Protein AF-0000000072526368 (afdb_homodimer)

Nearest PDB structures (foldseek):
  1yk0-assembly1_A  TM=8.365E-01  e=3.391E-13  Homo sapiens
  1jdn-assembly1_A-2  TM=7.461E-01  e=5.195E-13  Homo sapiens
  8wch-assembly2_B  TM=6.679E-01  e=8.596E-07  Candidatus Pelagibacter ubique HTCC1062
  4gnr-assembly1_A  TM=6.684E-01  e=6.041E-06  Streptococcus pneumoniae str. Canada MDR_19A
  8tg1-assembly1_A  TM=6.389E-01  e=7.002E-04  Caldicellulosiruptor saccharolyticus

Structure (mmCIF, N/CA/C/O backbone):
data_AF-0000000072526368-model_v1
#
loop_
_entity.id
_entity.type
_entity.pdbx_description
1 polymer 'Receptor ligand binding region domain-containing protein'
#
loop_
_atom_site.group_PDB
_atom_site.id
_atom_site.type_symbol
_atom_site.label_atom_id
_atom_site.label_alt_id
_atom_site.label_comp_id
_atom_site.label_asym_id
_atom_site.label_entity_id
_atom_site.label_seq_id
_atom_site.pdbx_PDB_ins_code
_atom_site.Cartn_x
_atom_site.Cartn_y
_atom_site.Cartn_z
_atom_site.occupancy
_atom_site.B_iso_or_equiv
_atom_site.auth_seq_id
_atom_site.auth_comp_id
_atom_site.auth_asym_id
_atom_site.auth_atom_id
_atom_site.pdbx_PDB_model_num
ATOM 1 N N . MET A 1 1 ? 18.953 -12.891 24.969 1 31.7 1 MET A N 1
ATOM 2 C CA . MET A 1 1 ? 19.719 -11.891 24.234 1 31.7 1 MET A CA 1
ATOM 3 C C . MET A 1 1 ? 18.781 -10.875 23.578 1 31.7 1 MET A C 1
ATOM 5 O O . MET A 1 1 ? 19.141 -9.703 23.422 1 31.7 1 MET A O 1
ATOM 9 N N . GLU A 1 2 ? 17.625 -11.398 23.266 1 35.5 2 GLU A N 1
ATOM 10 C CA . GLU A 1 2 ? 16.703 -10.609 22.469 1 35.5 2 GLU A CA 1
ATOM 11 C C . GLU A 1 2 ? 15.969 -9.578 23.312 1 35.5 2 GLU A C 1
ATOM 13 O O . GLU A 1 2 ? 15.609 -8.5 22.828 1 35.5 2 GLU A O 1
ATOM 18 N N . PHE A 1 3 ? 15.773 -9.828 24.578 1 44.22 3 PHE A N 1
ATOM 19 C CA . PHE A 1 3 ? 15.109 -8.891 25.469 1 44.22 3 PHE A CA 1
ATOM 20 C C . PHE A 1 3 ? 15.992 -7.668 25.734 1 44.22 3 PHE A C 1
ATOM 22 O O . PHE A 1 3 ? 15.484 -6.559 25.906 1 44.22 3 PHE A O 1
ATOM 29 N N . HIS A 1 4 ? 17.312 -7.832 25.656 1 46.12 4 HIS A N 1
ATOM 30 C CA . HIS A 1 4 ? 18.234 -6.758 26 1 46.12 4 HIS A CA 1
ATOM 31 C C . HIS A 1 4 ? 18.328 -5.73 24.875 1 46.12 4 HIS A C 1
ATOM 33 O O . HIS A 1 4 ? 18.609 -4.555 25.125 1 46.12 4 HIS A O 1
ATOM 39 N N . ILE A 1 5 ? 18.078 -6.203 23.688 1 41.41 5 ILE A N 1
ATOM 40 C CA . ILE A 1 5 ? 18.234 -5.27 22.578 1 41.41 5 ILE A CA 1
ATOM 41 C C . ILE A 1 5 ? 17.062 -4.305 22.547 1 41.41 5 ILE A C 1
ATOM 43 O O . ILE A 1 5 ? 17.234 -3.113 22.266 1 41.41 5 ILE A O 1
ATOM 47 N N . SER A 1 6 ? 15.945 -4.746 23 1 44.38 6 SER A N 1
ATOM 48 C CA . SER A 1 6 ? 14.766 -3.877 23.016 1 44.38 6 SER A CA 1
ATOM 49 C C . SER A 1 6 ? 14.945 -2.729 24.016 1 44.38 6 SER A C 1
ATOM 51 O O . SER A 1 6 ? 14.562 -1.593 23.719 1 44.38 6 SER A O 1
ATOM 53 N N . LEU A 1 7 ? 15.633 -3.059 25.078 1 46.44 7 LEU A N 1
ATOM 54 C CA . LEU A 1 7 ? 15.898 -2.049 26.094 1 46.44 7 LEU A CA 1
ATOM 55 C C . LEU A 1 7 ? 16.922 -1.028 25.594 1 46.44 7 LEU A C 1
ATOM 57 O O . LEU A 1 7 ? 16.828 0.156 25.938 1 46.44 7 LEU A O 1
ATOM 61 N N . PHE A 1 8 ? 17.828 -1.507 24.734 1 45.34 8 PHE A N 1
ATOM 62 C CA . PHE A 1 8 ? 18.891 -0.621 24.297 1 45.34 8 PHE A CA 1
ATOM 63 C C . PHE A 1 8 ? 18.375 0.398 23.281 1 45.34 8 PHE A C 1
ATOM 65 O O . PHE A 1 8 ? 18.766 1.564 23.312 1 45.34 8 PHE A O 1
ATOM 72 N N . MET A 1 9 ? 17.547 0.008 22.422 1 44.75 9 MET A N 1
ATOM 73 C CA . MET A 1 9 ? 17.062 0.986 21.453 1 44.75 9 MET A CA 1
ATOM 74 C C . MET A 1 9 ? 16.188 2.033 22.141 1 44.75 9 MET A C 1
ATOM 76 O O . MET A 1 9 ? 16.172 3.195 21.734 1 44.75 9 MET A O 1
ATOM 80 N N . PHE A 1 10 ? 15.453 1.583 23.125 1 45.69 10 PHE A N 1
ATOM 81 C CA . PHE A 1 10 ? 14.711 2.551 23.938 1 45.69 10 PHE A CA 1
ATOM 82 C C . PHE A 1 10 ? 15.672 3.494 24.656 1 45.69 10 PHE A C 1
ATOM 84 O O . PHE A 1 10 ? 15.375 4.68 24.812 1 45.69 10 PHE A O 1
ATOM 91 N N . ASN A 1 11 ? 16.812 2.955 24.953 1 48.5 11 ASN A N 1
ATOM 92 C CA . ASN A 1 11 ? 17.797 3.803 25.625 1 48.5 11 ASN A CA 1
ATOM 93 C C . ASN A 1 11 ? 18.328 4.883 24.688 1 48.5 11 ASN A C 1
ATOM 95 O O . ASN A 1 11 ? 18.625 5.996 25.125 1 48.5 11 ASN A O 1
ATOM 99 N N . PHE A 1 12 ? 18.5 4.562 23.453 1 47.25 12 PHE A N 1
ATOM 100 C CA . PHE A 1 12 ? 19.031 5.586 22.547 1 47.25 12 PHE A CA 1
ATOM 101 C C . PHE A 1 12 ? 18.016 6.719 22.375 1 47.25 12 PHE A C 1
ATOM 103 O O . PHE A 1 12 ? 18.406 7.891 22.312 1 47.25 12 PHE A O 1
ATOM 110 N N . LEU A 1 13 ? 16.766 6.414 22.281 1 47.47 13 LEU A N 1
ATOM 111 C CA . LEU A 1 13 ? 15.789 7.504 22.281 1 47.47 13 LEU A CA 1
ATOM 112 C C . LEU A 1 13 ? 15.914 8.344 23.547 1 47.47 13 LEU A C 1
ATOM 114 O O . LEU A 1 13 ? 15.742 9.57 23.5 1 47.47 13 LEU A O 1
ATOM 118 N N . LEU A 1 14 ? 16.406 7.609 24.578 1 46.06 14 LEU A N 1
ATOM 119 C CA . LEU A 1 14 ? 16.484 8.281 25.859 1 46.06 14 LEU A CA 1
ATOM 120 C C . LEU A 1 14 ? 17.734 9.156 25.938 1 46.06 14 LEU A C 1
ATOM 122 O O . LEU A 1 14 ? 17.719 10.211 26.594 1 46.06 14 LEU A O 1
ATOM 126 N N . GLN A 1 15 ? 18.797 8.672 25.391 1 46.69 15 GLN A N 1
ATOM 127 C CA . GLN A 1 15 ? 20.031 9.43 25.609 1 46.69 15 GLN A CA 1
ATOM 128 C C . GLN A 1 15 ? 20 10.75 24.844 1 46.69 15 GLN A C 1
ATOM 130 O O . GLN A 1 15 ? 20.578 11.742 25.297 1 46.69 15 GLN A O 1
ATOM 135 N N . TYR A 1 16 ? 19.469 10.727 23.703 1 45 16 TYR A N 1
ATOM 136 C CA . TYR A 1 16 ? 19.469 12.016 23.016 1 45 16 TYR A CA 1
ATOM 137 C C . TYR A 1 16 ? 18.75 13.07 23.828 1 45 16 TYR A C 1
ATOM 139 O O . TYR A 1 16 ? 18.859 14.266 23.547 1 45 16 TYR A O 1
ATOM 147 N N . CYS A 1 17 ? 18.062 12.578 24.859 1 43.81 17 CYS A N 1
ATOM 148 C CA . CYS A 1 17 ? 17.328 13.562 25.656 1 43.81 17 CYS A CA 1
ATOM 149 C C . CYS A 1 17 ? 18.156 14.008 26.859 1 43.81 17 CYS A C 1
ATOM 151 O O . CYS A 1 17 ? 17.609 14.461 27.859 1 43.81 17 CYS A O 1
ATOM 153 N N . ALA A 1 18 ? 19.328 13.758 27.094 1 41 18 ALA A N 1
ATOM 154 C CA . ALA A 1 18 ? 20.031 14.148 28.312 1 41 18 ALA A CA 1
ATOM 155 C C . ALA A 1 18 ? 19.984 15.664 28.516 1 41 18 ALA A C 1
ATOM 157 O O . ALA A 1 18 ? 20.484 16.172 29.516 1 41 18 ALA A O 1
ATOM 158 N N . GLY A 1 19 ? 19.953 16.516 27.562 1 43.34 19 GLY A N 1
ATOM 159 C CA . GLY A 1 19 ? 19.969 17.859 28.094 1 43.34 19 GLY A CA 1
ATOM 160 C C . GLY A 1 19 ? 18.734 18.203 28.906 1 43.34 19 GLY A C 1
ATOM 161 O O . GLY A 1 19 ? 17.688 17.578 28.734 1 43.34 19 GLY A O 1
ATOM 162 N N . GLY A 1 20 ? 18.781 18.797 30.156 1 45 20 GLY A N 1
ATOM 163 C CA . GLY A 1 20 ? 17.906 19.156 31.266 1 45 20 GLY A CA 1
ATOM 164 C C . GLY A 1 20 ? 16.516 19.562 30.812 1 45 20 GLY A C 1
ATOM 165 O O . GLY A 1 20 ? 15.734 20.094 31.594 1 45 20 GLY A O 1
ATOM 166 N N . VAL A 1 21 ? 16.25 20 29.578 1 49.97 21 VAL A N 1
ATOM 167 C CA . VAL A 1 21 ? 14.953 20.625 29.328 1 49.97 21 VAL A CA 1
ATOM 168 C C . VAL A 1 21 ? 13.859 19.547 29.297 1 49.97 21 VAL A C 1
ATOM 170 O O . VAL A 1 21 ? 14.078 18.438 28.812 1 49.97 21 VAL A O 1
ATOM 173 N N . ASN A 1 22 ? 12.859 19.641 30.203 1 57.81 22 ASN A N 1
ATOM 174 C CA . ASN A 1 22 ? 11.594 18.938 30.281 1 57.81 22 ASN A CA 1
ATOM 175 C C . ASN A 1 22 ? 11.031 18.625 28.891 1 57.81 22 ASN A C 1
ATOM 177 O O . ASN A 1 22 ? 10.664 19.531 28.156 1 57.81 22 ASN A O 1
ATOM 181 N N . LYS A 1 23 ? 11.391 17.484 28.312 1 71.69 23 LYS A N 1
ATOM 182 C CA . LYS A 1 23 ? 10.969 17.172 26.953 1 71.69 23 LYS A CA 1
ATOM 183 C C . LYS A 1 23 ? 9.664 16.391 26.953 1 71.69 23 LYS A C 1
ATOM 185 O O . LYS A 1 23 ? 9.484 15.469 27.75 1 71.69 23 LYS A O 1
ATOM 190 N N . SER A 1 24 ? 8.57 16.953 26.438 1 84.69 24 SER A N 1
ATOM 191 C CA . SER A 1 24 ? 7.293 16.266 26.203 1 84.69 24 SER A CA 1
ATOM 192 C C . SER A 1 24 ? 7.367 15.352 25 1 84.69 24 SER A C 1
ATOM 194 O O . SER A 1 24 ? 7.961 15.703 23.969 1 84.69 24 SER A O 1
ATOM 196 N N . ILE A 1 25 ? 6.992 14.047 25.25 1 90.5 25 ILE A N 1
ATOM 197 C CA . ILE A 1 25 ? 6.977 13.07 24.172 1 90.5 25 ILE A CA 1
ATOM 198 C C . ILE A 1 25 ? 5.539 12.664 23.859 1 90.5 25 ILE A C 1
ATOM 200 O O . ILE A 1 25 ? 4.777 12.32 24.766 1 90.5 25 ILE A O 1
ATOM 204 N N . ASN A 1 26 ? 5.145 12.75 22.578 1 95 26 ASN A N 1
ATOM 205 C CA . ASN A 1 26 ? 3.822 12.328 22.125 1 95 26 ASN A CA 1
ATOM 206 C C . ASN A 1 26 ? 3.875 10.984 21.422 1 95 26 ASN A C 1
ATOM 208 O O . ASN A 1 26 ? 4.547 10.844 20.391 1 95 26 ASN A O 1
ATOM 212 N N . VAL A 1 27 ? 3.137 10.07 21.984 1 95.56 27 VAL A N 1
ATOM 213 C CA . VAL A 1 27 ? 3.102 8.734 21.391 1 95.56 27 VAL A CA 1
ATOM 214 C C . VAL A 1 27 ? 1.735 8.492 20.75 1 95.56 27 VAL A C 1
ATOM 216 O O . VAL A 1 27 ? 0.702 8.641 21.406 1 95.56 27 VAL A O 1
ATOM 219 N N . ALA A 1 28 ? 1.738 8.219 19.484 1 98.19 28 ALA A N 1
ATOM 220 C CA . ALA A 1 28 ? 0.513 7.824 18.797 1 98.19 28 ALA A CA 1
ATOM 221 C C . ALA A 1 28 ? 0.414 6.309 18.672 1 98.19 28 ALA A C 1
ATOM 223 O O . ALA A 1 28 ? 1.306 5.664 18.125 1 98.19 28 ALA A O 1
ATOM 224 N N . VAL A 1 29 ? -0.637 5.805 19.219 1 98.12 29 VAL A N 1
ATOM 225 C CA . VAL A 1 29 ? -0.845 4.359 19.203 1 98.12 29 VAL A CA 1
ATOM 226 C C . VAL A 1 29 ? -1.87 3.996 18.141 1 98.12 29 VAL A C 1
ATOM 228 O O . VAL A 1 29 ? -3.037 4.387 18.234 1 98.12 29 VAL A O 1
ATOM 231 N N . LEU A 1 30 ? -1.436 3.252 17.141 1 98.25 30 LEU A N 1
ATOM 232 C CA . LEU A 1 30 ? -2.279 2.832 16.016 1 98.25 30 LEU A CA 1
ATOM 233 C C . LEU A 1 30 ? -2.613 1.348 16.125 1 98.25 30 LEU A C 1
ATOM 235 O O . LEU A 1 30 ? -1.879 0.504 15.609 1 98.25 30 LEU A O 1
ATOM 239 N N . LEU A 1 31 ? -3.709 1.085 16.75 1 97.12 31 LEU A N 1
ATOM 240 C CA . LEU A 1 31 ? -4.16 -0.283 16.969 1 97.12 31 LEU A CA 1
ATOM 241 C C . LEU A 1 31 ? -5.652 -0.419 16.703 1 97.12 31 LEU A C 1
ATOM 243 O O . LEU A 1 31 ? -6.391 0.567 16.75 1 97.12 31 LEU A O 1
ATOM 247 N N . PRO A 1 32 ? -6.086 -1.677 16.344 1 95.56 32 PRO A N 1
ATOM 248 C CA . PRO A 1 32 ? -7.527 -1.831 16.141 1 95.56 32 PRO A CA 1
ATOM 249 C C . PRO A 1 32 ? -8.32 -1.705 17.438 1 95.56 32 PRO A C 1
ATOM 251 O O . PRO A 1 32 ? -7.867 -2.152 18.5 1 95.56 32 PRO A O 1
ATOM 254 N N . PHE A 1 33 ? -9.516 -1.05 17.312 1 96.5 33 PHE A N 1
ATOM 255 C CA . PHE A 1 33 ? -10.398 -0.919 18.469 1 96.5 33 PHE A CA 1
ATOM 256 C C . PHE A 1 33 ? -11.273 -2.154 18.609 1 96.5 33 PHE A C 1
ATOM 258 O O . PHE A 1 33 ? -11.852 -2.385 19.688 1 96.5 33 PHE A O 1
ATOM 265 N N . ASP A 1 34 ? -11.375 -2.879 17.531 1 93 34 ASP A N 1
ATOM 266 C CA . ASP A 1 34 ? -12.141 -4.117 17.562 1 93 34 ASP A CA 1
ATOM 267 C C . ASP A 1 34 ? -11.562 -5.094 18.594 1 93 34 ASP A C 1
ATOM 269 O O . ASP A 1 34 ? -10.5 -5.672 18.375 1 93 34 ASP A O 1
ATOM 273 N N . GLU A 1 35 ? -12.273 -5.469 19.547 1 91.62 35 GLU A N 1
ATOM 274 C CA . GLU A 1 35 ? -11.805 -6.223 20.703 1 91.62 35 GLU A CA 1
ATOM 275 C C . GLU A 1 35 ? -11.617 -7.699 20.359 1 91.62 35 GLU A C 1
ATOM 277 O O . GLU A 1 35 ? -10.977 -8.438 21.125 1 91.62 35 GLU A O 1
ATOM 282 N N . SER A 1 36 ? -12.156 -8.078 19.297 1 86.81 36 SER A N 1
ATOM 283 C CA . SER A 1 36 ? -12.016 -9.477 18.906 1 86.81 36 SER A CA 1
ATOM 284 C C . SER A 1 36 ? -10.609 -9.773 18.406 1 86.81 36 SER A C 1
ATOM 286 O O . SER A 1 36 ? -10.203 -10.93 18.312 1 86.81 36 SER A O 1
ATOM 288 N N . ARG A 1 37 ? -9.914 -8.734 18.203 1 85.75 37 ARG A N 1
ATOM 289 C CA . ARG A 1 37 ? -8.555 -8.906 17.703 1 85.75 37 ARG A CA 1
ATOM 290 C C . ARG A 1 37 ? -7.566 -9.047 18.844 1 85.75 37 ARG A C 1
ATOM 292 O O . ARG A 1 37 ? -7.695 -8.375 19.875 1 85.75 37 ARG A O 1
ATOM 299 N N . LEU A 1 38 ? -6.586 -9.836 18.641 1 81.56 38 LEU A N 1
ATOM 300 C CA . LEU A 1 38 ? -5.605 -10.164 19.672 1 81.56 38 LEU A CA 1
ATOM 301 C C . LEU A 1 38 ? -4.824 -8.922 20.094 1 81.56 38 LEU A C 1
ATOM 303 O O . LEU A 1 38 ? -4.469 -8.766 21.266 1 81.56 38 LEU A O 1
ATOM 307 N N . PHE A 1 39 ? -4.555 -8.047 19.219 1 87.06 39 PHE A N 1
ATOM 308 C CA . PHE A 1 39 ? -3.73 -6.879 19.5 1 87.06 39 PHE A CA 1
ATOM 309 C C . PHE A 1 39 ? -4.566 -5.605 19.469 1 87.06 39 PHE A C 1
ATOM 311 O O . PHE A 1 39 ? -4.113 -4.574 18.984 1 87.06 39 PHE A O 1
ATOM 318 N N . SER A 1 40 ? -5.715 -5.719 19.984 1 92.5 40 SER A N 1
ATOM 319 C CA . SER A 1 40 ? -6.59 -4.555 20.078 1 92.5 40 SER A CA 1
ATOM 320 C C . SER A 1 40 ? -6.164 -3.621 21.203 1 92.5 40 SER A C 1
ATOM 322 O O . SER A 1 40 ? -5.383 -4.008 22.078 1 92.5 40 SER A O 1
ATOM 324 N N . VAL A 1 41 ? -6.641 -2.43 21.156 1 95.56 41 VAL A N 1
ATOM 325 C CA . VAL A 1 41 ? -6.324 -1.42 22.156 1 95.56 41 VAL A CA 1
ATOM 326 C C . VAL A 1 41 ? -6.711 -1.931 23.547 1 95.56 41 VAL A C 1
ATOM 328 O O . VAL A 1 41 ? -5.98 -1.724 24.516 1 95.56 41 VAL A O 1
ATOM 331 N N . LYS A 1 42 ? -7.809 -2.566 23.609 1 94.75 42 LYS A N 1
ATOM 332 C CA . LYS A 1 42 ? -8.281 -3.074 24.891 1 94.75 42 LYS A CA 1
ATOM 333 C C . LYS A 1 42 ? -7.234 -3.975 25.547 1 94.75 42 LYS A C 1
ATOM 335 O O . LYS A 1 42 ? -7.035 -3.924 26.766 1 94.75 42 LYS A O 1
ATOM 340 N N . HIS A 1 43 ? -6.543 -4.695 24.797 1 92.75 43 HIS A N 1
ATOM 341 C CA . HIS A 1 43 ? -5.59 -5.672 25.312 1 92.75 43 HIS A CA 1
ATOM 342 C C . HIS A 1 43 ? -4.223 -5.039 25.547 1 92.75 43 HIS A C 1
ATOM 344 O O . HIS A 1 43 ? -3.484 -5.461 26.438 1 92.75 43 HIS A O 1
ATOM 350 N N . ILE A 1 44 ? -3.918 -3.99 24.828 1 92.62 44 ILE A N 1
ATOM 351 C CA . ILE A 1 44 ? -2.549 -3.488 24.828 1 92.62 44 ILE A CA 1
ATOM 352 C C . ILE A 1 44 ? -2.455 -2.225 25.672 1 92.62 44 ILE A C 1
ATOM 354 O O . ILE A 1 44 ? -1.402 -1.933 26.25 1 92.62 44 ILE A O 1
ATOM 358 N N . ALA A 1 45 ? -3.469 -1.47 25.797 1 94.56 45 ALA A N 1
ATOM 359 C CA . ALA A 1 45 ? -3.463 -0.162 26.438 1 94.56 45 ALA A CA 1
ATOM 360 C C . ALA A 1 45 ? -2.967 -0.266 27.875 1 94.56 45 ALA A C 1
ATOM 362 O O . ALA A 1 45 ? -2.188 0.574 28.344 1 94.56 45 ALA A O 1
ATOM 363 N N . PRO A 1 46 ? -3.385 -1.274 28.641 1 94.12 46 PRO A N 1
ATOM 364 C CA . PRO A 1 46 ? -2.885 -1.375 30.016 1 94.12 46 PRO A CA 1
ATOM 365 C C . PRO A 1 46 ? -1.365 -1.507 30.094 1 94.12 46 PRO A C 1
ATOM 367 O O . PRO A 1 46 ? -0.729 -0.924 30.969 1 94.12 46 PRO A O 1
ATOM 370 N N . ALA A 1 47 ? -0.833 -2.266 29.203 1 92 47 ALA A N 1
ATOM 371 C CA . ALA A 1 47 ? 0.618 -2.422 29.156 1 92 47 ALA A CA 1
ATOM 372 C C . ALA A 1 47 ? 1.303 -1.093 28.844 1 92 47 ALA A C 1
ATOM 374 O O . ALA A 1 47 ? 2.346 -0.775 29.422 1 92 47 ALA A O 1
ATOM 375 N N . ILE A 1 48 ? 0.75 -0.326 27.938 1 91.69 48 ILE A N 1
ATOM 376 C CA . ILE A 1 48 ? 1.299 0.977 27.578 1 91.69 48 ILE A CA 1
ATOM 377 C C . ILE A 1 48 ? 1.225 1.919 28.781 1 91.69 48 ILE A C 1
ATOM 379 O O . ILE A 1 48 ? 2.193 2.617 29.094 1 91.69 48 ILE A O 1
ATOM 383 N N . SER A 1 49 ? 0.136 1.879 29.469 1 91.38 49 SER A N 1
ATOM 384 C CA . SER A 1 49 ? -0.048 2.725 30.641 1 91.38 49 SER A CA 1
ATOM 385 C C . SER A 1 49 ? 0.969 2.391 31.734 1 91.38 49 SER A C 1
ATOM 387 O O . SER A 1 49 ? 1.541 3.289 32.344 1 91.38 49 SER A O 1
ATOM 389 N N . LEU A 1 50 ? 1.142 1.123 31.875 1 91.69 50 LEU A N 1
ATOM 390 C CA . LEU A 1 50 ? 2.105 0.681 32.875 1 91.69 50 LEU A CA 1
ATOM 391 C C . LEU A 1 50 ? 3.516 1.127 32.5 1 91.69 50 LEU A C 1
ATOM 393 O O . LEU A 1 50 ? 4.289 1.536 33.375 1 91.69 50 LEU A O 1
ATOM 397 N N . ALA A 1 51 ? 3.848 1.011 31.281 1 87.5 51 ALA A N 1
ATOM 398 C CA . ALA A 1 51 ? 5.168 1.416 30.797 1 87.5 51 ALA A CA 1
ATOM 399 C C . ALA A 1 51 ? 5.391 2.912 31.016 1 87.5 51 ALA A C 1
ATOM 401 O O . ALA A 1 51 ? 6.477 3.332 31.422 1 87.5 51 ALA A O 1
ATOM 402 N N . ILE A 1 52 ? 4.41 3.684 30.734 1 85.69 52 ILE A N 1
ATOM 403 C CA . ILE A 1 52 ? 4.496 5.129 30.906 1 85.69 52 ILE A CA 1
ATOM 404 C C . ILE A 1 52 ? 4.73 5.469 32.375 1 85.69 52 ILE A C 1
ATOM 406 O O . ILE A 1 52 ? 5.57 6.309 32.688 1 85.69 52 ILE A O 1
ATOM 410 N N . GLU A 1 53 ? 3.957 4.781 33.219 1 86.88 53 GLU A N 1
ATOM 411 C CA . GLU A 1 53 ? 4.109 5 34.625 1 86.88 53 GLU A CA 1
ATOM 412 C C . GLU A 1 53 ? 5.535 4.699 35.094 1 86.88 53 GLU A C 1
ATOM 414 O O . GLU A 1 53 ? 6.121 5.465 35.875 1 86.88 53 GLU A O 1
ATOM 419 N N . LYS A 1 54 ? 6.035 3.656 34.594 1 87.5 54 LYS A N 1
ATOM 420 C CA . LYS A 1 54 ? 7.379 3.238 34.969 1 87.5 54 LYS A CA 1
ATOM 421 C C . LYS A 1 54 ? 8.43 4.223 34.469 1 87.5 54 LYS A C 1
ATOM 423 O O . LYS A 1 54 ? 9.422 4.488 35.156 1 87.5 54 LYS A O 1
ATOM 428 N N . ILE A 1 55 ? 8.219 4.738 33.312 1 84.5 55 ILE A N 1
ATOM 429 C CA . ILE A 1 55 ? 9.156 5.672 32.719 1 84.5 55 ILE A CA 1
ATOM 430 C C . ILE A 1 55 ? 9.133 7 33.469 1 84.5 55 ILE A C 1
ATOM 432 O O . ILE A 1 55 ? 10.188 7.566 33.781 1 84.5 55 ILE A O 1
ATOM 436 N N . VAL A 1 56 ? 7.98 7.445 33.812 1 80.94 56 VAL A N 1
ATOM 437 C CA . VAL A 1 56 ? 7.82 8.734 34.469 1 80.94 56 VAL A CA 1
ATOM 438 C C . VAL A 1 56 ? 8.352 8.656 35.906 1 80.94 56 VAL A C 1
ATOM 440 O O . VAL A 1 56 ? 8.906 9.633 36.438 1 80.94 56 VAL A O 1
ATOM 443 N N . GLU A 1 57 ? 8.289 7.48 36.438 1 83.12 57 GLU A N 1
ATOM 444 C CA . GLU A 1 57 ? 8.711 7.289 37.844 1 83.12 57 GLU A CA 1
ATOM 445 C C . GLU A 1 57 ? 10.219 7.074 37.938 1 83.12 57 GLU A C 1
ATOM 447 O O . GLU A 1 57 ? 10.805 7.211 39 1 83.12 57 GLU A O 1
ATOM 452 N N . ASN A 1 58 ? 10.75 6.699 36.875 1 81.31 58 ASN A N 1
ATOM 453 C CA . ASN A 1 58 ? 12.18 6.422 36.875 1 81.31 58 ASN A CA 1
ATOM 454 C C . ASN A 1 58 ? 12.992 7.691 36.656 1 81.31 58 ASN A C 1
ATOM 456 O O . ASN A 1 58 ? 12.984 8.25 35.562 1 81.31 58 ASN A O 1
ATOM 460 N N . PRO A 1 59 ? 13.766 8.156 37.594 1 76.75 59 PRO A N 1
ATOM 461 C CA . PRO A 1 59 ? 14.523 9.406 37.5 1 76.75 59 PRO A CA 1
ATOM 462 C C . PRO A 1 59 ? 15.617 9.359 36.438 1 76.75 59 PRO A C 1
ATOM 464 O O . PRO A 1 59 ? 16.125 10.398 36.031 1 76.75 59 PRO A O 1
ATOM 467 N N . MET A 1 60 ? 15.844 8.133 36.094 1 75.19 60 MET A N 1
ATOM 468 C CA . MET A 1 60 ? 16.875 7.996 35.062 1 75.19 60 MET A CA 1
ATOM 469 C C . MET A 1 60 ? 16.406 8.594 33.75 1 75.19 60 MET A C 1
ATOM 471 O O . MET A 1 60 ? 17.219 8.984 32.906 1 75.19 60 MET A O 1
ATOM 475 N N . TYR A 1 61 ? 15.086 8.609 33.688 1 75.12 61 TYR A N 1
ATOM 476 C CA . TYR A 1 61 ? 14.531 9.148 32.438 1 75.12 61 TYR A CA 1
ATOM 477 C C . TYR A 1 61 ? 14.117 10.609 32.625 1 75.12 61 TYR A C 1
ATOM 479 O O . TYR A 1 61 ? 13.578 10.984 33.656 1 75.12 61 TYR A O 1
ATOM 487 N N . THR A 1 62 ? 14.688 11.531 31.797 1 74.12 62 THR A N 1
ATOM 488 C CA . THR A 1 62 ? 14.391 12.961 31.859 1 74.12 62 THR A CA 1
ATOM 489 C C . THR A 1 62 ? 13.078 13.273 31.141 1 74.12 62 THR A C 1
ATOM 491 O O . THR A 1 62 ? 12.914 14.367 30.594 1 74.12 62 THR A O 1
ATOM 494 N N . VAL A 1 63 ? 12.203 12.367 31.016 1 73.38 63 VAL A N 1
ATOM 495 C CA . VAL A 1 63 ? 10.906 12.578 30.375 1 73.38 63 VAL A CA 1
ATOM 496 C C . VAL A 1 63 ? 9.852 12.891 31.438 1 73.38 63 VAL A C 1
ATOM 498 O O . VAL A 1 63 ? 9.641 12.102 32.344 1 73.38 63 VAL A O 1
ATOM 501 N N . ASN A 1 64 ? 9.391 14.156 31.328 1 72.44 64 ASN A N 1
ATOM 502 C CA . ASN A 1 64 ? 8.438 14.547 32.375 1 72.44 64 ASN A CA 1
ATOM 503 C C . ASN A 1 64 ? 7 14.438 31.875 1 72.44 64 ASN A C 1
ATOM 505 O O . ASN A 1 64 ? 6.07 14.359 32.688 1 72.44 64 ASN A O 1
ATOM 509 N N . ASN A 1 65 ? 6.844 14.461 30.594 1 81.88 65 ASN A N 1
ATOM 510 C CA . ASN A 1 65 ? 5.477 14.391 30.078 1 81.88 65 ASN A CA 1
ATOM 511 C C . ASN A 1 65 ? 5.379 13.484 28.859 1 81.88 65 ASN A C 1
ATOM 513 O O . ASN A 1 65 ? 6.031 13.727 27.844 1 81.88 65 ASN A O 1
ATOM 517 N N . LEU A 1 66 ? 4.719 12.422 29.094 1 88 66 LEU A N 1
ATOM 518 C CA . LEU A 1 66 ? 4.445 11.484 28.016 1 88 66 LEU A CA 1
ATOM 519 C C . LEU A 1 66 ? 2.951 11.406 27.719 1 88 66 LEU A C 1
ATOM 521 O O . LEU A 1 66 ? 2.16 11.055 28.609 1 88 66 LEU A O 1
ATOM 525 N N . SER A 1 67 ? 2.609 11.844 26.531 1 91.44 67 SER A N 1
ATOM 526 C CA . SER A 1 67 ? 1.212 11.781 26.125 1 91.44 67 SER A CA 1
ATOM 527 C C . SER A 1 67 ? 0.978 10.648 25.125 1 91.44 67 SER A C 1
ATOM 529 O O . SER A 1 67 ? 1.814 10.398 24.25 1 91.44 67 SER A O 1
ATOM 531 N N . VAL A 1 68 ? -0.148 10 25.359 1 95.25 68 VAL A N 1
ATOM 532 C CA . VAL A 1 68 ? -0.498 8.883 24.484 1 95.25 68 VAL A CA 1
ATOM 533 C C . VAL A 1 68 ? -1.872 9.125 23.859 1 95.25 68 VAL A C 1
ATOM 535 O O . VAL A 1 68 ? -2.828 9.461 24.562 1 95.25 68 VAL A O 1
ATOM 538 N N . ARG A 1 69 ? -1.917 9.016 22.578 1 97.12 69 ARG A N 1
ATOM 539 C CA . ARG A 1 69 ? -3.184 9.086 21.844 1 97.12 69 ARG A CA 1
ATOM 540 C C . ARG A 1 69 ? -3.402 7.828 21.016 1 97.12 69 ARG A C 1
ATOM 542 O O . ARG A 1 69 ? -2.453 7.273 20.453 1 97.12 69 ARG A O 1
ATOM 549 N N . TYR A 1 70 ? -4.715 7.453 20.953 1 97.94 70 TYR A N 1
ATOM 550 C CA . TYR A 1 70 ? -5.062 6.215 20.266 1 97.94 70 TYR A CA 1
ATOM 551 C C . TYR A 1 70 ? -5.887 6.496 19.016 1 97.94 70 TYR A C 1
ATOM 553 O O . TYR A 1 70 ? -6.676 7.445 18.984 1 97.94 70 TYR A O 1
ATOM 561 N N . ALA A 1 71 ? -5.648 5.734 18 1 98.44 71 ALA A N 1
ATOM 562 C CA . ALA A 1 71 ? -6.477 5.793 16.797 1 98.44 71 ALA A CA 1
ATOM 563 C C . ALA A 1 71 ? -6.742 4.395 16.25 1 98.44 71 ALA A C 1
ATOM 565 O O . ALA A 1 71 ? -5.863 3.533 16.281 1 98.44 71 ALA A O 1
ATOM 566 N N . ASP A 1 72 ? -7.887 4.238 15.727 1 98.19 72 ASP A N 1
ATOM 567 C CA . ASP A 1 72 ? -8.359 2.941 15.242 1 98.19 72 ASP A CA 1
ATOM 568 C C . ASP A 1 72 ? -7.93 2.695 13.805 1 98.19 72 ASP A C 1
ATOM 570 O O . ASP A 1 72 ? -8.5 3.268 12.875 1 98.19 72 ASP A O 1
ATOM 574 N N . THR A 1 73 ? -7.094 1.746 13.641 1 96.31 73 THR A N 1
ATOM 575 C CA . THR A 1 73 ? -6.613 1.445 12.297 1 96.31 73 THR A CA 1
ATOM 576 C C . THR A 1 73 ? -7.629 0.598 11.539 1 96.31 73 THR A C 1
ATOM 578 O O . THR A 1 73 ? -7.566 0.497 10.305 1 96.31 73 THR A O 1
ATOM 581 N N . LYS A 1 74 ? -8.484 -0.096 12.336 1 94.31 74 LYS A N 1
ATOM 582 C CA . LYS A 1 74 ? -9.438 -1.036 11.758 1 94.31 74 LYS A CA 1
ATOM 583 C C . LYS A 1 74 ? -8.727 -2.117 10.953 1 94.31 74 LYS A C 1
ATOM 585 O O . LYS A 1 74 ? -9.312 -2.73 10.062 1 94.31 74 LYS A O 1
ATOM 590 N N . CYS A 1 75 ? -7.367 -2.143 11.219 1 92.25 75 CYS A N 1
ATOM 591 C CA . CYS A 1 75 ? -6.527 -3.064 10.469 1 92.25 75 CYS A CA 1
ATOM 592 C C . CYS A 1 75 ? -6.691 -2.854 8.969 1 92.25 75 CYS A C 1
ATOM 594 O O . CYS A 1 75 ? -6.73 -3.818 8.203 1 92.25 75 CYS A O 1
ATOM 596 N N . ASP A 1 76 ? -6.891 -1.642 8.641 1 93.75 76 ASP A N 1
ATOM 597 C CA . ASP A 1 76 ? -7.137 -1.233 7.266 1 93.75 76 ASP A CA 1
ATOM 598 C C . ASP A 1 76 ? -5.992 -0.375 6.73 1 93.75 76 ASP A C 1
ATOM 600 O O . ASP A 1 76 ? -5.465 0.479 7.449 1 93.75 76 ASP A O 1
ATOM 604 N N . ILE A 1 77 ? -5.719 -0.617 5.5 1 94.5 77 ILE A N 1
ATOM 605 C CA . ILE A 1 77 ? -4.602 0.063 4.852 1 94.5 77 ILE A CA 1
ATOM 606 C C . ILE A 1 77 ? -4.844 1.57 4.852 1 94.5 77 ILE A C 1
ATOM 608 O O . ILE A 1 77 ? -3.936 2.352 5.148 1 94.5 77 ILE A O 1
ATOM 612 N N . ALA A 1 78 ? -6.086 2.014 4.602 1 96.19 78 ALA A N 1
ATOM 613 C CA . ALA A 1 78 ? -6.406 3.428 4.414 1 96.19 78 ALA A CA 1
ATOM 614 C C . ALA A 1 78 ? -6.523 4.145 5.754 1 96.19 78 ALA A C 1
ATOM 616 O O . ALA A 1 78 ? -5.977 5.238 5.93 1 96.19 78 ALA A O 1
ATOM 617 N N . PHE A 1 79 ? -7.145 3.529 6.684 1 97.31 79 PHE A N 1
ATOM 618 C CA . PHE A 1 79 ? -7.383 4.172 7.973 1 97.31 79 PHE A CA 1
ATOM 619 C C . PHE A 1 79 ? -6.082 4.316 8.75 1 97.31 79 PHE A C 1
ATOM 621 O O . PHE A 1 79 ? -5.852 5.34 9.406 1 97.31 79 PHE A O 1
ATOM 628 N N . GLY A 1 80 ? -5.254 3.334 8.68 1 97.75 80 GLY A N 1
ATOM 629 C CA . GLY A 1 80 ? -3.98 3.393 9.383 1 97.75 80 GLY A CA 1
ATOM 630 C C . GLY A 1 80 ? -3.139 4.594 8.992 1 97.75 80 GLY A C 1
ATOM 631 O O . GLY A 1 80 ? -2.801 5.426 9.836 1 97.75 80 GLY A O 1
ATOM 632 N N . ILE A 1 81 ? -2.893 4.691 7.727 1 98.38 81 ILE A N 1
ATOM 633 C CA . ILE A 1 81 ? -2.025 5.762 7.25 1 98.38 81 ILE A CA 1
ATOM 634 C C . ILE A 1 81 ? -2.729 7.109 7.422 1 98.38 81 ILE A C 1
ATOM 636 O O . ILE A 1 81 ? -2.084 8.117 7.707 1 98.38 81 ILE A O 1
ATOM 640 N N . ASN A 1 82 ? -4.031 7.152 7.297 1 98.5 82 ASN A N 1
ATOM 641 C CA . ASN A 1 82 ? -4.754 8.406 7.496 1 98.5 82 ASN A CA 1
ATOM 642 C C . ASN A 1 82 ? -4.562 8.945 8.914 1 98.5 82 ASN A C 1
ATOM 644 O O . ASN A 1 82 ? -4.309 10.133 9.102 1 98.5 82 ASN A O 1
ATOM 648 N N . HIS A 1 83 ? -4.664 8.062 9.836 1 98.69 83 HIS A N 1
ATOM 649 C CA . HIS A 1 83 ? -4.48 8.484 11.219 1 98.69 83 HIS A CA 1
ATOM 650 C C . HIS A 1 83 ? -3.045 8.93 11.469 1 98.69 83 HIS A C 1
ATOM 652 O O . HIS A 1 83 ? -2.811 9.891 12.211 1 98.69 83 HIS A O 1
ATOM 658 N N . ALA A 1 84 ? -2.131 8.219 10.914 1 98.75 84 ALA A N 1
ATOM 659 C CA . ALA A 1 84 ? -0.735 8.625 11.047 1 98.75 84 ALA A CA 1
ATOM 660 C C . ALA A 1 84 ? -0.513 10.023 10.484 1 98.75 84 ALA A C 1
ATOM 662 O O . ALA A 1 84 ? 0.157 10.852 11.109 1 98.75 84 ALA A O 1
ATOM 663 N N . ILE A 1 85 ? -1.08 10.297 9.344 1 98.5 85 ILE A N 1
ATOM 664 C CA . ILE A 1 85 ? -0.959 11.602 8.695 1 98.5 85 ILE A CA 1
ATOM 665 C C . ILE A 1 85 ? -1.587 12.672 9.578 1 98.5 85 ILE A C 1
ATOM 667 O O . ILE A 1 85 ? -0.999 13.742 9.781 1 98.5 85 ILE A O 1
ATOM 671 N N . GLU A 1 86 ? -2.703 12.375 10.141 1 98.06 86 GLU A N 1
ATOM 672 C CA . GLU A 1 86 ? -3.389 13.336 11 1 98.06 86 GLU A CA 1
ATOM 673 C C . GLU A 1 86 ? -2.547 13.672 12.227 1 98.06 86 GLU A C 1
ATOM 675 O O . GLU A 1 86 ? -2.363 14.844 12.555 1 98.06 86 GLU A O 1
ATOM 680 N N . PHE A 1 87 ? -2.016 12.648 12.844 1 98.31 87 PHE A N 1
ATOM 681 C CA . PHE A 1 87 ? -1.186 12.875 14.016 1 98.31 87 PHE A CA 1
ATOM 682 C C . PHE A 1 87 ? 0.038 13.719 13.664 1 98.31 87 PHE A C 1
ATOM 684 O O . PHE A 1 87 ? 0.427 14.609 14.422 1 98.31 87 PHE A O 1
ATOM 691 N N . TYR A 1 88 ? 0.62 13.453 12.578 1 98.19 88 TYR A N 1
ATOM 692 C CA . TYR A 1 88 ? 1.812 14.172 12.141 1 98.19 88 TYR A CA 1
ATOM 693 C C . TYR A 1 88 ? 1.479 15.625 11.812 1 98.19 88 TYR A C 1
ATOM 695 O O . TYR A 1 88 ? 2.178 16.547 12.242 1 98.19 88 TYR A O 1
ATOM 703 N N . MET A 1 89 ? 0.406 15.828 11.07 1 96.44 89 MET A N 1
ATOM 704 C CA . MET A 1 89 ? -0.012 17.156 10.625 1 96.44 89 MET A CA 1
ATOM 705 C C . MET A 1 89 ? -0.327 18.047 11.812 1 96.44 89 MET A C 1
ATOM 707 O O . MET A 1 89 ? -0.051 19.25 11.773 1 96.44 89 MET A O 1
ATOM 711 N N . TYR A 1 90 ? -0.85 17.453 12.82 1 95.75 90 TYR A N 1
ATOM 712 C CA . TYR A 1 90 ? -1.264 18.25 13.977 1 95.75 90 TYR A CA 1
ATOM 713 C C . TYR A 1 90 ? -0.156 18.297 15.023 1 95.75 90 TYR A C 1
ATOM 715 O O . TYR A 1 90 ? -0.381 18.734 16.156 1 95.75 90 TYR A O 1
ATOM 723 N N . ASN A 1 91 ? 1.08 17.797 14.664 1 94.5 91 ASN A N 1
ATOM 724 C CA . ASN A 1 91 ? 2.242 17.812 15.547 1 94.5 91 ASN A CA 1
ATOM 725 C C . ASN A 1 91 ? 1.955 17.094 16.859 1 94.5 91 ASN A C 1
ATOM 727 O O . ASN A 1 91 ? 2.256 17.609 17.938 1 94.5 91 ASN A O 1
ATOM 731 N N . GLN A 1 92 ? 1.379 15.906 16.688 1 95.38 92 GLN A N 1
ATOM 732 C CA . GLN A 1 92 ? 0.941 15.18 17.875 1 95.38 92 GLN A CA 1
ATOM 733 C C . GLN A 1 92 ? 1.661 13.836 18 1 95.38 92 GLN A C 1
ATOM 735 O O . GLN A 1 92 ? 1.18 12.922 18.672 1 95.38 92 GLN A O 1
ATOM 740 N N . VAL A 1 93 ? 2.809 13.828 17.344 1 97.12 93 VAL A N 1
ATOM 741 C CA . VAL A 1 93 ? 3.447 12.516 17.406 1 97.12 93 VAL A CA 1
ATOM 742 C C . VAL A 1 93 ? 4.965 12.68 17.312 1 97.12 93 VAL A C 1
ATOM 744 O O . VAL A 1 93 ? 5.465 13.469 16.516 1 97.12 93 VAL A O 1
ATOM 747 N N . ASP A 1 94 ? 5.57 11.891 18.219 1 96.06 94 ASP A N 1
ATOM 748 C CA . ASP A 1 94 ? 7.023 11.766 18.203 1 96.06 94 ASP A CA 1
ATOM 749 C C . ASP A 1 94 ? 7.441 10.32 17.922 1 96.06 94 ASP A C 1
ATOM 751 O O . ASP A 1 94 ? 8.586 10.062 17.531 1 96.06 94 ASP A O 1
ATOM 755 N N . ALA A 1 95 ? 6.5 9.43 18.188 1 95.94 95 ALA A N 1
ATOM 756 C CA . ALA A 1 95 ? 6.727 8.008 17.922 1 95.94 95 ALA A CA 1
ATOM 757 C C . ALA A 1 95 ? 5.406 7.273 17.734 1 95.94 95 ALA A C 1
ATOM 759 O O . ALA A 1 95 ? 4.395 7.613 18.344 1 95.94 95 ALA A O 1
ATOM 760 N N . PHE A 1 96 ? 5.473 6.32 16.859 1 98 96 PHE A N 1
ATOM 761 C CA . PHE A 1 96 ? 4.285 5.504 16.625 1 98 96 PHE A CA 1
ATOM 762 C C . PHE A 1 96 ? 4.434 4.137 17.281 1 98 96 PHE A C 1
ATOM 764 O O . PHE A 1 96 ? 5.477 3.494 17.172 1 98 96 PHE A O 1
ATOM 771 N N . PHE A 1 97 ? 3.426 3.764 18 1 96.38 97 PHE A N 1
ATOM 772 C CA . PHE A 1 97 ? 3.252 2.387 18.453 1 96.38 97 PHE A CA 1
ATOM 773 C C . PHE A 1 97 ? 2.182 1.681 17.625 1 96.38 97 PHE A C 1
ATOM 775 O O . PHE A 1 97 ? 1.025 2.111 17.609 1 96.38 97 PHE A O 1
ATOM 782 N N . GLY A 1 98 ? 2.547 0.694 17.047 1 94.06 98 GLY A N 1
ATOM 783 C CA . GLY A 1 98 ? 1.725 0.153 15.984 1 94.06 98 GLY A CA 1
ATOM 784 C C . GLY A 1 98 ? 1.998 0.797 14.641 1 94.06 98 GLY A C 1
ATOM 785 O O . GLY A 1 98 ? 2.924 1.602 14.508 1 94.06 98 GLY A O 1
ATOM 786 N N . PRO A 1 99 ? 1.211 0.397 13.625 1 96.12 99 PRO A N 1
ATOM 787 C CA . PRO A 1 99 ? 0.128 -0.59 13.625 1 96.12 99 PRO A CA 1
ATOM 788 C C . PRO A 1 99 ? 0.635 -2.021 13.781 1 96.12 99 PRO A C 1
ATOM 790 O O . PRO A 1 99 ? 1.84 -2.242 13.922 1 96.12 99 PRO A O 1
ATOM 793 N N . VAL A 1 100 ? -0.329 -2.959 13.844 1 92.44 100 VAL A N 1
ATOM 794 C CA . VAL A 1 100 ? 0.106 -4.34 14.039 1 92.44 100 VAL A CA 1
ATOM 795 C C . VAL A 1 100 ? -0.278 -5.18 12.82 1 92.44 100 VAL A C 1
ATOM 797 O O . VAL A 1 100 ? 0.355 -6.199 12.539 1 92.44 100 VAL A O 1
ATOM 800 N N . CYS A 1 101 ? -1.29 -4.797 12.188 1 91.81 101 CYS A N 1
ATOM 801 C CA . CYS A 1 101 ? -1.695 -5.504 10.977 1 91.81 101 CYS A CA 1
ATOM 802 C C . CYS A 1 101 ? -0.818 -5.109 9.797 1 91.81 101 CYS A C 1
ATOM 804 O O . CYS A 1 101 ? -0.629 -3.922 9.523 1 91.81 101 CYS A O 1
ATOM 806 N N . ASP A 1 102 ? -0.345 -6.047 9.047 1 92.62 102 ASP A N 1
ATOM 807 C CA . ASP A 1 102 ? 0.679 -5.832 8.023 1 92.62 102 ASP A CA 1
ATOM 808 C C . ASP A 1 102 ? 0.22 -4.805 6.996 1 92.62 102 ASP A C 1
ATOM 810 O O . ASP A 1 102 ? 0.988 -3.924 6.602 1 92.62 102 ASP A O 1
ATOM 814 N N . PHE A 1 103 ? -1.009 -4.879 6.598 1 91.56 103 PHE A N 1
ATOM 815 C CA . PHE A 1 103 ? -1.51 -3.967 5.578 1 91.56 103 PHE A CA 1
ATOM 816 C C . PHE A 1 103 ? -1.562 -2.539 6.105 1 91.56 103 PHE A C 1
ATOM 818 O O . PHE A 1 103 ? -1.417 -1.583 5.34 1 91.56 103 PHE A O 1
ATOM 825 N N . ALA A 1 104 ? -1.732 -2.43 7.391 1 95.62 104 ALA A N 1
ATOM 826 C CA . ALA A 1 104 ? -1.739 -1.101 8 1 95.62 104 ALA A CA 1
ATOM 827 C C . ALA A 1 104 ? -0.32 -0.623 8.289 1 95.62 104 ALA A C 1
ATOM 829 O O . ALA A 1 104 ? -0.04 0.578 8.242 1 95.62 104 ALA A O 1
ATOM 830 N N . VAL A 1 105 ? 0.581 -1.509 8.508 1 97.12 105 VAL A N 1
ATOM 831 C CA . VAL A 1 105 ? 1.954 -1.175 8.867 1 97.12 105 VAL A CA 1
ATOM 832 C C . VAL A 1 105 ? 2.689 -0.619 7.652 1 97.12 105 VAL A C 1
ATOM 834 O O . VAL A 1 105 ? 3.426 0.365 7.758 1 97.12 105 VAL A O 1
ATOM 837 N N . ALA A 1 106 ? 2.461 -1.197 6.52 1 97.06 106 ALA A N 1
ATOM 838 C CA . ALA A 1 106 ? 3.293 -0.959 5.344 1 97.06 106 ALA A CA 1
ATOM 839 C C . ALA A 1 106 ? 3.283 0.516 4.953 1 97.06 106 ALA A C 1
ATOM 841 O O . ALA A 1 106 ? 4.336 1.153 4.883 1 97.06 106 ALA A O 1
ATOM 842 N N . PRO A 1 107 ? 2.119 1.121 4.785 1 97.69 107 PRO A N 1
ATOM 843 C CA . PRO A 1 107 ? 2.139 2.529 4.387 1 97.69 107 PRO A CA 1
ATOM 844 C C . PRO A 1 107 ? 2.676 3.447 5.48 1 97.69 107 PRO A C 1
ATOM 846 O O . PRO A 1 107 ? 3.373 4.422 5.188 1 97.69 107 PRO A O 1
ATOM 849 N N . VAL A 1 108 ? 2.398 3.141 6.707 1 98.56 108 VAL A N 1
ATOM 850 C CA . VAL A 1 108 ? 2.883 3.957 7.816 1 98.56 108 VAL A CA 1
ATOM 851 C C . VAL A 1 108 ? 4.406 3.865 7.898 1 98.56 108 VAL A C 1
ATOM 853 O O . VAL A 1 108 ? 5.09 4.887 7.977 1 98.56 108 VAL A O 1
ATOM 856 N N . ALA A 1 109 ? 4.902 2.67 7.789 1 98.38 109 ALA A N 1
ATOM 857 C CA . ALA A 1 109 ? 6.336 2.422 7.93 1 98.38 109 ALA A CA 1
ATOM 858 C C . ALA A 1 109 ? 7.117 3.031 6.77 1 98.38 109 ALA A C 1
ATOM 860 O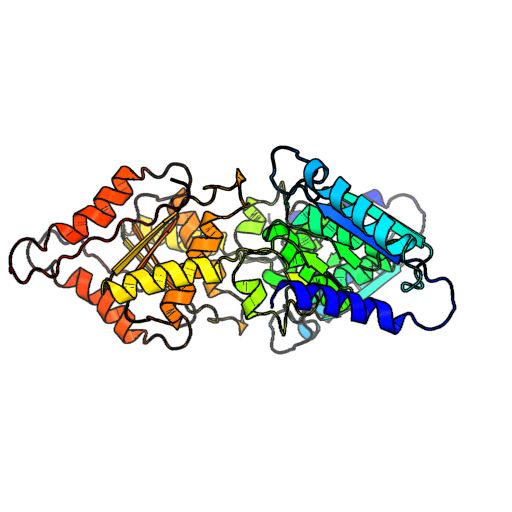 O . ALA A 1 109 ? 8.266 3.451 6.938 1 98.38 109 ALA A O 1
ATOM 861 N N . ARG A 1 110 ? 6.516 3.07 5.656 1 97.81 110 ARG A N 1
ATOM 862 C CA . ARG A 1 110 ? 7.148 3.73 4.52 1 97.81 110 ARG A CA 1
ATOM 863 C C . ARG A 1 110 ? 7.172 5.246 4.707 1 97.81 110 ARG A C 1
ATOM 865 O O . ARG A 1 110 ? 8.188 5.891 4.457 1 97.81 110 ARG A O 1
ATOM 872 N N . GLN A 1 111 ? 6.109 5.766 5.152 1 98.44 111 GLN A N 1
ATOM 873 C CA . GLN A 1 111 ? 5.93 7.211 5.215 1 98.44 111 GLN A CA 1
ATOM 874 C C . GLN A 1 111 ? 6.812 7.828 6.297 1 98.44 111 GLN A C 1
ATOM 876 O O . GLN A 1 111 ? 7.328 8.93 6.129 1 98.44 111 GLN A O 1
ATOM 881 N N . VAL A 1 112 ? 7.02 7.117 7.379 1 98.31 112 VAL A N 1
ATOM 882 C CA . VAL A 1 112 ? 7.734 7.68 8.516 1 98.31 112 VAL A CA 1
ATOM 883 C C . VAL A 1 112 ? 9.203 7.879 8.164 1 98.31 112 VAL A C 1
ATOM 885 O O . VAL A 1 112 ? 9.922 8.625 8.836 1 98.31 112 VAL A O 1
ATOM 888 N N . MET A 1 113 ? 9.633 7.195 7.105 1 97.69 113 MET A N 1
ATOM 889 C CA . MET A 1 113 ? 10.984 7.438 6.617 1 97.69 113 MET A CA 1
ATOM 890 C C . MET A 1 113 ? 11.172 8.898 6.223 1 97.69 113 MET A C 1
ATOM 892 O O . MET A 1 113 ? 12.242 9.469 6.438 1 97.69 113 MET A O 1
ATOM 896 N N . PHE A 1 114 ? 10.148 9.508 5.738 1 97.5 114 PHE A N 1
ATOM 897 C CA . PHE A 1 114 ? 10.195 10.898 5.312 1 97.5 114 PHE A CA 1
ATOM 898 C C . PHE A 1 114 ? 10.055 11.836 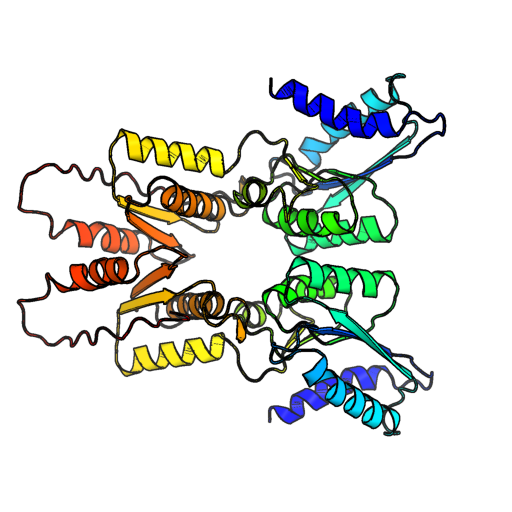6.508 1 97.5 114 PHE A C 1
ATOM 900 O O . PHE A 1 114 ? 10.547 12.969 6.477 1 97.5 114 PHE A O 1
ATOM 907 N N . TRP A 1 115 ? 9.43 11.352 7.543 1 97.88 115 TRP A N 1
ATOM 908 C CA . TRP A 1 115 ? 9.156 12.172 8.719 1 97.88 115 TRP A CA 1
ATOM 909 C C . TRP A 1 115 ? 10.25 11.992 9.773 1 97.88 115 TRP A C 1
ATOM 911 O O . TRP A 1 115 ? 10.32 12.758 10.734 1 97.88 115 TRP A O 1
ATOM 921 N N . ASN A 1 116 ? 11.086 10.969 9.586 1 97.25 116 ASN A N 1
ATOM 922 C CA . ASN A 1 116 ? 12.133 10.633 10.555 1 97.25 116 ASN A CA 1
ATOM 923 C C . ASN A 1 116 ? 11.547 10.344 11.93 1 97.25 116 ASN A C 1
ATOM 925 O O . ASN A 1 116 ? 11.992 10.906 12.93 1 97.25 116 ASN A O 1
ATOM 929 N N . LEU A 1 117 ? 10.516 9.531 11.938 1 97.94 117 LEU A N 1
ATOM 930 C CA . LEU A 1 117 ? 9.859 9.117 13.172 1 97.94 117 LEU A CA 1
ATOM 931 C C . LEU A 1 117 ? 9.953 7.602 13.352 1 97.94 117 LEU A C 1
ATOM 933 O O . LEU A 1 117 ? 9.82 6.848 12.383 1 97.94 117 LEU A O 1
ATOM 937 N N . PRO A 1 118 ? 10.156 7.156 14.539 1 97.38 118 PRO A N 1
ATOM 938 C CA . PRO A 1 118 ? 10.203 5.711 14.773 1 97.38 118 PRO A CA 1
ATOM 939 C C . PRO A 1 118 ? 8.812 5.074 14.844 1 97.38 118 PRO A C 1
ATOM 941 O O . PRO A 1 118 ? 7.863 5.715 15.297 1 97.38 118 PRO A O 1
ATOM 944 N N . VAL A 1 119 ? 8.742 3.9 14.383 1 97.81 119 VAL A N 1
ATOM 945 C CA . VAL A 1 119 ? 7.539 3.076 14.477 1 97.81 119 VAL A CA 1
ATOM 946 C C . VAL A 1 119 ? 7.887 1.726 15.094 1 97.81 119 VAL A C 1
ATOM 948 O O . VAL A 1 119 ? 8.805 1.04 14.633 1 97.81 119 VAL A O 1
ATOM 951 N N . ILE A 1 120 ? 7.223 1.416 16.141 1 95.5 120 ILE A N 1
ATOM 952 C CA . ILE A 1 120 ? 7.418 0.143 16.828 1 95.5 120 ILE A CA 1
ATOM 953 C C . ILE A 1 120 ? 6.172 -0.722 16.688 1 95.5 120 ILE A C 1
ATOM 955 O O . ILE A 1 120 ? 5.062 -0.281 16.984 1 95.5 120 ILE A O 1
ATOM 959 N N . SER A 1 121 ? 6.359 -1.884 16.203 1 95.19 121 SER A N 1
ATOM 960 C CA . SER A 1 121 ? 5.203 -2.746 15.969 1 95.19 121 SER A CA 1
ATOM 961 C C . SER A 1 121 ? 5.426 -4.137 16.562 1 95.19 121 SER A C 1
ATOM 963 O O . SER A 1 121 ? 6.5 -4.719 16.406 1 95.19 121 SER A O 1
ATOM 965 N N . GLY A 1 122 ? 4.406 -4.602 17.281 1 90.69 122 GLY A N 1
ATOM 966 C CA . GLY A 1 122 ? 4.41 -5.98 17.734 1 90.69 122 GLY A CA 1
ATOM 967 C C . GLY A 1 122 ? 3.971 -6.961 16.656 1 90.69 122 GLY A C 1
ATOM 968 O O . GLY A 1 122 ? 4.012 -8.18 16.875 1 90.69 122 GLY A O 1
ATOM 969 N N . GLY A 1 123 ? 3.582 -6.465 15.594 1 90.81 123 GLY A N 1
ATOM 970 C CA . GLY A 1 123 ? 3.186 -7.254 14.438 1 90.81 123 GLY A CA 1
ATOM 971 C C . GLY A 1 123 ? 4.148 -7.137 13.273 1 90.81 123 GLY A C 1
ATOM 972 O O . GLY A 1 123 ? 5.355 -7.324 13.438 1 90.81 123 GLY A O 1
ATOM 973 N N . ALA A 1 124 ? 3.588 -6.703 12.078 1 92.94 124 ALA A N 1
ATOM 974 C CA . ALA A 1 124 ? 4.426 -6.574 10.891 1 92.94 124 ALA A CA 1
ATOM 975 C C . ALA A 1 124 ? 5.188 -7.871 10.609 1 92.94 124 ALA A C 1
ATOM 977 O O . ALA A 1 124 ? 6.418 -7.879 10.57 1 92.94 124 ALA A O 1
ATOM 978 N N . MET A 1 125 ? 4.449 -8.812 10.266 1 90.25 125 MET A N 1
ATOM 979 C CA . MET A 1 125 ? 5.008 -10.164 10.18 1 90.25 125 MET A CA 1
ATOM 980 C C . MET A 1 125 ? 5.445 -10.477 8.75 1 90.25 125 MET A C 1
ATOM 982 O O . MET A 1 125 ? 6.18 -11.438 8.523 1 90.25 125 MET A O 1
ATOM 986 N N . ALA A 1 126 ? 5.066 -9.734 7.875 1 89.81 126 ALA A N 1
ATOM 987 C CA . ALA A 1 126 ? 5.344 -10.008 6.465 1 89.81 126 ALA A CA 1
ATOM 988 C C . ALA A 1 126 ? 6.844 -10.016 6.191 1 89.81 126 ALA A C 1
ATOM 990 O O . ALA A 1 126 ? 7.598 -9.266 6.816 1 89.81 126 ALA A O 1
ATOM 991 N N . ARG A 1 127 ? 7.25 -10.766 5.266 1 86.56 127 ARG A N 1
ATOM 992 C CA . ARG A 1 127 ? 8.641 -10.953 4.871 1 86.56 127 ARG A CA 1
ATOM 993 C C . ARG A 1 127 ? 9.25 -9.648 4.375 1 86.56 127 ARG A C 1
ATOM 995 O O . ARG A 1 127 ? 10.43 -9.375 4.609 1 86.56 127 ARG A O 1
ATOM 1002 N N . ASP A 1 128 ? 8.508 -8.82 3.795 1 88.25 128 ASP A N 1
ATOM 1003 C CA . ASP A 1 128 ? 8.984 -7.594 3.168 1 88.25 128 ASP A CA 1
ATOM 1004 C C . ASP A 1 128 ? 9.586 -6.645 4.203 1 88.25 128 ASP A C 1
ATOM 1006 O O . ASP A 1 128 ? 10.523 -5.898 3.9 1 88.25 128 ASP A O 1
ATOM 1010 N N . PHE A 1 129 ? 9.133 -6.707 5.402 1 93.19 129 PHE A N 1
ATOM 1011 C CA . PHE A 1 129 ? 9.578 -5.77 6.422 1 93.19 129 PHE A CA 1
ATOM 1012 C C . PHE A 1 129 ? 11.023 -6.062 6.828 1 93.19 129 PHE A C 1
ATOM 1014 O O . PHE A 1 129 ? 11.742 -5.168 7.273 1 93.19 129 PHE A O 1
ATOM 1021 N N . ILE A 1 130 ? 11.359 -7.277 6.656 1 87.94 130 ILE A N 1
ATOM 1022 C CA . ILE A 1 130 ? 12.742 -7.637 6.949 1 87.94 130 ILE A CA 1
ATOM 1023 C C . ILE A 1 130 ? 13.602 -7.441 5.703 1 87.94 130 ILE A C 1
ATOM 1025 O O . ILE A 1 130 ? 14.719 -6.926 5.785 1 87.94 130 ILE A O 1
ATOM 1029 N N . MET A 1 131 ? 13.133 -7.793 4.637 1 85.69 131 MET A N 1
ATOM 1030 C CA . MET A 1 131 ? 13.891 -7.758 3.389 1 85.69 131 MET A CA 1
ATOM 1031 C C . MET A 1 131 ? 14.234 -6.32 3.006 1 85.69 131 MET A C 1
ATOM 1033 O O . MET A 1 131 ? 15.32 -6.062 2.471 1 85.69 131 MET A O 1
ATOM 1037 N N . TYR A 1 132 ? 13.344 -5.449 3.309 1 92.19 132 TYR A N 1
ATOM 1038 C CA . TYR A 1 132 ? 13.547 -4.062 2.91 1 92.19 132 TYR A CA 1
ATOM 1039 C C . TYR A 1 132 ? 13.742 -3.166 4.129 1 92.19 132 TYR A C 1
ATOM 1041 O O . TYR A 1 132 ? 13.383 -1.989 4.105 1 92.19 132 TYR A O 1
ATOM 1049 N N . LYS A 1 133 ? 14.266 -3.709 5.172 1 92.44 133 LYS A N 1
ATOM 1050 C CA . LYS A 1 133 ? 14.492 -2.992 6.422 1 92.44 133 LYS A CA 1
ATOM 1051 C C . LYS A 1 133 ? 15.461 -1.83 6.219 1 92.44 133 LYS A C 1
ATOM 1053 O O . LYS A 1 133 ? 15.242 -0.733 6.734 1 92.44 133 LYS A O 1
ATOM 1058 N N . ASN A 1 134 ? 16.391 -1.949 5.363 1 93.12 134 ASN A N 1
ATOM 1059 C CA . ASN A 1 134 ? 17.453 -0.957 5.242 1 93.12 134 ASN A CA 1
ATOM 1060 C C . ASN A 1 134 ? 17.125 0.081 4.172 1 93.12 134 ASN A C 1
ATOM 1062 O O . ASN A 1 134 ? 17.828 1.088 4.047 1 93.12 134 ASN A O 1
ATOM 1066 N N . THR A 1 135 ? 16.062 -0.119 3.451 1 92.5 135 THR A N 1
ATOM 1067 C CA . THR A 1 135 ? 15.742 0.801 2.365 1 92.5 135 THR A CA 1
ATOM 1068 C C . THR A 1 135 ? 14.391 1.46 2.596 1 92.5 135 THR A C 1
ATOM 1070 O O . THR A 1 135 ? 14.32 2.646 2.926 1 92.5 135 THR A O 1
ATOM 1073 N N . THR A 1 136 ? 13.406 0.63 2.752 1 94.25 136 THR A N 1
ATOM 1074 C CA . THR A 1 136 ? 12.031 1.132 2.734 1 94.25 136 THR A CA 1
ATOM 1075 C C . THR A 1 136 ? 11.492 1.263 4.156 1 94.25 136 THR A C 1
ATOM 1077 O O . THR A 1 136 ? 10.703 2.17 4.445 1 94.25 136 THR A O 1
ATOM 1080 N N . TYR A 1 137 ? 11.945 0.368 5.039 1 97.12 137 TYR A N 1
ATOM 1081 C CA . TYR A 1 137 ? 11.336 0.295 6.363 1 97.12 137 TYR A CA 1
ATOM 1082 C C . TYR A 1 137 ? 12.375 0.525 7.457 1 97.12 137 TYR A C 1
ATOM 1084 O O . TYR A 1 137 ? 12.367 -0.163 8.477 1 97.12 137 TYR A O 1
ATOM 1092 N N . GLY A 1 138 ? 13.18 1.521 7.277 1 96.31 138 GLY A N 1
ATOM 1093 C CA . GLY A 1 138 ? 14.32 1.778 8.141 1 96.31 138 GLY A CA 1
ATOM 1094 C C . GLY A 1 138 ? 13.922 2.234 9.531 1 96.31 138 GLY A C 1
ATOM 1095 O O . GLY A 1 138 ? 14.672 2.027 10.492 1 96.31 138 GLY A O 1
ATOM 1096 N N . MET A 1 139 ? 12.789 2.834 9.656 1 97.44 139 MET A N 1
ATOM 1097 C CA . MET A 1 139 ? 12.383 3.395 10.945 1 97.44 139 MET A CA 1
ATOM 1098 C C . MET A 1 139 ? 11.422 2.459 11.664 1 97.44 139 MET A C 1
ATOM 1100 O O . MET A 1 139 ? 10.906 2.797 12.734 1 97.44 139 MET A O 1
ATOM 1104 N N . LEU A 1 140 ? 11.18 1.26 11.117 1 97.69 140 LEU A N 1
ATOM 1105 C CA . LEU A 1 140 ? 10.297 0.259 11.703 1 97.69 140 LEU A CA 1
ATOM 1106 C C . LEU A 1 140 ? 11.078 -0.701 12.594 1 97.69 140 LEU A C 1
ATOM 1108 O O . LEU A 1 140 ? 12.07 -1.288 12.156 1 97.69 140 LEU A O 1
ATOM 1112 N N . THR A 1 141 ? 10.695 -0.789 13.773 1 95.44 141 THR A N 1
ATOM 1113 C CA . THR A 1 141 ? 11.211 -1.795 14.695 1 95.44 141 THR A CA 1
ATOM 1114 C C . THR A 1 141 ? 10.141 -2.826 15.031 1 95.44 141 THR A C 1
ATOM 1116 O O . THR A 1 141 ? 9.094 -2.482 15.586 1 95.44 141 THR A O 1
ATOM 1119 N N . ARG A 1 142 ? 10.375 -3.971 14.703 1 92.88 142 ARG A N 1
ATOM 1120 C CA . ARG A 1 142 ? 9.453 -5.066 14.977 1 92.88 142 ARG A CA 1
ATOM 1121 C C . ARG A 1 142 ? 9.812 -5.777 16.266 1 92.88 142 ARG A C 1
ATOM 1123 O O . ARG A 1 142 ? 10.938 -6.25 16.438 1 92.88 142 ARG A O 1
ATOM 1130 N N . VAL A 1 143 ? 8.859 -5.891 17.109 1 87.31 143 VAL A N 1
ATOM 1131 C CA . VAL A 1 143 ? 9.156 -6.477 18.422 1 87.31 143 VAL A CA 1
ATOM 1132 C C . VAL A 1 143 ? 8.336 -7.742 18.625 1 87.31 143 VAL A C 1
ATOM 1134 O O . VAL A 1 143 ? 8.367 -8.352 19.688 1 87.31 143 VAL A O 1
ATOM 1137 N N . GLY A 1 144 ? 7.664 -8.125 17.609 1 81.62 144 GLY A N 1
ATOM 1138 C CA . GLY A 1 144 ? 6.844 -9.32 17.734 1 81.62 144 GLY A CA 1
ATOM 1139 C C . GLY A 1 144 ? 7.648 -10.602 17.641 1 81.62 144 GLY A C 1
ATOM 1140 O O . GLY A 1 144 ? 8.727 -10.633 17.047 1 81.62 144 GLY A O 1
ATOM 1141 N N . PRO A 1 145 ? 7.113 -11.609 18.188 1 72.94 145 PRO A N 1
ATOM 1142 C CA . PRO A 1 145 ? 7.852 -12.867 18.312 1 72.94 145 PRO A CA 1
ATOM 1143 C C . PRO A 1 145 ? 7.875 -13.656 17 1 72.94 145 PRO A C 1
ATOM 1145 O O . PRO A 1 145 ? 8.797 -14.445 16.766 1 72.94 145 PRO A O 1
ATOM 1148 N N . ILE A 1 146 ? 6.902 -13.477 16.234 1 77 146 ILE A N 1
ATOM 1149 C CA . ILE A 1 146 ? 6.758 -14.352 15.078 1 77 146 ILE A CA 1
ATOM 1150 C C . ILE A 1 146 ? 6.73 -13.508 13.805 1 77 146 ILE A C 1
ATOM 1152 O O . ILE A 1 146 ? 6.172 -12.406 13.789 1 77 146 ILE A O 1
ATOM 1156 N N . ASN A 1 147 ? 7.457 -14.055 12.727 1 84.81 147 ASN A N 1
ATOM 1157 C CA . ASN A 1 147 ? 7.34 -13.469 11.398 1 84.81 147 ASN A CA 1
ATOM 1158 C C . ASN A 1 147 ? 7.215 -14.539 10.32 1 84.81 147 ASN A C 1
ATOM 1160 O O . ASN A 1 147 ? 7.496 -15.711 10.57 1 84.81 147 ASN A O 1
ATOM 1164 N N . PHE A 1 148 ? 6.758 -14.156 9.289 1 85.69 148 PHE A N 1
ATOM 1165 C CA . PHE A 1 148 ? 6.422 -15.133 8.25 1 85.69 148 PHE A CA 1
ATOM 1166 C C . PHE A 1 148 ? 7.68 -15.688 7.605 1 85.69 148 PHE A C 1
ATOM 1168 O O . PHE A 1 148 ? 7.664 -16.781 7.043 1 85.69 148 PHE A O 1
ATOM 1175 N N . GLN A 1 149 ? 8.727 -14.953 7.75 1 83.56 149 GLN A N 1
ATOM 1176 C CA . GLN A 1 149 ? 9.984 -15.484 7.23 1 83.56 149 GLN A CA 1
ATOM 1177 C C . GLN A 1 149 ? 10.445 -16.688 8.039 1 83.56 149 GLN A C 1
ATOM 1179 O O . GLN A 1 149 ? 10.867 -17.703 7.469 1 83.56 149 GLN A O 1
ATOM 1184 N N . THR A 1 150 ? 10.32 -16.547 9.352 1 81.69 150 THR A N 1
ATOM 1185 C CA . THR A 1 150 ? 10.727 -17.641 10.227 1 81.69 150 THR A CA 1
ATOM 1186 C C . THR A 1 150 ? 9.828 -18.859 10.023 1 81.69 150 THR A C 1
ATOM 1188 O O . THR A 1 150 ? 10.305 -19.984 9.961 1 81.69 150 THR A O 1
ATOM 1191 N N . LEU A 1 151 ? 8.609 -18.609 9.883 1 82.12 151 LEU A N 1
ATOM 1192 C CA . LEU A 1 151 ? 7.656 -19.703 9.68 1 82.12 151 LEU A CA 1
ATOM 1193 C C . LEU A 1 151 ? 7.895 -20.375 8.336 1 82.12 151 LEU A C 1
ATOM 1195 O O . LEU A 1 151 ? 7.844 -21.609 8.242 1 82.12 151 LEU A O 1
ATOM 1199 N N . SER A 1 152 ? 8.125 -19.547 7.383 1 84.56 152 SER A N 1
ATOM 1200 C CA . SER A 1 152 ? 8.383 -20.094 6.055 1 84.56 152 SER A CA 1
ATOM 1201 C C . SER A 1 152 ? 9.656 -20.938 6.039 1 84.56 152 SER A C 1
ATOM 1203 O O . SER A 1 152 ? 9.695 -22 5.398 1 84.56 152 SER A O 1
ATOM 1205 N N . MET A 1 153 ? 10.664 -20.562 6.789 1 84.12 153 MET A N 1
ATOM 1206 C CA . MET A 1 153 ? 11.938 -21.281 6.812 1 84.12 153 MET A CA 1
ATOM 1207 C C . MET A 1 153 ? 11.781 -22.625 7.516 1 84.12 153 MET A C 1
ATOM 1209 O O . MET A 1 153 ? 12.453 -23.594 7.152 1 84.12 153 MET A O 1
ATOM 1213 N N . LEU A 1 154 ? 10.93 -22.547 8.453 1 82.38 154 LEU A N 1
ATOM 1214 C CA . LEU A 1 154 ? 10.625 -23.812 9.102 1 82.38 154 LEU A CA 1
ATOM 1215 C C . LEU A 1 154 ? 10.062 -24.812 8.094 1 82.38 154 LEU A C 1
ATOM 1217 O O . LEU A 1 154 ? 10.484 -25.969 8.055 1 82.38 154 LEU A O 1
ATOM 1221 N N . VAL A 1 155 ? 9.18 -24.359 7.312 1 80.81 155 VAL A N 1
ATOM 1222 C CA . VAL A 1 155 ? 8.562 -25.219 6.309 1 80.81 155 VAL A CA 1
ATOM 1223 C C . VAL A 1 155 ? 9.602 -25.641 5.277 1 80.81 155 VAL A C 1
ATOM 1225 O O . VAL A 1 155 ? 9.672 -26.812 4.902 1 80.81 155 VAL A O 1
ATOM 1228 N N . VAL A 1 156 ? 10.422 -24.75 4.883 1 81.62 156 VAL A N 1
ATOM 1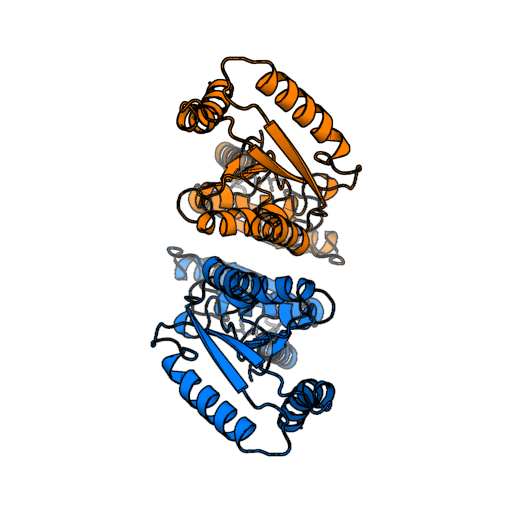229 C CA . VAL A 1 156 ? 11.469 -25.031 3.904 1 81.62 156 VAL A CA 1
ATOM 1230 C C . VAL A 1 156 ? 12.422 -26.078 4.457 1 81.62 156 VAL A C 1
ATOM 1232 O O . VAL A 1 156 ? 12.82 -27 3.742 1 81.62 156 VAL A O 1
ATOM 1235 N N . ASN A 1 157 ? 12.734 -25.953 5.703 1 80.88 157 ASN A N 1
ATOM 1236 C CA . ASN A 1 157 ? 13.633 -26.906 6.344 1 80.88 157 ASN A CA 1
ATOM 1237 C C . ASN A 1 157 ? 13.023 -28.312 6.402 1 80.88 157 ASN A C 1
ATOM 1239 O O . ASN A 1 157 ? 13.711 -29.297 6.168 1 80.88 157 ASN A O 1
ATOM 1243 N N . VAL A 1 158 ? 11.82 -28.297 6.668 1 79.56 158 VAL A N 1
ATOM 1244 C CA . VAL A 1 158 ? 11.117 -29.578 6.715 1 79.56 158 VAL A CA 1
ATOM 1245 C C . VAL A 1 158 ? 11.148 -30.234 5.336 1 79.56 158 VAL A C 1
ATOM 1247 O O . VAL A 1 158 ? 11.438 -31.422 5.215 1 79.56 158 VAL A O 1
ATOM 1250 N N . LEU A 1 159 ? 10.859 -29.453 4.324 1 78.81 159 LEU A N 1
ATOM 1251 C CA . LEU A 1 159 ? 10.867 -29.969 2.957 1 78.81 159 LEU A CA 1
ATOM 1252 C C . LEU A 1 159 ? 12.25 -30.469 2.568 1 78.81 159 LEU A C 1
ATOM 1254 O O . LEU A 1 159 ? 12.375 -31.484 1.89 1 78.81 159 LEU A O 1
ATOM 1258 N N . THR A 1 160 ? 13.25 -29.797 3.066 1 80.88 160 THR A N 1
ATOM 1259 C CA . THR A 1 160 ? 14.625 -30.141 2.742 1 80.88 160 THR A CA 1
ATOM 1260 C C . THR A 1 160 ? 15.055 -31.422 3.455 1 80.88 160 THR A C 1
ATOM 1262 O O . THR A 1 160 ? 15.68 -32.312 2.852 1 80.88 160 THR A O 1
ATOM 1265 N N . ILE A 1 161 ? 14.711 -31.5 4.652 1 81.94 161 ILE A N 1
ATOM 1266 C CA . ILE A 1 161 ? 15.102 -32.656 5.465 1 81.94 161 ILE A CA 1
ATOM 1267 C C . ILE A 1 161 ? 14.461 -33.906 4.91 1 81.94 161 ILE A C 1
ATOM 1269 O O . ILE A 1 161 ? 15.109 -34.969 4.809 1 81.94 161 ILE A O 1
ATOM 1273 N N . PHE A 1 162 ? 13.242 -33.781 4.484 1 79.31 162 PHE A N 1
ATOM 1274 C CA . PHE A 1 162 ? 12.5 -34.969 4.016 1 79.31 162 PHE A CA 1
ATOM 1275 C C . PHE A 1 162 ? 12.648 -35.125 2.508 1 79.31 162 PHE A C 1
ATOM 1277 O O . PHE A 1 162 ? 12.102 -36.062 1.923 1 79.31 162 PHE A O 1
ATOM 1284 N N . LYS A 1 163 ? 13.32 -34.156 1.853 1 78.94 163 LYS A N 1
ATOM 1285 C CA . LYS A 1 163 ? 13.672 -34.219 0.436 1 78.94 163 LYS A CA 1
ATOM 1286 C C . LYS A 1 163 ? 12.422 -34.188 -0.441 1 78.94 163 LYS A C 1
ATOM 1288 O O . LYS A 1 163 ? 12.305 -35 -1.38 1 78.94 163 LYS A O 1
ATOM 1293 N N . TRP A 1 164 ? 11.5 -33.5 0.039 1 74.62 164 TRP A N 1
ATOM 1294 C CA . TRP A 1 164 ? 10.336 -33.25 -0.804 1 74.62 164 TRP A CA 1
ATOM 1295 C C . TRP A 1 164 ? 10.656 -32.219 -1.895 1 74.62 164 TRP A C 1
ATOM 1297 O O . TRP A 1 164 ? 11.141 -31.141 -1.606 1 74.62 164 TRP A O 1
ATOM 1307 N N . ASN A 1 165 ? 10.383 -32.5 -3.131 1 71.06 165 ASN A N 1
ATOM 1308 C CA . ASN A 1 165 ? 10.844 -31.625 -4.215 1 71.06 165 ASN A CA 1
ATOM 1309 C C . ASN A 1 165 ? 9.68 -30.922 -4.914 1 71.06 165 ASN A C 1
ATOM 1311 O O . ASN A 1 165 ? 9.891 -30.156 -5.852 1 71.06 165 ASN A O 1
ATOM 1315 N N . ARG A 1 166 ? 8.539 -31.234 -4.5 1 69.62 166 ARG A N 1
ATOM 1316 C CA . ARG A 1 166 ? 7.371 -30.578 -5.074 1 69.62 166 ARG A CA 1
ATOM 1317 C C . ARG A 1 166 ? 6.449 -30.047 -3.984 1 69.62 166 ARG A C 1
ATOM 1319 O O . ARG A 1 166 ? 6.227 -30.703 -2.973 1 69.62 166 ARG A O 1
ATOM 1326 N N . LEU A 1 167 ? 6.031 -28.75 -4.102 1 72.88 167 LEU A N 1
ATOM 1327 C CA . LEU A 1 167 ? 5.145 -28.125 -3.131 1 72.88 167 LEU A CA 1
ATOM 1328 C C . LEU A 1 167 ? 3.988 -27.406 -3.828 1 72.88 167 LEU A C 1
ATOM 1330 O O . LEU A 1 167 ? 4.199 -26.672 -4.793 1 72.88 167 LEU A O 1
ATOM 1334 N N . LYS A 1 168 ? 2.781 -27.797 -3.486 1 69.81 168 LYS A N 1
ATOM 1335 C CA . LYS A 1 168 ? 1.591 -27.078 -3.92 1 69.81 168 LYS A CA 1
ATOM 1336 C C . LYS A 1 168 ? 1.016 -26.234 -2.783 1 69.81 168 LYS A C 1
ATOM 1338 O O . LYS A 1 168 ? 0.761 -26.75 -1.691 1 69.81 168 LYS A O 1
ATOM 1343 N N . LEU A 1 169 ? 0.88 -25.016 -3.057 1 72.44 169 LEU A N 1
ATOM 1344 C CA . LEU A 1 169 ? 0.374 -24.078 -2.053 1 72.44 169 LEU A CA 1
ATOM 1345 C C . LEU A 1 169 ? -1.062 -23.672 -2.365 1 72.44 169 LEU A C 1
ATOM 1347 O O . LEU A 1 169 ? -1.335 -23.109 -3.428 1 72.44 169 LEU A O 1
ATOM 1351 N N . LEU A 1 170 ? -1.934 -24.109 -1.459 1 69.12 170 LEU A N 1
ATOM 1352 C CA . LEU A 1 170 ? -3.332 -23.703 -1.54 1 69.12 170 LEU A CA 1
ATOM 1353 C C . LEU A 1 170 ? -3.717 -22.844 -0.339 1 69.12 170 LEU A C 1
ATOM 1355 O O . LEU A 1 170 ? -3.412 -23.203 0.803 1 69.12 170 LEU A O 1
ATOM 1359 N N . TYR A 1 171 ? -4.203 -21.641 -0.75 1 70.19 171 TYR A N 1
ATOM 1360 C CA . TYR A 1 171 ? -4.57 -20.844 0.41 1 70.19 171 TYR A CA 1
ATOM 1361 C C . TYR A 1 171 ? -5.836 -20.031 0.14 1 70.19 171 TYR A C 1
ATOM 1363 O O . TYR A 1 171 ? -6.156 -19.75 -1.015 1 70.19 171 TYR A O 1
ATOM 1371 N N . ASP A 1 172 ? -6.484 -19.859 1.232 1 65 172 ASP A N 1
ATOM 1372 C CA . ASP A 1 172 ? -7.605 -18.922 1.271 1 65 172 ASP A CA 1
ATOM 1373 C C . ASP A 1 172 ? -7.141 -17.531 1.672 1 65 172 ASP A C 1
ATOM 1375 O O . ASP A 1 172 ? -6.547 -17.344 2.736 1 65 172 ASP A O 1
ATOM 1379 N N . SER A 1 173 ? -7.465 -16.625 0.747 1 67.44 173 SER A N 1
ATOM 1380 C CA . SER A 1 173 ? -6.973 -15.273 0.989 1 67.44 173 SER A CA 1
ATOM 1381 C C . SER A 1 173 ? -7.496 -14.727 2.311 1 67.44 173 SER A C 1
ATOM 1383 O O . SER A 1 173 ? -6.848 -13.891 2.943 1 67.44 173 SER A O 1
ATOM 1385 N N . SER A 1 174 ? -8.594 -15.25 2.744 1 68.31 174 SER A N 1
ATOM 1386 C CA . SER A 1 174 ? -9.172 -14.758 3.99 1 68.31 174 SER A CA 1
ATOM 1387 C C . SER A 1 174 ? -8.938 -15.742 5.133 1 68.31 174 SER A C 1
ATOM 1389 O O . SER A 1 174 ? -9.453 -15.555 6.234 1 68.31 174 SER A O 1
ATOM 1391 N N . GLY A 1 175 ? -8.156 -16.703 4.852 1 66.94 175 GLY A N 1
ATOM 1392 C CA . GLY A 1 175 ? -7.883 -17.688 5.887 1 66.94 175 GLY A CA 1
ATOM 1393 C C . GLY A 1 175 ? -7.109 -17.125 7.062 1 66.94 175 GLY A C 1
ATOM 1394 O O . GLY A 1 175 ? -6.148 -16.375 6.871 1 66.94 175 GLY A O 1
ATOM 1395 N N . GLN A 1 176 ? -7.566 -17.391 8.305 1 68.44 176 GLN A N 1
ATOM 1396 C CA . GLN A 1 176 ? -6.902 -17.031 9.555 1 68.44 176 GLN A CA 1
ATOM 1397 C C . GLN A 1 176 ? -6.785 -15.516 9.695 1 68.44 176 GLN A C 1
ATOM 1399 O O . GLN A 1 176 ? -5.863 -15.016 10.352 1 68.44 176 GLN A O 1
ATOM 1404 N N . ASP A 1 177 ? -7.664 -14.805 9.016 1 72.44 177 ASP A N 1
ATOM 1405 C CA . ASP A 1 177 ? -7.664 -13.344 9.109 1 72.44 177 ASP A CA 1
ATOM 1406 C C . ASP A 1 177 ? -7.898 -12.883 10.539 1 72.44 177 ASP A C 1
ATOM 1408 O O . ASP A 1 177 ? -7.527 -11.766 10.906 1 72.44 177 ASP A O 1
ATOM 1412 N N . TYR A 1 178 ? -8.508 -13.734 11.305 1 66.44 178 TYR A N 1
ATOM 1413 C CA . TYR A 1 178 ? -8.805 -13.367 12.688 1 66.44 178 TYR A CA 1
ATOM 1414 C C . TYR A 1 178 ? -7.527 -13.297 13.516 1 66.44 178 TYR A C 1
ATOM 1416 O O . TYR A 1 178 ? -7.488 -12.633 14.555 1 66.44 178 TYR A O 1
ATOM 1424 N N . ILE A 1 179 ? -6.52 -14 13.086 1 67.62 179 ILE A N 1
ATOM 1425 C CA . ILE A 1 179 ? -5.219 -13.906 13.742 1 67.62 179 ILE A CA 1
ATOM 1426 C C . ILE A 1 179 ? -4.449 -12.703 13.195 1 67.62 179 ILE A C 1
ATOM 1428 O O . ILE A 1 179 ? -4.074 -11.805 13.945 1 67.62 179 ILE A O 1
ATOM 1432 N N . VAL A 1 180 ? -4.223 -12.797 11.906 1 73.88 180 VAL A N 1
ATOM 1433 C CA . VAL A 1 180 ? -3.561 -11.727 11.172 1 73.88 180 VAL A CA 1
ATOM 1434 C C . VAL A 1 180 ? -4.246 -11.523 9.828 1 73.88 180 VAL A C 1
ATOM 1436 O O . VAL A 1 180 ? -4.473 -12.477 9.086 1 73.88 180 VAL A O 1
ATOM 1439 N N . THR A 1 181 ? -4.633 -10.32 9.695 1 75.88 181 THR A N 1
ATOM 1440 C CA . THR A 1 181 ? -5.242 -10.023 8.406 1 75.88 181 THR A CA 1
ATOM 1441 C C . THR A 1 181 ? -4.293 -10.383 7.266 1 75.88 181 THR A C 1
ATOM 1443 O O . THR A 1 181 ? -3.143 -9.938 7.242 1 75.88 181 THR A O 1
ATOM 1446 N N . GLY A 1 182 ? -4.777 -11.273 6.422 1 76.56 182 GLY A N 1
ATOM 1447 C CA . GLY A 1 182 ? -3.969 -11.688 5.285 1 76.56 182 GLY A CA 1
ATOM 1448 C C . GLY A 1 182 ? -2.953 -12.758 5.637 1 76.56 182 GLY A C 1
ATOM 1449 O O . GLY A 1 182 ? -1.969 -12.945 4.918 1 76.56 182 GLY A O 1
ATOM 1450 N N . PHE A 1 183 ? -3.197 -13.445 6.664 1 78.88 183 PHE A N 1
ATOM 1451 C CA . PHE A 1 183 ? -2.238 -14.398 7.199 1 78.88 183 PHE A CA 1
ATOM 1452 C C . PHE A 1 183 ? -1.802 -15.391 6.121 1 78.88 183 PHE A C 1
ATOM 1454 O O . PHE A 1 183 ? -0.613 -15.492 5.816 1 78.88 183 PHE A O 1
ATOM 1461 N N . CYS A 1 184 ? -2.785 -15.961 5.523 1 76.75 184 CYS A N 1
ATOM 1462 C CA . CYS A 1 184 ? -2.465 -17.031 4.59 1 76.75 184 CYS A CA 1
ATOM 1463 C C . CYS A 1 184 ? -1.797 -16.484 3.336 1 76.75 184 CYS A C 1
ATOM 1465 O O . CYS A 1 184 ? -0.865 -17.094 2.807 1 76.75 184 CYS A O 1
ATOM 1467 N N . HIS A 1 185 ? -2.297 -15.43 2.932 1 78.62 185 HIS A N 1
ATOM 1468 C CA . HIS A 1 185 ? -1.705 -14.797 1.759 1 78.62 185 HIS A CA 1
ATOM 1469 C C . HIS A 1 185 ? -0.248 -14.422 2.01 1 78.62 185 HIS A C 1
ATOM 1471 O O . HIS A 1 185 ? 0.63 -14.758 1.212 1 78.62 185 HIS A O 1
ATOM 1477 N N . LEU A 1 186 ? -0.011 -13.828 3.115 1 83.81 186 LEU A N 1
ATOM 1478 C CA . LEU A 1 186 ? 1.329 -13.344 3.426 1 83.81 186 LEU A CA 1
ATOM 1479 C C . LEU A 1 186 ? 2.275 -14.5 3.715 1 83.81 186 LEU A C 1
ATOM 1481 O O . LEU A 1 186 ? 3.445 -14.469 3.33 1 83.81 186 LEU A O 1
ATOM 1485 N N . LEU A 1 187 ? 1.774 -15.477 4.34 1 82.75 187 LEU A N 1
ATOM 1486 C CA . LEU A 1 187 ? 2.592 -16.656 4.605 1 82.75 187 LEU A CA 1
ATOM 1487 C C . LEU A 1 187 ? 2.951 -17.375 3.309 1 82.75 187 LEU A C 1
ATOM 1489 O O . LEU A 1 187 ? 4.094 -17.797 3.125 1 82.75 187 LEU A O 1
ATOM 1493 N N . THR A 1 188 ? 1.935 -17.5 2.502 1 80.19 188 THR A N 1
ATOM 1494 C CA . THR A 1 188 ? 2.162 -18.172 1.228 1 80.19 188 THR A CA 1
ATOM 1495 C C . THR A 1 188 ? 3.201 -17.422 0.399 1 80.19 188 THR A C 1
ATOM 1497 O O . THR A 1 188 ? 4.055 -18.031 -0.242 1 80.19 188 THR A O 1
ATOM 1500 N N . GLU A 1 189 ? 3.111 -16.156 0.442 1 80.06 189 GLU A N 1
ATOM 1501 C CA . GLU A 1 189 ? 4.098 -15.344 -0.263 1 80.06 189 GLU A CA 1
ATOM 1502 C C . GLU A 1 189 ? 5.496 -15.562 0.3 1 80.06 189 GLU A C 1
ATOM 1504 O O . GLU A 1 189 ? 6.461 -15.695 -0.456 1 80.06 189 GLU A O 1
ATOM 1509 N N . ALA A 1 190 ? 5.59 -15.562 1.57 1 83.69 190 ALA A N 1
ATOM 1510 C CA . ALA A 1 190 ? 6.887 -15.789 2.207 1 83.69 190 ALA A CA 1
ATOM 1511 C C . ALA A 1 190 ? 7.457 -17.141 1.817 1 83.69 190 ALA A C 1
ATOM 1513 O O . ALA A 1 190 ? 8.641 -17.266 1.49 1 83.69 190 ALA A O 1
ATOM 1514 N N . LEU A 1 191 ? 6.594 -18.094 1.817 1 82.81 191 LEU A N 1
ATOM 1515 C CA . LEU A 1 191 ? 7.004 -19.453 1.478 1 82.81 191 LEU A CA 1
ATOM 1516 C C . LEU A 1 191 ? 7.484 -19.531 0.033 1 82.81 191 LEU A C 1
ATOM 1518 O O . LEU A 1 191 ? 8.531 -20.125 -0.248 1 82.81 191 LEU A O 1
ATOM 1522 N N . HIS A 1 192 ? 6.719 -18.938 -0.759 1 78.12 192 HIS A N 1
ATOM 1523 C CA . HIS A 1 192 ? 7.039 -18.938 -2.182 1 78.12 192 HIS A CA 1
ATOM 1524 C C . HIS A 1 192 ? 8.414 -18.328 -2.441 1 78.12 192 HIS A C 1
ATOM 1526 O O . HIS A 1 192 ? 9.258 -18.953 -3.09 1 78.12 192 HIS A O 1
ATOM 1532 N N . TYR A 1 193 ? 8.672 -17.219 -1.891 1 79.12 193 TYR A N 1
ATOM 1533 C CA . TYR A 1 193 ? 9.906 -16.516 -2.178 1 79.12 193 TYR A CA 1
ATOM 1534 C C . TYR A 1 193 ? 11.086 -17.141 -1.449 1 79.12 193 TYR A C 1
ATOM 1536 O O . TYR A 1 193 ? 12.203 -17.188 -1.976 1 79.12 193 TYR A O 1
ATOM 1544 N N . ASP A 1 194 ? 10.844 -17.625 -0.293 1 81.25 194 ASP A N 1
ATOM 1545 C CA . ASP A 1 194 ? 11.938 -18.266 0.438 1 81.25 194 ASP A CA 1
ATOM 1546 C C . ASP A 1 194 ? 12.359 -19.578 -0.235 1 81.25 194 ASP A C 1
ATOM 1548 O O . ASP A 1 194 ? 13.547 -19.891 -0.298 1 81.25 194 ASP A O 1
ATOM 1552 N N . LEU A 1 195 ? 11.422 -20.25 -0.715 1 80.38 195 LEU A N 1
ATOM 1553 C CA . LEU A 1 195 ? 11.734 -21.5 -1.421 1 80.38 195 LEU A CA 1
ATOM 1554 C C . LEU A 1 195 ? 12.523 -21.203 -2.691 1 80.38 195 LEU A C 1
ATOM 1556 O O . LEU A 1 195 ? 13.484 -21.922 -3.004 1 80.38 195 LEU A O 1
ATOM 1560 N N . LEU A 1 196 ? 12.117 -20.188 -3.342 1 75.75 196 LEU A N 1
ATOM 1561 C CA . LEU A 1 196 ? 12.82 -19.797 -4.559 1 75.75 196 LEU A CA 1
ATOM 1562 C C . LEU A 1 196 ? 14.266 -19.406 -4.258 1 75.75 196 LEU A C 1
ATOM 1564 O O . LEU A 1 196 ? 15.164 -19.672 -5.059 1 75.75 196 LEU A O 1
ATOM 1568 N N . SER A 1 197 ? 14.461 -18.828 -3.127 1 78.25 197 SER A N 1
ATOM 1569 C CA . SER A 1 197 ? 15.773 -18.312 -2.766 1 78.25 197 SER A CA 1
ATOM 1570 C C . SER A 1 197 ? 16.672 -19.422 -2.221 1 78.25 197 SER A C 1
ATOM 1572 O O . SER A 1 197 ? 17.844 -19.516 -2.582 1 78.25 197 SER A O 1
ATOM 1574 N N . VAL A 1 198 ? 16.141 -20.266 -1.406 1 78.44 198 VAL A N 1
ATOM 1575 C CA . VAL A 1 198 ? 16.953 -21.219 -0.656 1 78.44 198 VAL A CA 1
ATOM 1576 C C . VAL A 1 198 ? 16.984 -22.562 -1.371 1 78.44 198 VAL A C 1
ATOM 1578 O O . VAL A 1 198 ? 18 -23.25 -1.381 1 78.44 198 VAL A O 1
ATOM 1581 N N . GLN A 1 199 ? 15.828 -22.922 -1.915 1 75.5 199 GLN A N 1
ATOM 1582 C CA . GLN A 1 199 ? 15.711 -24.219 -2.572 1 75.5 199 GLN A CA 1
ATOM 1583 C C . GLN A 1 199 ? 14.992 -24.094 -3.916 1 75.5 199 GLN A C 1
ATOM 1585 O O . GLN A 1 199 ? 13.883 -24.594 -4.082 1 75.5 199 GLN A O 1
ATOM 1590 N N . PRO A 1 200 ? 15.719 -23.547 -4.844 1 72 200 PRO A N 1
ATOM 1591 C CA . PRO A 1 200 ? 15.086 -23.297 -6.141 1 72 200 PRO A CA 1
ATOM 1592 C C . PRO A 1 200 ? 14.719 -24.578 -6.875 1 72 200 PRO A C 1
ATOM 1594 O O . PRO A 1 200 ? 13.898 -24.562 -7.797 1 72 200 PRO A O 1
ATOM 1597 N N . VAL A 1 201 ? 15.195 -25.594 -6.371 1 67.62 201 VAL A N 1
ATOM 1598 C CA . VAL A 1 201 ? 14.984 -26.859 -7.051 1 67.62 201 VAL A CA 1
ATOM 1599 C C . VAL A 1 201 ? 13.578 -27.391 -6.746 1 67.62 201 VAL A C 1
ATOM 1601 O O . VAL A 1 201 ? 13.008 -28.141 -7.531 1 67.62 201 VAL A O 1
ATOM 1604 N N . ILE A 1 202 ? 13.109 -26.953 -5.605 1 66.81 202 ILE A N 1
ATOM 1605 C CA . ILE A 1 202 ? 11.773 -27.406 -5.215 1 66.81 202 ILE A CA 1
ATOM 1606 C C . ILE A 1 202 ? 10.719 -26.734 -6.094 1 66.81 202 ILE A C 1
ATOM 1608 O O . ILE A 1 202 ? 10.648 -25.516 -6.156 1 66.81 202 ILE A O 1
ATOM 1612 N N . GLU A 1 203 ? 9.977 -27.562 -6.805 1 64.69 203 GLU A N 1
ATOM 1613 C CA . GLU A 1 203 ? 8.898 -27.062 -7.652 1 64.69 203 GLU A CA 1
ATOM 1614 C C . GLU A 1 203 ? 7.711 -26.594 -6.812 1 64.69 203 GLU A C 1
ATOM 1616 O O . GLU A 1 203 ? 7.316 -27.266 -5.859 1 64.69 203 GLU A O 1
ATOM 1621 N N . GLN A 1 204 ? 7.332 -25.359 -7.188 1 66.12 204 GLN A N 1
ATOM 1622 C CA . GLN A 1 204 ? 6.211 -24.812 -6.434 1 66.12 204 GLN A CA 1
ATOM 1623 C C . GLN A 1 204 ? 5.004 -24.578 -7.34 1 66.12 204 GLN A C 1
ATOM 1625 O O . GLN A 1 204 ? 5.152 -24.172 -8.492 1 66.12 204 GLN A O 1
ATOM 1630 N N . ASP A 1 205 ? 3.836 -25.109 -6.926 1 60.34 205 ASP A N 1
ATOM 1631 C CA . ASP A 1 205 ? 2.564 -24.703 -7.516 1 60.34 205 ASP A CA 1
ATOM 1632 C C . ASP A 1 205 ? 1.766 -23.828 -6.551 1 60.34 205 ASP A C 1
ATOM 1634 O O . ASP A 1 205 ? 1.713 -24.109 -5.352 1 60.34 205 ASP A O 1
ATOM 1638 N N . TYR A 1 206 ? 1.427 -22.656 -7.055 1 62.59 206 TYR A N 1
ATOM 1639 C CA . TYR A 1 206 ? 0.771 -21.641 -6.25 1 62.59 206 TYR A CA 1
ATOM 1640 C C . TYR A 1 206 ? -0.676 -21.438 -6.688 1 62.59 206 TYR A C 1
ATOM 1642 O O . TYR A 1 206 ? -0.948 -21.203 -7.867 1 62.59 206 TYR A O 1
ATOM 1650 N N . PHE A 1 207 ? -1.692 -21.844 -5.688 1 54.94 207 PHE A N 1
ATOM 1651 C CA . PHE A 1 207 ? -3.102 -21.688 -6.031 1 54.94 207 PHE A CA 1
ATOM 1652 C C . PHE A 1 207 ? -3.83 -20.859 -4.984 1 54.94 207 PHE A C 1
ATOM 1654 O O . PHE A 1 207 ? -3.773 -21.156 -3.793 1 54.94 207 PHE A O 1
ATOM 1661 N N . ARG A 1 208 ? -4.301 -19.719 -5.445 1 57.72 208 ARG A N 1
ATOM 1662 C CA . ARG A 1 208 ? -5.203 -18.969 -4.582 1 57.72 208 ARG A CA 1
ATOM 1663 C C . ARG A 1 208 ? -6.633 -19.484 -4.699 1 57.72 208 ARG A C 1
ATOM 1665 O O . ARG A 1 208 ? -7.137 -19.688 -5.805 1 57.72 208 ARG A O 1
ATOM 1672 N N . VAL A 1 209 ? -7.121 -19.938 -3.594 1 52.94 209 VAL A N 1
ATOM 1673 C CA . VAL A 1 209 ? -8.5 -20.422 -3.584 1 52.94 209 VAL A CA 1
ATOM 1674 C C . VAL A 1 209 ? -9.445 -19.297 -3.17 1 52.94 209 VAL A C 1
ATOM 1676 O O . VAL A 1 209 ? -9.367 -18.797 -2.043 1 52.94 209 VAL A O 1
ATOM 1679 N N . ASP A 1 210 ? -9.812 -18.547 -4.211 1 54.16 210 ASP A N 1
ATOM 1680 C CA . ASP A 1 210 ? -10.781 -17.484 -3.922 1 54.16 210 ASP A CA 1
ATOM 1681 C C . ASP A 1 210 ? -12.141 -18.078 -3.564 1 54.16 210 ASP A C 1
ATOM 1683 O O . ASP A 1 210 ? -12.383 -19.266 -3.768 1 54.16 210 ASP A O 1
ATOM 1687 N N . GLU A 1 211 ? -12.945 -17.281 -2.971 1 51.22 211 GLU A N 1
ATOM 1688 C CA . GLU A 1 211 ? -14.289 -17.703 -2.572 1 51.22 211 GLU A CA 1
ATOM 1689 C C . GLU A 1 211 ? -15.055 -18.312 -3.75 1 51.22 211 GLU A C 1
ATOM 1691 O O . GLU A 1 211 ? -15.031 -17.766 -4.852 1 51.22 211 GLU A O 1
ATOM 1696 N N . GLY A 1 212 ? -15.562 -19.562 -3.623 1 51.69 212 GLY A N 1
ATOM 1697 C CA . GLY A 1 212 ? -16.422 -20.219 -4.598 1 51.69 212 GLY A CA 1
ATOM 1698 C C . GLY A 1 212 ? -15.727 -21.328 -5.359 1 51.69 212 GLY A C 1
ATOM 1699 O O . GLY A 1 212 ? -16.359 -22.047 -6.137 1 51.69 212 GLY A O 1
ATOM 1700 N N . VAL A 1 213 ? -14.5 -21.219 -5.254 1 51.91 213 VAL A N 1
ATOM 1701 C CA . VAL A 1 213 ? -13.805 -22.281 -5.977 1 51.91 213 VAL A CA 1
ATOM 1702 C C . VAL A 1 213 ? -13.953 -23.609 -5.23 1 51.91 213 VAL A C 1
ATOM 1704 O O . VAL A 1 213 ? -13.797 -23.656 -4.008 1 51.91 213 VAL A O 1
ATOM 1707 N N . ASP A 1 214 ? -14.555 -24.516 -5.84 1 49.88 214 ASP A N 1
ATOM 1708 C CA . ASP A 1 214 ? -14.656 -25.875 -5.309 1 49.88 214 ASP A CA 1
ATOM 1709 C C . ASP A 1 214 ? -13.273 -26.484 -5.09 1 49.88 214 ASP A C 1
ATOM 1711 O O . ASP A 1 214 ? -12.625 -26.938 -6.043 1 49.88 214 ASP A O 1
ATOM 1715 N N . ILE A 1 215 ? -12.867 -26.391 -3.865 1 53.53 215 ILE A N 1
ATOM 1716 C CA . ILE A 1 215 ? -11.547 -26.844 -3.449 1 53.53 215 ILE A CA 1
ATOM 1717 C C . ILE A 1 215 ? -11.367 -28.312 -3.822 1 53.53 215 ILE A C 1
ATOM 1719 O O . ILE A 1 215 ? -10.281 -28.734 -4.23 1 53.53 215 ILE A O 1
ATOM 1723 N N . GLU A 1 216 ? -12.43 -28.953 -3.621 1 49.31 216 GLU A N 1
ATOM 1724 C CA . GLU A 1 216 ? -12.352 -30.375 -3.918 1 49.31 216 GLU A CA 1
ATOM 1725 C C . GLU A 1 216 ? -12.016 -30.625 -5.387 1 49.31 216 GLU A C 1
ATOM 1727 O O . GLU A 1 216 ? -11.195 -31.484 -5.707 1 49.31 216 GLU A O 1
ATOM 1732 N N . GLN A 1 217 ? -12.664 -29.906 -6.117 1 51.22 217 GLN A N 1
ATOM 1733 C CA . GLN A 1 217 ? -12.422 -30.062 -7.547 1 51.22 217 GLN A CA 1
ATOM 1734 C C . GLN A 1 217 ? -11.016 -29.609 -7.926 1 51.22 217 GLN A C 1
ATOM 1736 O O . GLN A 1 217 ? -10.352 -30.234 -8.75 1 51.22 217 GLN A O 1
ATOM 1741 N N . LEU A 1 218 ? -10.734 -28.625 -7.227 1 53.62 218 LEU A N 1
ATOM 1742 C CA . LEU A 1 218 ? -9.406 -28.094 -7.488 1 53.62 218 LEU A CA 1
ATOM 1743 C C . LEU A 1 218 ? -8.328 -29.094 -7.074 1 53.62 218 LEU A C 1
ATOM 1745 O O . LEU A 1 218 ? -7.363 -29.312 -7.809 1 53.62 218 LEU A O 1
ATOM 1749 N N . LEU A 1 219 ? -8.617 -29.609 -5.938 1 51.69 219 LEU A N 1
ATOM 1750 C CA . LEU A 1 219 ? -7.664 -30.578 -5.402 1 51.69 219 LEU A CA 1
ATOM 1751 C C . LEU A 1 219 ? -7.633 -31.844 -6.258 1 51.69 219 LEU A C 1
ATOM 1753 O O . LEU A 1 219 ? -6.559 -32.375 -6.523 1 51.69 219 LEU A O 1
ATOM 1757 N N . SER A 1 220 ? -8.781 -32.281 -6.535 1 48.03 220 SER A N 1
ATOM 1758 C CA . SER A 1 220 ? -8.844 -33.5 -7.34 1 48.03 220 SER A CA 1
ATOM 1759 C C . SER A 1 220 ? -8.148 -33.312 -8.688 1 48.03 220 SER A C 1
ATOM 1761 O O . SER A 1 220 ? -7.477 -34.219 -9.172 1 48.03 220 SER A O 1
ATOM 1763 N N . ARG A 1 221 ? -8.367 -32.219 -9.164 1 46.09 221 ARG A N 1
ATOM 1764 C CA . ARG A 1 221 ? -7.797 -31.938 -10.477 1 46.09 221 ARG A CA 1
ATOM 1765 C C . ARG A 1 221 ? -6.289 -31.734 -10.383 1 46.09 221 ARG A C 1
ATOM 1767 O O . ARG A 1 221 ? -5.535 -32.281 -11.195 1 46.09 221 ARG A O 1
ATOM 1774 N N . GLU A 1 222 ? -6.016 -30.922 -9.477 1 49.81 222 GLU A N 1
ATOM 1775 C CA . GLU A 1 222 ? -4.613 -30.531 -9.406 1 49.81 222 GLU A CA 1
ATOM 1776 C C . GLU A 1 222 ? -3.77 -31.609 -8.727 1 49.81 222 GLU A C 1
ATOM 1778 O O . GLU A 1 222 ? -2.607 -31.812 -9.086 1 49.81 222 GLU A O 1
ATOM 1783 N N . VAL A 1 223 ? -4.355 -32.188 -7.789 1 46.41 223 VAL A N 1
ATOM 1784 C CA . VAL A 1 223 ? -3.652 -33.219 -7.066 1 46.41 223 VAL A CA 1
ATOM 1785 C C . VAL A 1 223 ? -3.852 -34.562 -7.781 1 46.41 223 VAL A C 1
ATOM 1787 O O . VAL A 1 223 ? -2.924 -35.375 -7.871 1 46.41 223 VAL A O 1
ATOM 1790 N N . GLY A 1 224 ? -5.074 -34.75 -8.219 1 40.28 224 GLY A N 1
ATOM 1791 C CA . GLY A 1 224 ? -5.395 -36.031 -8.82 1 40.28 224 GLY A CA 1
ATOM 1792 C C . GLY A 1 224 ? -4.652 -36.281 -10.125 1 40.28 224 GLY A C 1
ATOM 1793 O O . GLY A 1 224 ? -4.18 -37.406 -10.367 1 40.28 224 GLY A O 1
ATOM 1794 N N . LEU A 1 225 ? -4.809 -35.375 -11.031 1 38.84 225 LEU A N 1
ATOM 1795 C CA . LEU A 1 225 ? -4.316 -35.656 -12.367 1 38.84 225 LEU A CA 1
ATOM 1796 C C . LEU A 1 225 ? -2.805 -35.875 -12.359 1 38.84 225 LEU A C 1
ATOM 1798 O O . LEU A 1 225 ? -2.279 -36.656 -13.133 1 38.84 225 LEU A O 1
ATOM 1802 N N . GLN A 1 226 ? -2.201 -35.062 -11.734 1 38.25 226 GLN A N 1
ATOM 1803 C CA . GLN A 1 226 ? -0.766 -35.312 -11.844 1 38.25 226 GLN A CA 1
ATOM 1804 C C . GLN A 1 226 ? -0.394 -36.688 -11.305 1 38.25 226 GLN A C 1
ATOM 1806 O O . GLN A 1 226 ? 0.496 -37.344 -11.844 1 38.25 226 GLN A O 1
ATOM 1811 N N . TYR A 1 227 ? -1.109 -37.188 -10.352 1 35.38 227 TYR A N 1
ATOM 1812 C CA . TYR A 1 227 ? -0.725 -38.469 -9.812 1 35.38 227 TYR A CA 1
ATOM 1813 C C . TYR A 1 227 ? -1.391 -39.625 -10.594 1 35.38 227 TYR A C 1
ATOM 1815 O O . TYR A 1 227 ? -1.13 -40.781 -10.336 1 35.38 227 TYR A O 1
ATOM 1823 N N . SER A 1 228 ? -2.291 -39.469 -11.516 1 32.5 228 SER A N 1
ATOM 1824 C CA . SER A 1 228 ? -2.77 -40.688 -12.18 1 32.5 228 SER A CA 1
ATOM 1825 C C . SER A 1 228 ? -1.693 -41.281 -13.078 1 32.5 228 SER A C 1
ATOM 1827 O O . SER A 1 228 ? -1.682 -42.5 -13.32 1 32.5 228 SER A O 1
ATOM 1829 N N . ALA A 1 229 ? -0.89 -40.625 -13.766 1 30.14 229 ALA A N 1
ATOM 1830 C CA . ALA A 1 229 ? 0.068 -41.312 -14.609 1 30.14 229 ALA A CA 1
ATOM 1831 C C . ALA A 1 229 ? 1.089 -42.094 -13.758 1 30.14 229 ALA A C 1
ATOM 1833 O O . ALA A 1 229 ? 1.809 -42.938 -14.266 1 30.14 229 ALA A O 1
ATOM 1834 N N . TRP A 1 230 ? 1.483 -41.625 -12.648 1 31.12 230 TRP A N 1
ATOM 1835 C CA . TRP A 1 230 ? 2.604 -42.312 -12.031 1 31.12 230 TRP A CA 1
ATOM 1836 C C . TRP A 1 230 ? 2.174 -43.688 -11.531 1 31.12 230 TRP A C 1
ATOM 1838 O O . TRP A 1 230 ? 2.898 -44.344 -10.773 1 31.12 230 TRP A O 1
ATOM 1848 N N . ARG A 1 231 ? 1.253 -44.438 -11.969 1 30.28 231 ARG A N 1
ATOM 1849 C CA . ARG A 1 231 ? 1.175 -45.844 -11.516 1 30.28 231 ARG A CA 1
ATOM 1850 C C . ARG A 1 231 ? 2.477 -46.562 -11.797 1 30.28 231 ARG A C 1
ATOM 1852 O O . ARG A 1 231 ? 2.865 -47.469 -11.039 1 30.28 231 ARG A O 1
ATOM 1859 N N . HIS A 1 232 ? 3.074 -46.812 -12.961 1 28.23 232 HIS A N 1
ATOM 1860 C CA . HIS A 1 232 ? 3.834 -48.031 -13.188 1 28.23 232 HIS A CA 1
ATOM 1861 C C . HIS A 1 232 ? 5.199 -47.969 -12.508 1 28.23 232 HIS A C 1
ATOM 1863 O O . HIS A 1 232 ? 5.723 -49 -12.055 1 28.23 232 HIS A O 1
ATOM 1869 N N . THR A 1 233 ? 6.293 -47.438 -13.078 1 29.27 233 THR A N 1
ATOM 1870 C CA . THR A 1 233 ? 7.609 -47.844 -12.609 1 29.27 233 THR A CA 1
ATOM 1871 C C . THR A 1 233 ? 7.781 -47.562 -11.125 1 29.27 233 THR A C 1
ATOM 1873 O O . THR A 1 233 ? 7.191 -46.594 -10.609 1 29.27 233 THR A O 1
ATOM 1876 N N . GLU A 1 234 ? 8.234 -48.562 -10.086 1 27.89 234 GLU A N 1
ATOM 1877 C CA . GLU A 1 234 ? 8.438 -48.906 -8.688 1 27.89 234 GLU A CA 1
ATOM 1878 C C . GLU A 1 234 ? 9.18 -47.812 -7.938 1 27.89 234 GLU A C 1
ATOM 1880 O O . GLU A 1 234 ? 9.195 -47.781 -6.703 1 27.89 234 GLU A O 1
ATOM 1885 N N . SER A 1 235 ? 10.414 -47.438 -8.43 1 30.03 235 SER A N 1
ATOM 1886 C CA . SER A 1 235 ? 11.234 -46.781 -7.434 1 30.03 235 SER A CA 1
ATOM 1887 C C . SER A 1 235 ? 10.453 -45.656 -6.727 1 30.03 235 SER A C 1
ATOM 1889 O O . SER A 1 235 ? 9.734 -44.906 -7.367 1 30.03 235 SER A O 1
ATOM 1891 N N . ARG A 1 236 ? 10.07 -45.969 -5.508 1 30.95 236 ARG A N 1
ATOM 1892 C CA . ARG A 1 236 ? 9.273 -45.406 -4.422 1 30.95 236 ARG A CA 1
ATOM 1893 C C . ARG A 1 236 ? 9.531 -43.906 -4.277 1 30.95 236 ARG A C 1
ATOM 1895 O O . ARG A 1 236 ? 10.406 -43.5 -3.508 1 30.95 236 ARG A O 1
ATOM 1902 N N . MET A 1 237 ? 10.133 -43.375 -5.215 1 29.06 237 MET A N 1
ATOM 1903 C CA . MET A 1 237 ? 10.117 -41.969 -4.785 1 29.06 237 MET A CA 1
ATOM 1904 C C . MET A 1 237 ? 8.773 -41.594 -4.156 1 29.06 237 MET A C 1
ATOM 1906 O O . MET A 1 237 ? 7.746 -41.625 -4.832 1 29.06 237 MET A O 1
ATOM 1910 N N . ARG A 1 238 ? 8.555 -42.219 -2.965 1 29.86 238 ARG A N 1
ATOM 1911 C CA . ARG A 1 238 ? 7.5 -41.844 -2.021 1 29.86 238 ARG A CA 1
ATOM 1912 C C . ARG A 1 238 ? 7.113 -40.375 -2.166 1 29.86 238 ARG A C 1
ATOM 1914 O O . ARG A 1 238 ? 7.941 -39.5 -1.964 1 29.86 238 ARG A O 1
ATOM 1921 N N . TYR A 1 239 ? 6.805 -40.094 -3.264 1 29.95 239 TYR A N 1
ATOM 1922 C CA . TYR A 1 239 ? 6.133 -38.812 -3.322 1 29.95 239 TYR A CA 1
ATOM 1923 C C . TYR A 1 239 ? 5.207 -38.625 -2.127 1 29.95 239 TYR A C 1
ATOM 1925 O O . TYR A 1 239 ? 4.301 -39.438 -1.904 1 29.95 239 TYR A O 1
ATOM 1933 N N . TYR A 1 240 ? 5.754 -38.781 -0.945 1 30.3 240 TYR A N 1
ATOM 1934 C CA . TYR A 1 240 ? 4.91 -38.188 0.091 1 30.3 240 TYR A CA 1
ATOM 1935 C C . TYR A 1 240 ? 4.309 -36.875 -0.378 1 30.3 240 TYR A C 1
ATOM 1937 O O . TYR A 1 240 ? 5.023 -36 -0.883 1 30.3 240 TYR A O 1
ATOM 1945 N N . LEU A 1 241 ? 3.416 -37.031 -1.347 1 34.03 241 LEU A N 1
ATOM 1946 C CA . LEU A 1 241 ? 2.615 -35.812 -1.545 1 34.03 241 LEU A CA 1
ATOM 1947 C C . LEU A 1 241 ? 2.68 -34.906 -0.319 1 34.03 241 LEU A C 1
ATOM 1949 O O . LEU A 1 241 ? 2.102 -35.25 0.723 1 34.03 241 LEU A O 1
ATOM 1953 N N . PRO A 1 242 ? 3.729 -34.562 0.064 1 36.62 242 PRO A N 1
ATOM 1954 C CA . PRO A 1 242 ? 3.549 -33.625 1.163 1 36.62 242 PRO A CA 1
ATOM 1955 C C . PRO A 1 242 ? 2.293 -32.75 1.003 1 36.62 242 PRO A C 1
ATOM 1957 O O . PRO A 1 242 ? 1.889 -32.438 -0.122 1 36.62 242 PRO A O 1
ATOM 1960 N N . LYS A 1 243 ? 1.306 -32.75 1.883 1 39.16 243 LYS A N 1
ATOM 1961 C CA . LYS A 1 243 ? 0.092 -32.062 2.316 1 39.16 243 LYS A CA 1
ATOM 1962 C C . LYS A 1 243 ? 0.154 -30.562 1.988 1 39.16 243 LYS A C 1
ATOM 1964 O O . LYS A 1 243 ? 1.176 -29.922 2.219 1 39.16 243 LYS A O 1
ATOM 1969 N N . TRP A 1 244 ? -0.669 -30.25 0.943 1 45.09 244 TRP A N 1
ATOM 1970 C CA . TRP A 1 244 ? -1.097 -28.859 0.728 1 45.09 244 TRP A CA 1
ATOM 1971 C C . TRP A 1 244 ? -1.107 -28.094 2.039 1 45.09 244 TRP A C 1
ATOM 1973 O O . TRP A 1 244 ? -1.344 -28.656 3.105 1 45.09 244 TRP A O 1
ATOM 1983 N N . TRP A 1 245 ? -0.115 -27.438 2.059 1 45.91 245 TRP A N 1
ATOM 1984 C CA . TRP A 1 245 ? -0.27 -26.516 3.174 1 45.91 245 TRP A CA 1
ATOM 1985 C C . TRP A 1 245 ? -1.458 -25.578 2.949 1 45.91 245 TRP A C 1
ATOM 1987 O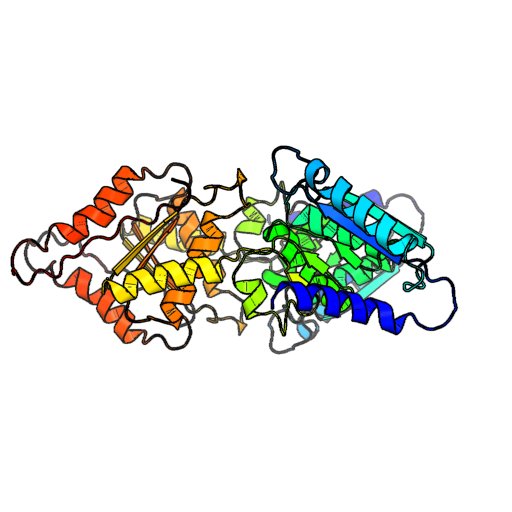 O . TRP A 1 245 ? -1.615 -25.016 1.865 1 45.91 245 TRP A O 1
ATOM 1997 N N . PHE A 1 246 ? -2.482 -26.016 3.584 1 47.22 246 PHE A N 1
ATOM 1998 C CA . PHE A 1 246 ? -3.701 -25.219 3.58 1 47.22 246 PHE A CA 1
ATOM 1999 C C . PHE A 1 246 ? -3.629 -24.125 4.633 1 47.22 246 PHE A C 1
ATOM 2001 O O . PHE A 1 246 ? -3.354 -24.391 5.805 1 47.22 246 PHE A O 1
ATOM 2008 N N . CYS A 1 247 ? -3.387 -23.062 3.979 1 50.22 247 CYS A N 1
ATOM 2009 C CA . CYS A 1 247 ? -3.604 -21.984 4.926 1 50.22 247 CYS A CA 1
ATOM 2010 C C . CYS A 1 247 ? -5.039 -21.469 4.848 1 50.22 247 CYS A C 1
ATOM 2012 O O . CYS A 1 247 ? -5.488 -21.016 3.795 1 50.22 247 CYS A O 1
ATOM 2014 N N . GLY A 1 248 ? -5.738 -21.562 5.938 1 39.66 248 GLY A N 1
ATOM 2015 C CA . GLY A 1 248 ? -7.039 -20.922 6.086 1 39.66 248 GLY A CA 1
ATOM 2016 C C . GLY A 1 248 ? -8.18 -21.766 5.535 1 39.66 248 GLY A C 1
ATOM 2017 O O . GLY A 1 248 ? -9.281 -21.266 5.324 1 39.66 248 GLY A O 1
ATOM 2018 N N . ILE A 1 249 ? -7.918 -22.953 4.961 1 38.97 249 ILE A N 1
ATOM 2019 C CA . ILE A 1 249 ? -9.039 -23.75 4.469 1 38.97 249 ILE A CA 1
ATOM 2020 C C . ILE A 1 249 ? -9.539 -24.672 5.578 1 38.97 249 ILE A C 1
ATOM 2022 O O . ILE A 1 249 ? -8.75 -25.188 6.371 1 38.97 249 ILE A O 1
ATOM 2026 N N . MET B 1 1 ? -18.656 10.016 -27.734 1 31.34 1 MET B N 1
ATOM 2027 C CA . MET B 1 1 ? -19.453 10.141 -26.516 1 31.34 1 MET B CA 1
ATOM 2028 C C . MET B 1 1 ? -18.562 10.352 -25.297 1 31.34 1 MET B C 1
ATOM 2030 O O . MET B 1 1 ? -18.984 10.953 -24.312 1 31.34 1 MET B O 1
ATOM 2034 N N . GLU B 1 2 ? -17.391 9.812 -25.469 1 35.03 2 GLU B N 1
ATOM 2035 C CA . GLU B 1 2 ? -16.484 9.734 -24.328 1 35.03 2 GLU B CA 1
ATOM 2036 C C . GLU B 1 2 ? -15.789 11.07 -24.078 1 35.03 2 GLU B C 1
ATOM 2038 O O . GLU B 1 2 ? -15.445 11.406 -22.938 1 35.03 2 GLU B O 1
ATOM 2043 N N . PHE B 1 3 ? -15.617 11.875 -25.109 1 44.34 3 PHE B N 1
ATOM 2044 C CA . PHE B 1 3 ? -14.977 13.18 -24.969 1 44.34 3 PHE B CA 1
ATOM 2045 C C . PHE B 1 3 ? -15.883 14.156 -24.219 1 44.34 3 PHE B C 1
ATOM 2047 O O . PHE B 1 3 ? -15.391 15.031 -23.516 1 44.34 3 PHE B O 1
ATOM 2054 N N . HIS B 1 4 ? -17.188 13.953 -24.297 1 45.34 4 HIS B N 1
ATOM 2055 C CA . HIS B 1 4 ? -18.141 14.906 -23.734 1 45.34 4 HIS B CA 1
ATOM 2056 C C . HIS B 1 4 ? -18.234 14.742 -22.219 1 45.34 4 HIS B C 1
ATOM 2058 O O . HIS B 1 4 ? -18.562 15.695 -21.5 1 45.34 4 HIS B O 1
ATOM 2064 N N . ILE B 1 5 ? -17.953 13.539 -21.797 1 40.59 5 ILE B N 1
ATOM 2065 C CA . ILE B 1 5 ? -18.125 13.328 -20.359 1 40.59 5 ILE B CA 1
ATOM 2066 C C . ILE B 1 5 ? -16.969 13.969 -19.594 1 40.59 5 ILE B C 1
ATOM 2068 O O . ILE B 1 5 ? -17.172 14.531 -18.516 1 40.59 5 ILE B O 1
ATOM 2072 N N . SER B 1 6 ? -15.867 14.062 -20.234 1 43.75 6 SER B N 1
ATOM 2073 C CA . SER B 1 6 ? -14.711 14.672 -19.578 1 43.75 6 SER B CA 1
ATOM 2074 C C . SER B 1 6 ? -14.93 16.156 -19.344 1 43.75 6 SER B C 1
ATOM 2076 O O . SER B 1 6 ? -14.555 16.688 -18.297 1 43.75 6 SER B O 1
ATOM 2078 N N . LEU B 1 7 ? -15.648 16.75 -20.266 1 46.09 7 LEU B N 1
ATOM 2079 C CA . LEU B 1 7 ? -15.945 18.172 -20.172 1 46.09 7 LEU B CA 1
ATOM 2080 C C . LEU B 1 7 ? -16.969 18.438 -19.078 1 46.09 7 LEU B C 1
ATOM 2082 O O . LEU B 1 7 ? -16.922 19.469 -18.406 1 46.09 7 LEU B O 1
ATOM 2086 N N . PHE B 1 8 ? -17.828 17.438 -18.875 1 44.97 8 PHE B N 1
ATOM 2087 C CA . PHE B 1 8 ? -18.922 17.656 -17.938 1 44.97 8 PHE B CA 1
ATOM 2088 C C . PHE B 1 8 ? -18.406 17.594 -16.5 1 44.97 8 PHE B C 1
ATOM 2090 O O . PHE B 1 8 ? -18.844 18.359 -15.641 1 44.97 8 PHE B O 1
ATOM 2097 N N . MET B 1 9 ? -17.562 16.719 -16.219 1 44.28 9 MET B N 1
ATOM 2098 C CA . MET B 1 9 ? -17.078 16.641 -14.844 1 44.28 9 MET B CA 1
ATOM 2099 C C . MET B 1 9 ? -16.234 17.875 -14.492 1 44.28 9 MET B C 1
ATOM 2101 O O . MET B 1 9 ? -16.25 18.344 -13.352 1 44.28 9 MET B O 1
ATOM 2105 N N . PHE B 1 10 ? -15.523 18.344 -15.445 1 46.53 10 PHE B N 1
ATOM 2106 C CA . PHE B 1 10 ? -14.828 19.609 -15.219 1 46.53 10 PHE B CA 1
ATOM 2107 C C . PHE B 1 10 ? -15.82 20.75 -14.984 1 46.53 10 PHE B C 1
ATOM 2109 O O . PHE B 1 10 ? -15.555 21.641 -14.188 1 46.53 10 PHE B O 1
ATOM 2116 N N . ASN B 1 11 ? -16.969 20.578 -15.617 1 48.38 11 ASN B N 1
ATOM 2117 C CA . ASN B 1 11 ? -17.969 21.625 -15.43 1 48.38 11 ASN B CA 1
ATOM 2118 C C . ASN B 1 11 ? -18.531 21.609 -14.008 1 48.38 11 ASN B C 1
ATOM 2120 O O . ASN B 1 11 ? -18.859 22.656 -13.461 1 48.38 11 ASN B O 1
ATOM 2124 N N . PHE B 1 12 ? -18.672 20.469 -13.438 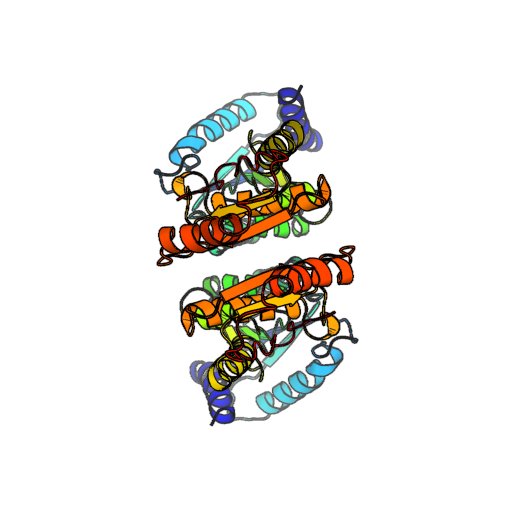1 46.97 12 PHE B N 1
ATOM 2125 C CA . PHE B 1 12 ? -19.234 20.438 -12.094 1 46.97 12 PHE B CA 1
ATOM 2126 C C . PHE B 1 12 ? -18.281 21.094 -11.102 1 46.97 12 PHE B C 1
ATOM 2128 O O . PHE B 1 12 ? -18.703 21.797 -10.18 1 46.97 12 PHE B O 1
ATOM 2135 N N . LEU B 1 13 ? -16.984 20.875 -11.242 1 46.97 13 LEU B N 1
ATOM 2136 C CA . LEU B 1 13 ? -16.062 21.625 -10.391 1 46.97 13 LEU B CA 1
ATOM 2137 C C . LEU B 1 13 ? -16.25 23.125 -10.586 1 46.97 13 LEU B C 1
ATOM 2139 O O . LEU B 1 13 ? -16.109 23.906 -9.633 1 46.97 13 LEU B O 1
ATOM 2143 N N . LEU B 1 14 ? -16.734 23.406 -11.812 1 45.78 14 LEU B N 1
ATOM 2144 C CA . LEU B 1 14 ? -16.844 24.812 -12.148 1 45.78 14 LEU B CA 1
ATOM 2145 C C . LEU B 1 14 ? -18.125 25.406 -11.562 1 45.78 14 LEU B C 1
ATOM 2147 O O . LEU B 1 14 ? -18.156 26.594 -11.203 1 45.78 14 LEU B O 1
ATOM 2151 N N . GLN B 1 15 ? -19.156 24.625 -11.586 1 46.25 15 GLN B N 1
ATOM 2152 C CA . GLN B 1 15 ? -20.406 25.266 -11.195 1 46.25 15 GLN B CA 1
ATOM 2153 C C . GLN B 1 15 ? -20.438 25.562 -9.703 1 46.25 15 GLN B C 1
ATOM 2155 O O . GLN B 1 15 ? -21.078 26.516 -9.266 1 46.25 15 GLN B O 1
ATOM 2160 N N . TYR B 1 16 ? -19.891 24.719 -8.945 1 44.38 16 TYR B N 1
ATOM 2161 C CA . TYR B 1 16 ? -19.953 25.047 -7.527 1 44.38 16 TYR B CA 1
ATOM 2162 C C . TYR B 1 16 ? -19.297 26.391 -7.242 1 44.38 16 TYR B C 1
ATOM 2164 O O . TYR B 1 16 ? -19.422 26.938 -6.148 1 44.38 16 TYR B O 1
ATOM 2172 N N . CYS B 1 17 ? -18.594 26.906 -8.266 1 43.5 17 CYS B N 1
ATOM 2173 C CA . CYS B 1 17 ? -17.922 28.172 -8.031 1 43.5 17 CYS B CA 1
ATOM 2174 C C . CYS B 1 17 ? -18.781 29.344 -8.484 1 43.5 17 CYS B C 1
ATOM 2176 O O . CYS B 1 17 ? -18.25 30.391 -8.891 1 43.5 17 CYS B O 1
ATOM 2178 N N . ALA B 1 18 ? -19.938 29.328 -8.82 1 40.81 18 ALA B N 1
ATOM 2179 C CA . ALA B 1 18 ? -20.656 30.484 -9.32 1 40.81 18 ALA B CA 1
ATOM 2180 C C . ALA B 1 18 ? -20.641 31.625 -8.305 1 40.81 18 ALA B C 1
ATOM 2182 O O . ALA B 1 18 ? -21.172 32.719 -8.57 1 40.81 18 ALA B O 1
ATOM 2183 N N . GLY B 1 19 ? -20.594 31.469 -7.039 1 43.41 19 GLY B N 1
ATOM 2184 C CA . GLY B 1 19 ? -20.656 32.75 -6.367 1 43.41 19 GLY B CA 1
ATOM 2185 C C . GLY B 1 19 ? -19.453 33.625 -6.637 1 43.41 19 GLY B C 1
ATOM 2186 O O . GLY B 1 19 ? -18.375 33.125 -6.98 1 43.41 19 GLY B O 1
ATOM 2187 N N . GLY B 1 20 ? -19.547 34.969 -6.988 1 44.78 20 GLY B N 1
ATOM 2188 C CA . GLY B 1 20 ? -18.688 36.062 -7.43 1 44.78 20 GLY B CA 1
ATOM 2189 C C . GLY B 1 20 ? -17.312 36.031 -6.816 1 44.78 20 GLY B C 1
ATOM 2190 O O . GLY B 1 20 ? -16.547 37 -6.922 1 44.78 20 GLY B O 1
ATOM 2191 N N . VAL B 1 21 ? -17.031 35.375 -5.664 1 49.91 21 VAL B N 1
ATOM 2192 C CA . VAL B 1 21 ? -15.758 35.656 -5.012 1 49.91 21 VAL B CA 1
ATOM 2193 C C . VAL B 1 21 ? -14.633 34.969 -5.797 1 49.91 21 VAL B C 1
ATOM 2195 O O . VAL B 1 21 ? -14.805 33.875 -6.312 1 49.91 21 VAL B O 1
ATOM 2198 N N . ASN B 1 22 ? -13.648 35.75 -6.293 1 57.94 22 ASN B N 1
ATOM 2199 C CA . ASN B 1 22 ? -12.359 35.406 -6.863 1 57.94 22 ASN B CA 1
ATOM 2200 C C . ASN B 1 22 ? -11.773 34.156 -6.184 1 57.94 22 ASN B C 1
ATOM 2202 O O . ASN B 1 22 ? -11.422 34.219 -5 1 57.94 22 ASN B O 1
ATOM 2206 N N . LYS B 1 23 ? -12.062 32.938 -6.684 1 71.88 23 LYS B N 1
ATOM 2207 C CA . LYS B 1 23 ? -11.617 31.719 -6.035 1 71.88 23 LYS B CA 1
ATOM 2208 C C . LYS B 1 23 ? -10.273 31.266 -6.598 1 71.88 23 LYS B C 1
ATOM 2210 O O . LYS B 1 23 ? -10.062 31.281 -7.812 1 71.88 23 LYS B O 1
ATOM 2215 N N . SER B 1 24 ? -9.203 31.25 -5.816 1 84.81 24 SER B N 1
ATOM 2216 C CA . SER B 1 24 ? -7.898 30.688 -6.152 1 84.81 24 SER B CA 1
ATOM 2217 C C . SER B 1 24 ? -7.918 29.172 -6.062 1 84.81 24 SER B C 1
ATOM 2219 O O . SER B 1 24 ? -8.516 28.609 -5.141 1 84.81 24 SER B O 1
ATOM 2221 N N . ILE B 1 25 ? -7.5 28.531 -7.195 1 90.75 25 ILE B N 1
ATOM 2222 C CA . ILE B 1 25 ? -7.43 27.078 -7.227 1 90.75 25 ILE B CA 1
ATOM 2223 C C . ILE B 1 25 ? -5.973 26.625 -7.305 1 90.75 25 ILE B C 1
ATOM 2225 O O . ILE B 1 25 ? -5.207 27.125 -8.133 1 90.75 25 ILE B O 1
ATOM 2229 N N . ASN B 1 26 ? -5.57 25.734 -6.398 1 95.12 26 ASN B N 1
ATOM 2230 C CA . ASN B 1 26 ? -4.227 25.156 -6.387 1 95.12 26 ASN B CA 1
ATOM 2231 C C . ASN B 1 26 ? -4.219 23.734 -6.934 1 95.12 26 ASN B C 1
ATOM 2233 O O . ASN B 1 26 ? -4.871 22.859 -6.383 1 95.12 26 ASN B O 1
ATOM 2237 N N . VAL B 1 27 ? -3.443 23.594 -7.977 1 95.69 27 VAL B N 1
ATOM 2238 C CA . VAL B 1 27 ? -3.346 22.281 -8.594 1 95.69 27 VAL B CA 1
ATOM 2239 C C . VAL B 1 27 ? -1.962 21.688 -8.328 1 95.69 27 VAL B C 1
ATOM 2241 O O . VAL B 1 27 ? -0.944 22.328 -8.617 1 95.69 27 VAL B O 1
ATOM 2244 N N . ALA B 1 28 ? -1.943 20.547 -7.703 1 98.19 28 ALA B N 1
ATOM 2245 C CA . ALA B 1 28 ? -0.694 19.812 -7.523 1 98.19 28 ALA B CA 1
ATOM 2246 C C . ALA B 1 28 ? -0.536 18.734 -8.586 1 98.19 28 ALA B C 1
AT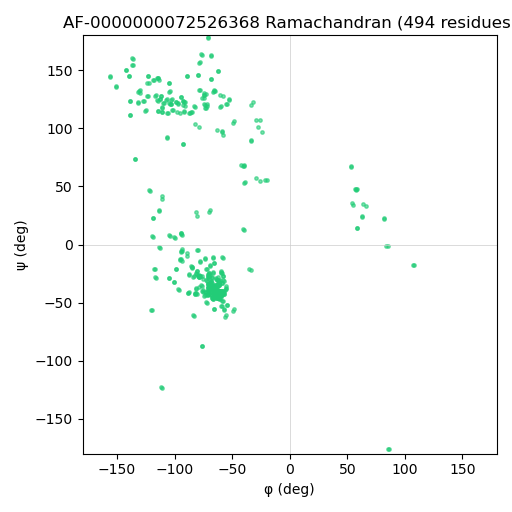OM 2248 O O . ALA B 1 28 ? -1.395 17.859 -8.727 1 98.19 28 ALA B O 1
ATOM 2249 N N . VAL B 1 29 ? 0.525 18.859 -9.312 1 98.12 29 VAL B N 1
ATOM 2250 C CA . VAL B 1 29 ? 0.79 17.906 -10.391 1 98.12 29 VAL B CA 1
ATOM 2251 C C . VAL B 1 29 ? 1.843 16.891 -9.938 1 98.12 29 VAL B C 1
ATOM 2253 O O . VAL B 1 29 ? 2.99 17.266 -9.672 1 98.12 29 VAL B O 1
ATOM 2256 N N . LEU B 1 30 ? 1.453 15.633 -9.852 1 98.25 30 LEU B N 1
ATOM 2257 C CA . LEU B 1 30 ? 2.328 14.547 -9.422 1 98.25 30 LEU B CA 1
ATOM 2258 C C . LEU B 1 30 ? 2.721 13.672 -10.609 1 98.25 30 LEU B C 1
ATOM 2260 O O . LEU B 1 30 ? 2.027 12.703 -10.922 1 98.25 30 LEU B O 1
ATOM 2264 N N . LEU B 1 31 ? 3.822 14.016 -11.195 1 97.12 31 LEU B N 1
ATOM 2265 C CA . LEU B 1 31 ? 4.324 13.312 -12.367 1 97.12 31 LEU B CA 1
ATOM 2266 C C . LEU B 1 31 ? 5.824 13.062 -12.258 1 97.12 31 LEU B C 1
ATOM 2268 O O . LEU B 1 31 ? 6.523 13.781 -11.539 1 97.12 31 LEU B O 1
ATOM 2272 N N . PRO B 1 32 ? 6.316 11.992 -12.961 1 95.56 32 PRO B N 1
ATOM 2273 C CA . PRO B 1 32 ? 7.766 11.797 -12.914 1 95.56 32 PRO B CA 1
ATOM 2274 C C . PRO B 1 32 ? 8.531 12.891 -13.656 1 95.56 32 PRO B C 1
ATOM 2276 O O . PRO B 1 32 ? 8.07 13.383 -14.695 1 95.56 32 PRO B O 1
ATOM 2279 N N . PHE B 1 33 ? 9.695 13.258 -13.055 1 96.56 33 PHE B N 1
ATOM 2280 C CA . PHE B 1 33 ? 10.555 14.25 -13.695 1 96.56 33 PHE B CA 1
ATOM 2281 C C . PHE B 1 33 ? 11.484 13.586 -14.711 1 96.56 33 PHE B C 1
ATOM 2283 O O . PHE B 1 33 ? 12.047 14.266 -15.57 1 96.56 33 PHE B O 1
ATOM 2290 N N . ASP B 1 34 ? 11.617 12.305 -14.555 1 92.88 34 ASP B N 1
ATOM 2291 C CA . ASP B 1 34 ? 12.43 11.547 -15.5 1 92.88 34 ASP B CA 1
ATOM 2292 C C . ASP B 1 34 ? 11.883 11.656 -16.922 1 92.88 34 ASP B C 1
ATOM 2294 O O . ASP B 1 34 ? 10.844 11.078 -17.234 1 92.88 34 ASP B O 1
ATOM 2298 N N . GLU B 1 35 ? 12.594 12.164 -17.797 1 91.56 35 GLU B N 1
ATOM 2299 C CA . GLU B 1 35 ? 12.133 12.523 -19.141 1 91.56 35 GLU B CA 1
ATOM 2300 C C . GLU B 1 35 ? 12.023 11.297 -20.031 1 91.56 35 GLU B C 1
ATOM 2302 O O . GLU B 1 35 ? 11.398 11.352 -21.094 1 91.56 35 GLU B O 1
ATOM 2307 N N . SER B 1 36 ? 12.586 10.266 -19.609 1 86.69 36 SER B N 1
ATOM 2308 C CA . SER B 1 36 ? 12.516 9.047 -20.406 1 86.69 36 SER B CA 1
ATOM 2309 C C . SER B 1 36 ? 11.125 8.414 -20.328 1 86.69 36 SER B C 1
ATOM 2311 O O . SER B 1 36 ? 10.781 7.559 -21.141 1 86.69 36 SER B O 1
ATOM 2313 N N . ARG B 1 37 ? 10.406 8.906 -19.422 1 85.69 37 ARG B N 1
ATOM 2314 C CA . ARG B 1 37 ? 9.062 8.359 -19.25 1 85.69 37 ARG B CA 1
ATOM 2315 C C . ARG B 1 37 ? 8.062 9.094 -20.125 1 85.69 37 ARG B C 1
ATOM 2317 O O . ARG B 1 37 ? 8.141 10.312 -20.297 1 85.69 37 ARG B O 1
ATOM 2324 N N . LEU B 1 38 ? 7.113 8.375 -20.609 1 81.38 38 LEU B N 1
ATOM 2325 C CA . LEU B 1 38 ? 6.133 8.898 -21.547 1 81.38 38 LEU B CA 1
ATOM 2326 C C . LEU B 1 38 ? 5.297 10 -20.906 1 81.38 38 LEU B C 1
ATOM 2328 O O . LEU B 1 38 ? 4.93 10.969 -21.578 1 81.38 38 LEU B O 1
ATOM 2332 N N . PHE B 1 39 ? 4.992 9.906 -19.672 1 87 39 PHE B N 1
ATOM 2333 C CA . PHE B 1 39 ? 4.121 10.867 -19.016 1 87 39 PHE B CA 1
ATOM 2334 C C . PHE B 1 39 ? 4.906 11.703 -18.016 1 87 39 PHE B C 1
ATOM 2336 O O . PHE B 1 39 ? 4.418 11.984 -16.906 1 87 39 PHE B O 1
ATOM 2343 N N . SER B 1 40 ? 6.035 12.078 -18.422 1 92.38 40 SER B N 1
ATOM 2344 C CA . SER B 1 40 ? 6.859 12.938 -17.578 1 92.38 40 SER B CA 1
ATOM 2345 C C . SER B 1 40 ? 6.379 14.383 -17.609 1 92.38 40 SER B C 1
ATOM 2347 O O . SER B 1 40 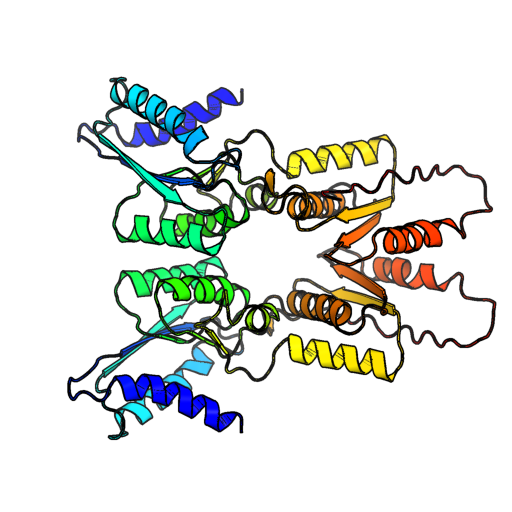? 5.594 14.758 -18.5 1 92.38 40 SER B O 1
ATOM 2349 N N . VAL B 1 41 ? 6.824 15.164 -16.672 1 95.62 41 VAL B N 1
ATOM 2350 C CA . VAL B 1 41 ? 6.449 16.562 -16.578 1 95.62 41 VAL B CA 1
ATOM 2351 C C . VAL B 1 41 ? 6.832 17.297 -17.859 1 95.62 41 VAL B C 1
ATOM 2353 O O . VAL B 1 41 ? 6.074 18.141 -18.359 1 95.62 41 VAL B O 1
ATOM 2356 N N . LYS B 1 42 ? 7.945 16.969 -18.359 1 94.81 42 LYS B N 1
ATOM 2357 C CA . LYS B 1 42 ? 8.414 17.609 -19.578 1 94.81 42 LYS B CA 1
ATOM 2358 C C . LYS B 1 42 ? 7.395 17.484 -20.703 1 94.81 42 LYS B C 1
ATOM 2360 O O . LYS B 1 42 ? 7.176 18.422 -21.469 1 94.81 42 LYS B O 1
ATOM 2365 N N . HIS B 1 43 ? 6.758 16.406 -20.766 1 92.69 43 HIS B N 1
ATOM 2366 C CA . HIS B 1 43 ? 5.844 16.125 -21.875 1 92.69 43 HIS B CA 1
ATOM 2367 C C . HIS B 1 43 ? 4.445 16.656 -21.578 1 92.69 43 HIS B C 1
ATOM 2369 O O . HIS B 1 43 ? 3.709 17.031 -22.5 1 92.69 43 HIS B O 1
ATOM 2375 N N . ILE B 1 44 ? 4.098 16.797 -20.312 1 92.75 44 ILE B N 1
ATOM 2376 C CA . ILE B 1 44 ? 2.705 17.062 -19.953 1 92.75 44 ILE B CA 1
ATOM 2377 C C . ILE B 1 44 ? 2.543 18.516 -19.562 1 92.75 44 ILE B C 1
ATOM 2379 O O . ILE B 1 44 ? 1.469 19.094 -19.734 1 92.75 44 ILE B O 1
ATOM 2383 N N . ALA B 1 45 ? 3.531 19.141 -19.047 1 94.62 45 ALA B N 1
ATOM 2384 C CA . ALA B 1 45 ? 3.459 20.5 -18.484 1 94.62 45 ALA B CA 1
ATOM 2385 C C . ALA B 1 45 ? 2.949 21.5 -19.516 1 94.62 45 ALA B C 1
ATOM 2387 O O . ALA B 1 45 ? 2.129 22.359 -19.203 1 94.62 45 ALA B O 1
ATOM 2388 N N . PRO B 1 46 ? 3.414 21.422 -20.781 1 94.25 46 PRO B N 1
ATOM 2389 C CA . PRO B 1 46 ? 2.9 22.375 -21.766 1 94.25 46 PRO B CA 1
ATOM 2390 C C . PRO B 1 46 ? 1.386 22.297 -21.938 1 94.25 46 PRO B C 1
ATOM 2392 O O . PRO B 1 46 ? 0.715 23.312 -22.094 1 94.25 46 PRO B O 1
ATOM 2395 N N . ALA B 1 47 ? 0.887 21.094 -21.938 1 92.12 47 ALA B N 1
ATOM 2396 C CA . ALA B 1 47 ? -0.557 20.906 -22.062 1 92.12 47 ALA B CA 1
ATOM 2397 C C . ALA B 1 47 ? -1.289 21.516 -20.875 1 92.12 47 ALA B C 1
ATOM 2399 O O . ALA B 1 47 ? -2.35 22.125 -21.031 1 92.12 47 ALA B O 1
ATOM 2400 N N . ILE B 1 48 ? -0.751 21.375 -19.688 1 91.94 48 ILE B N 1
ATOM 2401 C CA . ILE B 1 48 ? -1.346 21.938 -18.469 1 91.94 48 ILE B CA 1
ATOM 2402 C C . ILE B 1 48 ? -1.326 23.453 -18.547 1 91.94 48 ILE B C 1
ATOM 2404 O O . ILE B 1 48 ? -2.326 24.109 -18.25 1 91.94 48 ILE B O 1
ATOM 2408 N N . SER B 1 49 ? -0.243 23.984 -19.016 1 91.5 49 SER B N 1
ATOM 2409 C CA . SER B 1 49 ? -0.108 25.438 -19.141 1 91.5 49 SER B CA 1
ATOM 2410 C C . SER B 1 49 ? -1.125 26 -20.125 1 91.5 49 SER B C 1
ATOM 2412 O O . SER B 1 49 ? -1.742 27.031 -19.859 1 91.5 49 SER B O 1
ATOM 2414 N N . LEU B 1 50 ? -1.259 25.281 -21.188 1 91.75 50 LEU B N 1
ATOM 2415 C CA . LEU B 1 50 ? -2.217 25.703 -22.188 1 91.75 50 LEU B CA 1
ATOM 2416 C C . LEU B 1 50 ? -3.639 25.672 -21.641 1 91.75 50 LEU B C 1
ATOM 2418 O O . LEU B 1 50 ? -4.438 26.578 -21.922 1 91.75 50 LEU B O 1
ATOM 2422 N N . ALA B 1 51 ? -3.951 24.656 -20.938 1 87.88 51 ALA B N 1
ATOM 2423 C CA . ALA B 1 51 ? -5.281 24.516 -20.344 1 87.88 51 ALA B CA 1
ATOM 2424 C C . ALA B 1 51 ? -5.562 25.641 -19.359 1 87.88 51 ALA B C 1
ATOM 2426 O O . ALA B 1 51 ? -6.668 26.188 -19.328 1 87.88 51 ALA B O 1
ATOM 2427 N N . ILE B 1 52 ? -4.605 25.969 -18.578 1 86.06 52 ILE B N 1
ATOM 2428 C CA . ILE B 1 52 ? -4.75 27.047 -17.594 1 86.06 52 ILE B CA 1
ATOM 2429 C C . ILE B 1 52 ? -5.012 28.375 -18.297 1 86.06 52 ILE B C 1
ATOM 2431 O O . ILE B 1 52 ? -5.891 29.125 -17.891 1 86.06 52 ILE B O 1
ATOM 2435 N N . GLU B 1 53 ? -4.23 28.578 -19.344 1 87.06 53 GLU B N 1
ATOM 2436 C CA . GLU B 1 53 ? -4.41 29.797 -20.125 1 87.06 53 GLU B CA 1
ATOM 2437 C C . GLU B 1 53 ? -5.828 29.891 -20.672 1 87.06 53 GLU B C 1
ATOM 2439 O O . GLU B 1 53 ? -6.453 30.953 -20.609 1 87.06 53 GLU B O 1
ATOM 2444 N N . LYS B 1 54 ? -6.281 28.812 -21.125 1 87.44 54 LYS B N 1
ATOM 2445 C CA . LYS B 1 54 ? -7.613 28.781 -21.719 1 87.44 54 LYS B CA 1
ATOM 2446 C C . LYS B 1 54 ? -8.695 29.016 -20.672 1 87.44 54 LYS B C 1
ATOM 2448 O O . LYS B 1 54 ? -9.703 29.672 -20.938 1 87.44 54 LYS B O 1
ATOM 2453 N N . ILE B 1 55 ? -8.492 28.5 -19.531 1 84.94 55 ILE B N 1
ATOM 2454 C CA . ILE B 1 55 ? -9.461 28.609 -18.438 1 84.94 55 ILE B CA 1
ATOM 2455 C C . ILE B 1 55 ? -9.492 30.047 -17.922 1 84.94 55 ILE B C 1
ATOM 2457 O O . ILE B 1 55 ? -10.57 30.625 -17.719 1 84.94 55 ILE B O 1
ATOM 2461 N N . VAL B 1 56 ? -8.359 30.641 -17.781 1 81.5 56 VAL B N 1
ATOM 2462 C CA . VAL B 1 56 ? -8.25 31.984 -17.234 1 81.5 56 VAL B CA 1
ATOM 2463 C C . VAL B 1 56 ? -8.797 33 -18.234 1 81.5 56 VAL B C 1
ATOM 2465 O O . VAL B 1 56 ? -9.391 34 -17.844 1 81.5 56 VAL B O 1
ATOM 2468 N N . GLU B 1 57 ? -8.695 32.656 -19.484 1 83.25 57 GLU B N 1
ATOM 2469 C CA . GLU B 1 57 ? -9.117 33.562 -20.531 1 83.25 57 GLU B CA 1
ATOM 2470 C C . GLU B 1 57 ? -10.617 33.438 -20.797 1 83.25 57 GLU B C 1
ATOM 2472 O O . GLU B 1 57 ? -11.219 34.344 -21.406 1 83.25 57 GLU B O 1
ATOM 2477 N N . ASN B 1 58 ? -11.117 32.375 -20.391 1 81.5 58 ASN B N 1
ATOM 2478 C CA . ASN B 1 58 ? -12.531 32.156 -20.641 1 81.5 58 ASN B CA 1
ATOM 2479 C C . ASN B 1 58 ? -13.398 32.781 -19.547 1 81.5 58 ASN B C 1
ATOM 2481 O O . ASN B 1 58 ? -13.398 32.312 -18.406 1 81.5 58 ASN B O 1
ATOM 2485 N N . PRO B 1 59 ? -14.188 33.781 -19.828 1 77.12 59 PRO B N 1
ATOM 2486 C CA . PRO B 1 59 ? -14.992 34.5 -18.844 1 77.12 59 PRO B CA 1
ATOM 2487 C C . PRO B 1 59 ? -16.078 33.625 -18.219 1 77.12 59 PRO B C 1
ATOM 2489 O O . PRO B 1 59 ? -16.625 33.969 -17.172 1 77.12 59 PRO B O 1
ATOM 2492 N N . MET B 1 60 ? -16.25 32.562 -18.922 1 76 60 MET B N 1
ATOM 2493 C CA . MET B 1 60 ? -17.266 31.656 -18.375 1 76 60 MET B CA 1
ATOM 2494 C C . MET B 1 60 ? -16.812 31.062 -17.047 1 76 60 MET B C 1
ATOM 2496 O O . MET B 1 60 ? -17.625 30.656 -16.234 1 76 60 MET B O 1
ATOM 2500 N N . TYR B 1 61 ? -15.508 31.078 -16.969 1 75.38 61 TYR B N 1
ATOM 2501 C CA . TYR B 1 61 ? -14.961 30.5 -15.742 1 75.38 61 TYR B CA 1
ATOM 2502 C C . TYR B 1 61 ? -14.609 31.609 -14.742 1 75.38 61 TYR B C 1
ATOM 2504 O O . TYR B 1 61 ? -14.102 32.656 -15.125 1 75.38 61 TYR B O 1
ATOM 2512 N N . THR B 1 62 ? -15.195 31.562 -13.516 1 74.75 62 THR B N 1
ATOM 2513 C CA . THR B 1 62 ? -14.953 32.562 -12.469 1 74.75 62 THR B CA 1
ATOM 2514 C C . THR B 1 62 ? -13.656 32.25 -11.734 1 74.75 62 THR B C 1
ATOM 2516 O O . THR B 1 62 ? -13.547 32.5 -10.531 1 74.75 62 THR B O 1
ATOM 2519 N N . VAL B 1 63 ? -12.711 31.625 -12.336 1 73.75 63 VAL B N 1
ATOM 2520 C CA . VAL B 1 63 ? -11.422 31.328 -11.727 1 73.75 63 VAL B CA 1
ATOM 2521 C C . VAL B 1 63 ? -10.391 32.375 -12.156 1 73.75 63 VAL B C 1
ATOM 2523 O O . VAL B 1 63 ? -10.156 32.562 -13.352 1 73.75 63 VAL B O 1
ATOM 2526 N N . ASN B 1 64 ? -9.984 33.125 -11.117 1 72.88 64 ASN B N 1
ATOM 2527 C CA . ASN B 1 64 ? -9.062 34.188 -11.477 1 72.88 64 ASN B CA 1
ATOM 2528 C C . ASN B 1 64 ? -7.613 33.812 -11.211 1 72.88 64 ASN B C 1
ATOM 2530 O O . ASN B 1 64 ? -6.691 34.406 -11.781 1 72.88 64 ASN B O 1
ATOM 2534 N N . ASN B 1 65 ? -7.43 32.844 -10.336 1 82.25 65 ASN B N 1
ATOM 2535 C CA . ASN B 1 65 ? -6.055 32.469 -10.031 1 82.25 65 ASN B CA 1
ATOM 2536 C C . ASN B 1 65 ? -5.906 30.953 -9.922 1 82.25 65 ASN B C 1
ATOM 2538 O O . ASN B 1 65 ? -6.551 30.328 -9.078 1 82.25 65 ASN B O 1
ATOM 2542 N N . LEU B 1 66 ? -5.207 30.469 -10.875 1 88.19 66 LEU B N 1
ATOM 2543 C CA . LEU B 1 66 ? -4.891 29.047 -10.883 1 88.19 66 LEU B CA 1
ATOM 2544 C C . LEU B 1 66 ? -3.391 28.828 -10.719 1 88.19 66 LEU B C 1
ATOM 2546 O O . LEU B 1 66 ? -2.598 29.297 -11.539 1 88.19 66 LEU B O 1
ATOM 2550 N N . SER B 1 67 ? -3.053 28.219 -9.602 1 91.62 67 SER B N 1
ATOM 2551 C CA . SER B 1 67 ? -1.648 27.922 -9.344 1 91.62 67 SER B CA 1
ATOM 2552 C C . SER B 1 67 ? -1.361 26.438 -9.547 1 91.62 67 SER B C 1
ATOM 2554 O O . SER B 1 67 ? -2.178 25.578 -9.188 1 91.62 67 SER B O 1
ATOM 2556 N N . VAL B 1 68 ? -0.201 26.219 -10.164 1 95.31 68 VAL B N 1
ATOM 2557 C CA . VAL B 1 68 ? 0.203 24.844 -10.43 1 95.31 68 VAL B CA 1
ATOM 2558 C C . VAL B 1 68 ? 1.574 24.578 -9.812 1 95.31 68 VAL B C 1
ATOM 2560 O O . VAL B 1 68 ? 2.508 25.359 -10 1 95.31 68 VAL B O 1
ATOM 2563 N N . ARG B 1 69 ? 1.639 23.531 -9.047 1 97.19 69 ARG B N 1
ATOM 2564 C CA . ARG B 1 69 ? 2.91 23.078 -8.5 1 97.19 69 ARG B CA 1
ATOM 2565 C C . ARG B 1 69 ? 3.191 21.641 -8.898 1 97.19 69 ARG B C 1
ATOM 2567 O O . ARG B 1 69 ? 2.273 20.812 -8.977 1 97.19 69 ARG B O 1
ATOM 2574 N N . TYR B 1 70 ? 4.512 21.391 -9.109 1 98 70 TYR B N 1
ATOM 2575 C CA . TYR B 1 70 ? 4.914 20.078 -9.594 1 98 70 TYR B CA 1
ATOM 2576 C C . TYR B 1 70 ? 5.754 19.344 -8.555 1 98 70 TYR B C 1
ATOM 2578 O O . TYR B 1 70 ? 6.512 19.969 -7.809 1 98 70 TYR B O 1
ATOM 2586 N N . ALA B 1 71 ? 5.559 18.078 -8.477 1 98.44 71 ALA B N 1
ATOM 2587 C CA . ALA B 1 71 ? 6.402 17.234 -7.629 1 98.44 71 ALA B CA 1
ATOM 2588 C C . ALA B 1 71 ? 6.73 15.914 -8.32 1 98.44 71 ALA B C 1
ATOM 2590 O O . ALA B 1 71 ? 5.887 15.336 -9.008 1 98.44 71 ALA B O 1
ATOM 2591 N N . ASP B 1 72 ? 7.895 15.461 -8.062 1 98.19 72 ASP B N 1
ATOM 2592 C CA . ASP B 1 72 ? 8.422 14.273 -8.719 1 98.19 72 ASP B CA 1
ATOM 2593 C C . ASP B 1 72 ? 8.023 13 -7.965 1 98.19 72 ASP B C 1
ATOM 2595 O O . ASP B 1 72 ? 8.594 12.695 -6.914 1 98.19 72 ASP B O 1
ATOM 2599 N N . THR B 1 73 ? 7.227 12.227 -8.594 1 96.31 73 THR B N 1
ATOM 2600 C CA . THR B 1 73 ? 6.777 11 -7.949 1 96.31 73 THR B CA 1
ATOM 2601 C C . THR B 1 73 ? 7.836 9.906 -8.07 1 96.31 73 THR B C 1
ATOM 2603 O O . THR B 1 73 ? 7.797 8.914 -7.344 1 96.31 73 THR B O 1
ATOM 2606 N N . LYS B 1 74 ? 8.711 10.086 -9.109 1 94.31 74 LYS B N 1
ATOM 2607 C CA . LYS B 1 74 ? 9.711 9.07 -9.414 1 94.31 74 LYS B CA 1
ATOM 2608 C C . LYS B 1 74 ? 9.047 7.727 -9.719 1 94.31 74 LYS B C 1
ATOM 2610 O O . LYS B 1 74 ? 9.68 6.676 -9.586 1 94.31 74 LYS B O 1
ATOM 2615 N N . CYS B 1 75 ? 7.691 7.867 -9.945 1 92.19 75 CYS B N 1
ATOM 2616 C CA . CYS B 1 75 ? 6.898 6.66 -10.164 1 92.19 75 CYS B CA 1
ATOM 2617 C C . CYS B 1 75 ? 7.082 5.668 -9.023 1 92.19 75 CYS B C 1
ATOM 2619 O O . CYS B 1 75 ? 7.164 4.461 -9.25 1 92.19 75 CYS B O 1
ATOM 2621 N N . ASP B 1 76 ? 7.223 6.227 -7.883 1 93.62 76 ASP B N 1
ATOM 2622 C CA . ASP B 1 76 ? 7.469 5.457 -6.668 1 93.62 76 ASP B CA 1
ATOM 2623 C C . ASP B 1 76 ? 6.297 5.566 -5.699 1 93.62 76 ASP B C 1
ATOM 2625 O O . ASP B 1 76 ? 5.707 6.637 -5.543 1 93.62 76 ASP B O 1
ATOM 2629 N N . ILE B 1 77 ? 6.07 4.457 -5.059 1 94.25 77 ILE B N 1
ATOM 2630 C CA . ILE B 1 77 ? 4.934 4.363 -4.148 1 94.25 77 ILE B CA 1
ATOM 2631 C C . ILE B 1 77 ? 5.109 5.359 -3 1 94.25 77 ILE B C 1
ATOM 2633 O O . ILE B 1 77 ? 4.156 6.039 -2.609 1 94.25 77 ILE B O 1
ATOM 2637 N N . ALA B 1 78 ? 6.336 5.523 -2.496 1 96.06 78 ALA B N 1
ATOM 2638 C CA . ALA B 1 78 ? 6.598 6.316 -1.298 1 96.06 78 ALA B CA 1
ATOM 2639 C C . ALA B 1 78 ? 6.672 7.805 -1.63 1 96.06 78 ALA B C 1
ATOM 2641 O O . ALA B 1 78 ? 6.078 8.633 -0.934 1 96.06 78 ALA B O 1
ATOM 2642 N N . PHE B 1 79 ? 7.305 8.125 -2.701 1 97.31 79 PHE B N 1
ATOM 2643 C CA . PHE B 1 79 ? 7.5 9.531 -3.051 1 97.31 79 PHE B CA 1
ATOM 2644 C C . PHE B 1 79 ? 6.184 10.172 -3.477 1 97.31 79 PHE B C 1
ATOM 2646 O O . PHE B 1 79 ? 5.906 11.32 -3.133 1 97.31 79 PHE B O 1
ATOM 2653 N N . GLY B 1 80 ? 5.395 9.445 -4.188 1 97.69 80 GLY B N 1
ATOM 2654 C CA . GLY B 1 80 ? 4.113 9.969 -4.625 1 97.69 80 GLY B CA 1
ATOM 2655 C C . GLY B 1 80 ? 3.232 10.422 -3.477 1 97.69 80 GLY B C 1
ATOM 2656 O O . GLY B 1 80 ? 2.852 11.594 -3.406 1 97.69 80 GLY B O 1
ATOM 2657 N N . ILE B 1 81 ? 3.006 9.523 -2.58 1 98.38 81 ILE B N 1
ATOM 2658 C CA . ILE B 1 81 ? 2.107 9.836 -1.474 1 98.38 81 ILE B CA 1
ATOM 2659 C C . ILE B 1 81 ? 2.754 10.867 -0.554 1 98.38 81 ILE B C 1
ATOM 2661 O O . ILE B 1 81 ? 2.068 11.719 0.015 1 98.38 81 ILE B O 1
ATOM 2665 N N . ASN B 1 82 ? 4.055 10.852 -0.412 1 98.5 82 ASN B N 1
ATOM 2666 C CA . ASN B 1 82 ? 4.723 11.852 0.416 1 98.5 82 ASN B CA 1
ATOM 2667 C C . ASN B 1 82 ? 4.488 13.266 -0.111 1 98.5 82 ASN B C 1
ATOM 2669 O O . ASN B 1 82 ? 4.184 14.18 0.659 1 98.5 82 ASN B O 1
ATOM 2673 N N . HIS B 1 83 ? 4.617 13.383 -1.386 1 98.69 83 HIS B N 1
ATOM 2674 C CA . HIS B 1 83 ? 4.398 14.695 -1.979 1 98.69 83 HIS B CA 1
ATOM 2675 C C . HIS B 1 83 ? 2.943 15.125 -1.835 1 98.69 83 HIS B C 1
ATOM 2677 O O . HIS B 1 83 ? 2.66 16.297 -1.599 1 98.69 83 HIS B O 1
ATOM 2683 N N . ALA B 1 84 ? 2.059 14.211 -2.023 1 98.75 84 ALA B N 1
ATOM 2684 C CA . ALA B 1 84 ? 0.646 14.531 -1.835 1 98.75 84 ALA B CA 1
ATOM 2685 C C . ALA B 1 84 ? 0.377 15.008 -0.412 1 98.75 84 ALA B C 1
ATOM 2687 O O . ALA B 1 84 ? -0.332 16 -0.208 1 98.75 84 ALA B O 1
ATOM 2688 N N . ILE B 1 85 ? 0.946 14.344 0.556 1 98.56 85 ILE B N 1
ATOM 2689 C CA . ILE B 1 85 ? 0.784 14.703 1.961 1 98.56 85 ILE B CA 1
ATOM 2690 C C . ILE B 1 85 ? 1.356 16.094 2.209 1 98.56 85 ILE B C 1
ATOM 2692 O O . ILE B 1 85 ? 0.725 16.922 2.869 1 98.56 85 ILE B O 1
ATOM 2696 N N . GLU B 1 86 ? 2.479 16.359 1.637 1 98.06 86 GLU B N 1
ATOM 2697 C CA . GLU B 1 86 ? 3.111 17.672 1.811 1 98.06 86 GLU B CA 1
ATOM 2698 C C . GLU B 1 86 ? 2.236 18.781 1.247 1 98.06 86 GLU B C 1
ATOM 2700 O O . GLU B 1 86 ? 1.999 19.797 1.917 1 98.06 86 GLU B O 1
ATOM 2705 N N . PHE B 1 87 ? 1.736 18.562 0.058 1 98.31 87 PHE B N 1
ATOM 2706 C CA . PHE B 1 87 ? 0.88 19.578 -0.557 1 98.31 87 PHE B CA 1
ATOM 2707 C C . PHE B 1 87 ? -0.37 19.812 0.282 1 98.31 87 PHE B C 1
ATOM 2709 O O . PHE B 1 87 ? -0.807 20.953 0.449 1 98.31 87 PHE B O 1
ATOM 2716 N N . TYR B 1 88 ? -0.916 18.797 0.789 1 98.25 88 TYR B N 1
ATOM 2717 C CA . TYR B 1 88 ? -2.127 18.891 1.597 1 98.25 88 TYR B CA 1
ATOM 2718 C C . TYR B 1 88 ? -1.845 19.609 2.916 1 98.25 88 TYR B C 1
ATOM 2720 O O . TYR B 1 88 ? -2.586 20.5 3.314 1 98.25 88 TYR B O 1
ATOM 2728 N N . MET B 1 89 ? -0.762 19.219 3.564 1 96.5 89 MET B N 1
ATOM 2729 C CA . MET B 1 89 ? -0.386 19.75 4.867 1 96.5 89 MET B CA 1
ATOM 2730 C C . MET B 1 89 ? -0.127 21.25 4.773 1 96.5 89 MET B C 1
ATOM 2732 O O . MET B 1 89 ? -0.447 22 5.699 1 96.5 89 MET B O 1
ATOM 2736 N N . TYR B 1 90 ? 0.396 21.656 3.672 1 95.75 90 TYR B N 1
ATOM 2737 C CA . TYR B 1 90 ? 0.759 23.062 3.512 1 95.75 90 TYR B CA 1
ATOM 2738 C C . TYR B 1 90 ? -0.369 23.844 2.85 1 95.75 90 TYR B C 1
ATOM 2740 O O . TYR B 1 90 ? -0.18 25 2.443 1 95.75 90 TYR B O 1
ATOM 2748 N N . ASN B 1 91 ? -1.571 23.188 2.682 1 94.56 91 ASN B N 1
ATOM 2749 C CA . ASN B 1 91 ? -2.748 23.828 2.092 1 94.56 91 ASN B CA 1
ATOM 2750 C C . ASN B 1 91 ? -2.455 24.359 0.693 1 94.56 91 ASN B C 1
ATOM 2752 O O . ASN B 1 91 ? -2.805 25.5 0.373 1 94.56 91 ASN B O 1
ATOM 2756 N N . GLN B 1 92 ? -1.826 23.484 -0.093 1 95.56 92 GLN B N 1
ATOM 2757 C CA . GLN B 1 92 ? -1.383 23.922 -1.413 1 95.56 92 GLN B CA 1
ATOM 2758 C C . GLN B 1 92 ? -2.055 23.109 -2.516 1 95.56 92 GLN B C 1
ATOM 2760 O O . GLN B 1 92 ? -1.553 23.047 -3.639 1 95.56 92 GLN B O 1
ATOM 2765 N N . VAL B 1 93 ? -3.189 22.562 -2.111 1 97.19 93 VAL B N 1
ATOM 2766 C CA . VAL B 1 93 ? -3.781 21.734 -3.148 1 97.19 93 VAL B CA 1
ATOM 2767 C C . VAL B 1 93 ? -5.301 21.703 -2.994 1 97.19 93 VAL B C 1
ATOM 2769 O O . VAL B 1 93 ? -5.816 21.609 -1.88 1 97.19 93 VAL B O 1
ATOM 2772 N N . ASP B 1 94 ? -5.891 21.859 -4.188 1 96.19 94 ASP B N 1
ATOM 2773 C CA . ASP B 1 94 ? -7.34 21.703 -4.297 1 96.19 94 ASP B CA 1
ATOM 2774 C C . ASP B 1 94 ? -7.691 20.531 -5.207 1 96.19 94 ASP B C 1
ATOM 2776 O O . ASP B 1 94 ? -8.812 20.016 -5.164 1 96.19 94 ASP B O 1
ATOM 2780 N N . ALA B 1 95 ? -6.727 20.172 -6.035 1 96.06 95 ALA B N 1
ATOM 2781 C CA . ALA B 1 95 ? -6.891 19.047 -6.941 1 96.06 95 ALA B CA 1
ATOM 2782 C C . ALA B 1 95 ? -5.539 18.469 -7.344 1 96.06 95 ALA B C 1
ATOM 2784 O O . ALA B 1 95 ? -4.555 19.188 -7.477 1 96.06 95 ALA B O 1
ATOM 2785 N N . PHE B 1 96 ? -5.562 17.172 -7.484 1 98.06 96 PHE B N 1
ATOM 2786 C CA . PHE B 1 96 ? -4.344 16.516 -7.926 1 98.06 96 PHE B CA 1
ATOM 2787 C C . PHE B 1 96 ? -4.445 16.109 -9.391 1 98.06 96 PHE B C 1
ATOM 2789 O O . PHE B 1 96 ? -5.465 15.57 -9.828 1 98.06 96 PHE B O 1
ATOM 2796 N N . PHE B 1 97 ? -3.422 16.438 -10.125 1 96.44 97 PHE B N 1
ATOM 2797 C CA . PHE B 1 97 ? -3.205 15.891 -11.453 1 96.44 97 PHE B CA 1
ATOM 2798 C C . PHE B 1 97 ? -2.096 14.844 -11.43 1 96.44 97 PHE B C 1
ATOM 2800 O O . PHE B 1 97 ? -0.958 15.148 -11.062 1 96.44 97 PHE B O 1
ATOM 2807 N N . GLY B 1 98 ? -2.41 13.75 -11.82 1 94.25 98 GLY B N 1
ATOM 2808 C CA . GLY B 1 98 ? -1.553 12.617 -11.516 1 94.25 98 GLY B CA 1
ATOM 2809 C C . GLY B 1 98 ? -1.834 12 -10.156 1 94.25 98 GLY B C 1
ATOM 2810 O O . GLY B 1 98 ? -2.797 12.375 -9.484 1 94.25 98 GLY B O 1
ATOM 2811 N N . PRO B 1 99 ? -1.013 11.008 -9.781 1 96.19 99 PRO B N 1
ATOM 2812 C CA . PRO B 1 99 ? 0.11 10.414 -10.508 1 96.19 99 PRO B CA 1
ATOM 2813 C C . PRO B 1 99 ? -0.339 9.578 -11.703 1 96.19 99 PRO B C 1
ATOM 2815 O O . PRO B 1 99 ? -1.535 9.5 -12 1 96.19 99 PRO B O 1
ATOM 2818 N N . VAL B 1 100 ? 0.649 9.039 -12.43 1 92.31 100 VAL B N 1
ATOM 2819 C CA . VAL B 1 100 ? 0.27 8.266 -13.609 1 92.31 100 VAL B CA 1
ATOM 2820 C C . VAL B 1 100 ? 0.703 6.816 -13.438 1 92.31 100 VAL B C 1
ATOM 2822 O O . VAL B 1 100 ? 0.109 5.91 -14.023 1 92.31 100 VAL B O 1
ATOM 2825 N N . CYS B 1 101 ? 1.714 6.613 -12.703 1 91.69 101 CYS B N 1
ATOM 2826 C CA . CYS B 1 101 ? 2.166 5.254 -12.438 1 91.69 101 CYS B CA 1
ATOM 2827 C C . CYS B 1 101 ? 1.293 4.59 -11.375 1 91.69 101 CYS B C 1
ATOM 2829 O O . CYS B 1 101 ? 1.064 5.16 -10.305 1 91.69 101 CYS B O 1
ATOM 2831 N N . ASP B 1 102 ? 0.865 3.391 -11.602 1 92.5 102 ASP B N 1
ATOM 2832 C CA . ASP B 1 102 ? -0.152 2.729 -10.789 1 92.5 102 ASP B CA 1
ATOM 2833 C C . ASP B 1 102 ? 0.282 2.637 -9.328 1 92.5 102 ASP B C 1
ATOM 2835 O O . ASP B 1 102 ? -0.514 2.889 -8.422 1 92.5 102 ASP B O 1
ATOM 2839 N N . PHE B 1 103 ? 1.518 2.33 -9.102 1 91.44 103 PHE B N 1
ATOM 2840 C CA . PHE B 1 103 ? 1.996 2.176 -7.73 1 91.44 103 PHE B CA 1
ATOM 2841 C C . PHE B 1 103 ? 1.98 3.512 -7 1 91.44 103 PHE B C 1
ATOM 2843 O O . PHE B 1 103 ? 1.801 3.555 -5.781 1 91.44 103 PHE B O 1
ATOM 2850 N N . ALA B 1 104 ? 2.143 4.566 -7.766 1 95.56 104 ALA B N 1
ATOM 2851 C CA . ALA B 1 104 ? 2.088 5.898 -7.164 1 95.56 104 ALA B CA 1
ATOM 2852 C C . ALA B 1 104 ? 0.647 6.375 -7.02 1 95.56 104 ALA B C 1
ATOM 2854 O O . ALA B 1 104 ? 0.325 7.125 -6.094 1 95.56 104 ALA B O 1
ATOM 2855 N N . VAL B 1 105 ? -0.225 5.914 -7.84 1 97.06 105 VAL B N 1
ATOM 2856 C CA . VAL B 1 105 ? -1.615 6.359 -7.852 1 97.06 105 VAL B CA 1
ATOM 2857 C C . VAL B 1 105 ? -2.354 5.777 -6.648 1 97.06 105 VAL B C 1
ATOM 2859 O O . VAL B 1 105 ? -3.127 6.477 -5.992 1 97.06 105 VAL B O 1
ATOM 2862 N N . ALA B 1 106 ? -2.096 4.555 -6.344 1 97 106 ALA B N 1
ATOM 2863 C CA . ALA B 1 106 ? -2.92 3.793 -5.406 1 97 106 ALA B CA 1
ATOM 2864 C C . ALA B 1 106 ? -2.959 4.465 -4.039 1 97 106 ALA B C 1
ATOM 2866 O O . ALA B 1 106 ? -4.035 4.785 -3.527 1 97 106 ALA B O 1
ATOM 2867 N N . PRO B 1 107 ? -1.814 4.773 -3.436 1 97.69 107 PRO B N 1
ATOM 2868 C CA . PRO B 1 107 ? -1.882 5.395 -2.109 1 97.69 107 PRO B CA 1
ATOM 2869 C C . PRO B 1 107 ? -2.477 6.801 -2.146 1 97.69 107 PRO B C 1
ATOM 2871 O O . PRO B 1 107 ? -3.209 7.188 -1.233 1 97.69 107 PRO B O 1
ATOM 2874 N N . VAL B 1 108 ? -2.207 7.543 -3.184 1 98.62 108 VAL B N 1
ATOM 2875 C CA . VAL B 1 108 ? -2.74 8.898 -3.301 1 98.62 108 VAL B CA 1
ATOM 2876 C C . VAL B 1 108 ? -4.258 8.844 -3.453 1 98.62 108 VAL B C 1
ATOM 2878 O O . VAL B 1 108 ? -4.984 9.547 -2.744 1 98.62 108 VAL B O 1
ATOM 2881 N N . ALA B 1 109 ? -4.707 7.953 -4.297 1 98.38 109 ALA B N 1
ATOM 2882 C CA . ALA B 1 109 ? -6.133 7.844 -4.605 1 98.38 109 ALA B CA 1
ATOM 2883 C C . ALA B 1 109 ? -6.914 7.336 -3.396 1 98.38 109 ALA B C 1
ATOM 2885 O O . ALA B 1 109 ? -8.078 7.695 -3.211 1 98.38 109 ALA B O 1
ATOM 2886 N N . ARG B 1 110 ? -6.289 6.547 -2.623 1 97.81 110 ARG B N 1
ATOM 2887 C CA . ARG B 1 110 ? -6.93 6.094 -1.392 1 97.81 110 ARG B CA 1
ATOM 2888 C C . ARG B 1 110 ? -7.016 7.227 -0.373 1 97.81 110 ARG B C 1
ATOM 2890 O O . ARG B 1 110 ? -8.055 7.422 0.261 1 97.81 110 ARG B O 1
ATOM 2897 N N . GLN B 1 111 ? -5.984 7.941 -0.253 1 98.44 111 GLN B N 1
ATOM 2898 C CA . GLN B 1 111 ? -5.867 8.945 0.803 1 98.44 111 GLN B CA 1
ATOM 2899 C C . GLN B 1 111 ? -6.789 10.133 0.545 1 98.44 111 GLN B C 1
ATOM 2901 O O . GLN B 1 111 ? -7.348 10.703 1.482 1 98.44 111 GLN B O 1
ATOM 2906 N N . VAL B 1 112 ? -6.984 10.469 -0.698 1 98.31 112 VAL B N 1
ATOM 2907 C CA . VAL B 1 112 ? -7.734 11.672 -1.035 1 98.31 112 VAL B CA 1
ATOM 2908 C C . VAL B 1 112 ? -9.211 11.484 -0.674 1 98.31 112 VAL B C 1
ATOM 2910 O O . VAL B 1 112 ? -9.961 12.453 -0.569 1 98.31 112 VAL B O 1
ATOM 2913 N N . MET B 1 113 ? -9.594 10.227 -0.503 1 97.69 113 MET B N 1
ATOM 2914 C CA . MET B 1 113 ? -10.953 9.961 -0.028 1 97.69 113 MET B CA 1
ATOM 2915 C C . MET B 1 113 ? -11.188 10.617 1.328 1 97.69 113 MET B C 1
ATOM 2917 O O . MET B 1 113 ? -12.281 11.117 1.599 1 97.69 113 MET B O 1
ATOM 2921 N N . PHE B 1 114 ? -10.18 10.695 2.131 1 97.5 114 PHE B N 1
ATOM 2922 C CA . PHE B 1 114 ? -10.273 11.289 3.461 1 97.5 114 PHE B CA 1
ATOM 2923 C C . PHE B 1 114 ? -10.188 12.812 3.383 1 97.5 114 PHE B C 1
ATOM 2925 O O . PHE B 1 114 ? -10.711 13.516 4.25 1 97.5 114 PHE B O 1
ATOM 2932 N N . TRP B 1 115 ? -9.57 13.289 2.34 1 97.88 115 TRP B N 1
ATOM 2933 C CA . TRP B 1 115 ? -9.344 14.727 2.186 1 97.88 115 TRP B CA 1
ATOM 2934 C C . TRP B 1 115 ? -10.445 15.359 1.341 1 97.88 115 TRP B C 1
ATOM 2936 O O . TRP B 1 115 ? -10.555 16.594 1.282 1 97.88 115 TRP B O 1
ATOM 2946 N N . ASN B 1 116 ? -11.25 14.523 0.673 1 97.19 116 ASN B N 1
ATOM 2947 C CA . ASN B 1 116 ? -12.289 14.984 -0.237 1 97.19 116 ASN B CA 1
ATOM 2948 C C . ASN B 1 116 ? -11.711 15.859 -1.348 1 97.19 116 ASN B C 1
ATOM 2950 O O . ASN B 1 116 ? -12.203 16.969 -1.588 1 97.19 116 ASN B O 1
ATOM 2954 N N . LEU B 1 117 ? -10.648 15.375 -1.934 1 98 117 LEU B N 1
ATOM 2955 C CA . LEU B 1 117 ? -9.992 16.062 -3.047 1 98 117 LEU B CA 1
ATOM 2956 C C . LEU B 1 117 ? -10.031 15.195 -4.309 1 98 117 LEU B C 1
ATOM 2958 O O . LEU B 1 117 ? -9.859 13.977 -4.238 1 98 117 LEU B O 1
ATOM 2962 N N . PRO B 1 118 ? -10.227 15.789 -5.441 1 97.44 118 PRO B N 1
ATOM 2963 C CA . PRO B 1 118 ? -10.219 15.016 -6.684 1 97.44 118 PRO B CA 1
ATOM 2964 C C . PRO B 1 118 ? -8.812 14.703 -7.18 1 97.44 118 PRO B C 1
ATOM 2966 O O . PRO B 1 118 ? -7.891 15.5 -6.977 1 97.44 118 PRO B O 1
ATOM 2969 N N . VAL B 1 119 ? -8.68 13.594 -7.754 1 97.88 119 VAL B N 1
ATOM 2970 C CA . VAL B 1 119 ? -7.453 13.164 -8.414 1 97.88 119 VAL B CA 1
ATOM 2971 C C . VAL B 1 119 ? -7.758 12.742 -9.852 1 97.88 119 V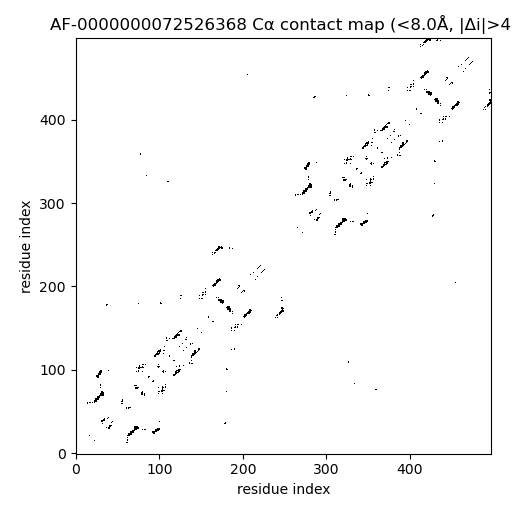AL B C 1
ATOM 2973 O O . VAL B 1 119 ? -8.641 11.906 -10.086 1 97.88 119 VAL B O 1
ATOM 2976 N N . ILE B 1 120 ? -7.098 13.359 -10.766 1 95.62 120 ILE B N 1
ATOM 2977 C CA . ILE B 1 120 ? -7.262 13.039 -12.18 1 95.62 120 ILE B CA 1
ATOM 2978 C C . ILE B 1 120 ? -5.977 12.414 -12.719 1 95.62 120 ILE B C 1
ATOM 2980 O O . ILE B 1 120 ? -4.891 12.977 -12.57 1 95.62 120 ILE B O 1
ATOM 2984 N N . SER B 1 121 ? -6.109 11.281 -13.281 1 95.19 121 SER B N 1
ATOM 2985 C CA . SER B 1 121 ? -4.918 10.586 -13.758 1 95.19 121 SER B CA 1
ATOM 2986 C C . SER B 1 121 ? -5.098 10.109 -15.195 1 95.19 121 SER B C 1
ATOM 2988 O O . SER B 1 121 ? -6.145 9.57 -15.547 1 95.19 121 SER B O 1
ATOM 2990 N N . GLY B 1 122 ? -4.082 10.391 -16 1 90.56 122 GLY B N 1
ATOM 2991 C CA . GLY B 1 122 ? -4.039 9.828 -17.344 1 90.56 122 GLY B CA 1
ATOM 2992 C C . GLY B 1 122 ? -3.551 8.391 -17.375 1 90.56 122 GLY B C 1
ATOM 2993 O O . GLY B 1 122 ? -3.555 7.75 -18.422 1 90.56 122 GLY B O 1
ATOM 2994 N N . GLY B 1 123 ? -3.162 7.922 -16.266 1 90.81 123 GLY B N 1
ATOM 2995 C CA . GLY B 1 123 ? -2.715 6.547 -16.109 1 90.81 123 GLY B CA 1
ATOM 2996 C C . GLY B 1 123 ? -3.662 5.707 -15.273 1 90.81 123 GLY B C 1
ATOM 2997 O O . GLY B 1 123 ? -4.863 5.664 -15.539 1 90.81 123 GLY B O 1
ATOM 2998 N N . ALA B 1 124 ? -3.1 5.105 -14.148 1 92.81 124 ALA B N 1
ATOM 2999 C CA . ALA B 1 124 ? -3.926 4.262 -13.289 1 92.81 124 ALA B CA 1
ATOM 3000 C C . ALA B 1 124 ? -4.625 3.174 -14.102 1 92.81 124 ALA B C 1
ATOM 3002 O O . ALA B 1 124 ? -5.855 3.084 -14.102 1 92.81 124 ALA B O 1
ATOM 3003 N N . MET B 1 125 ? -3.838 2.342 -14.586 1 90.12 125 MET B N 1
ATOM 3004 C CA . MET B 1 125 ? -4.34 1.373 -15.555 1 90.12 125 MET B CA 1
ATOM 3005 C C . MET B 1 125 ? -4.746 0.073 -14.867 1 90.12 125 MET B C 1
ATOM 3007 O O . MET B 1 125 ? -5.441 -0.755 -15.453 1 90.12 125 MET B O 1
ATOM 3011 N N . ALA B 1 126 ? -4.379 -0.096 -13.719 1 89.81 126 ALA B N 1
ATOM 3012 C CA . ALA B 1 126 ? -4.625 -1.35 -13.016 1 89.81 126 ALA B CA 1
ATOM 3013 C C . ALA B 1 126 ? -6.121 -1.615 -12.867 1 89.81 126 ALA B C 1
ATOM 3015 O O . ALA B 1 126 ? -6.91 -0.68 -12.719 1 89.81 126 ALA B O 1
ATOM 3016 N N . ARG B 1 127 ? -6.477 -2.838 -12.852 1 86.69 127 ARG B N 1
ATOM 3017 C CA . ARG B 1 127 ? -7.855 -3.307 -12.766 1 86.69 127 ARG B CA 1
ATOM 3018 C C . ARG B 1 127 ? -8.508 -2.852 -11.461 1 86.69 127 ARG B C 1
ATOM 3020 O O . ARG B 1 127 ? -9.703 -2.551 -11.43 1 86.69 127 ARG B O 1
ATOM 3027 N N . ASP B 1 128 ? -7.797 -2.717 -10.445 1 88.12 128 ASP B N 1
ATOM 3028 C CA . ASP B 1 128 ? -8.312 -2.41 -9.109 1 88.12 128 ASP B CA 1
ATOM 3029 C C . ASP B 1 128 ? -8.969 -1.03 -9.086 1 88.12 128 ASP B C 1
ATOM 3031 O O . ASP B 1 128 ? -9.93 -0.807 -8.336 1 88.12 128 ASP B O 1
ATOM 3035 N N . PHE B 1 129 ? -8.516 -0.149 -9.898 1 93.19 129 PHE B N 1
ATOM 3036 C CA . PHE B 1 129 ? -9.023 1.219 -9.859 1 93.19 129 PHE B CA 1
ATOM 3037 C C . PHE B 1 129 ? -10.453 1.282 -10.383 1 93.19 129 PHE B C 1
ATOM 3039 O O . PHE B 1 129 ? -11.211 2.178 -10.008 1 93.19 129 PHE B O 1
ATOM 3046 N N . ILE B 1 130 ? -10.758 0.348 -11.195 1 88 130 ILE B N 1
ATOM 3047 C CA . ILE B 1 130 ? -12.133 0.285 -11.68 1 88 130 ILE B CA 1
ATOM 3048 C C . ILE B 1 130 ? -12.977 -0.561 -10.727 1 88 130 ILE B C 1
ATOM 3050 O O . ILE B 1 130 ? -14.117 -0.201 -10.414 1 88 130 ILE B O 1
ATOM 3054 N N . MET B 1 131 ? -12.469 -1.594 -10.297 1 85.81 131 MET B N 1
ATOM 3055 C CA . MET B 1 131 ? -13.211 -2.539 -9.469 1 85.81 131 MET B CA 1
ATOM 3056 C C . MET B 1 131 ? -13.609 -1.899 -8.141 1 85.81 131 MET B C 1
ATOM 3058 O O . MET B 1 131 ? -14.695 -2.172 -7.621 1 85.81 131 MET B O 1
ATOM 3062 N N . TYR B 1 132 ? -12.758 -1.07 -7.656 1 92.38 132 TYR B N 1
ATOM 3063 C CA . TYR B 1 132 ? -13.016 -0.471 -6.352 1 92.38 132 TYR B CA 1
ATOM 3064 C C . TYR B 1 132 ? -13.258 1.027 -6.477 1 92.38 132 TYR B C 1
ATOM 3066 O O . TYR B 1 132 ? -12.945 1.794 -5.566 1 92.38 132 TYR B O 1
ATOM 3074 N N . LYS B 1 133 ? -13.773 1.438 -7.574 1 92.5 133 LYS B N 1
ATOM 3075 C CA . LYS B 1 133 ? -14.055 2.844 -7.855 1 92.5 133 LYS B CA 1
ATOM 3076 C C . LYS B 1 133 ? -15.062 3.412 -6.863 1 92.5 133 LYS B C 1
ATOM 3078 O O . LYS B 1 133 ? -14.891 4.527 -6.367 1 92.5 133 LYS B O 1
ATOM 3083 N N . ASN B 1 134 ? -15.969 2.656 -6.41 1 93.19 134 ASN B N 1
ATOM 3084 C CA . ASN B 1 134 ? -17.062 3.172 -5.602 1 93.19 134 ASN B CA 1
ATOM 3085 C C . ASN B 1 134 ? -16.766 3.055 -4.109 1 93.19 134 ASN B C 1
ATOM 3087 O O . ASN B 1 134 ? -17.516 3.574 -3.279 1 93.19 134 ASN B O 1
ATOM 3091 N N . THR B 1 135 ? -15.688 2.436 -3.76 1 92.69 135 THR B N 1
ATOM 3092 C CA . THR B 1 135 ? -15.383 2.232 -2.348 1 92.69 135 THR B CA 1
ATOM 3093 C C . THR B 1 135 ? -14.055 2.891 -1.979 1 92.69 135 THR B C 1
ATOM 3095 O O . THR B 1 135 ? -14.039 3.932 -1.318 1 92.69 135 THR B O 1
ATOM 3098 N N . THR B 1 136 ? -13.039 2.486 -2.691 1 94.44 136 THR B N 1
ATOM 3099 C CA . THR B 1 136 ? -11.688 2.854 -2.277 1 94.44 136 THR B CA 1
ATOM 3100 C C . THR B 1 136 ? -11.172 4.031 -3.098 1 94.44 136 THR B C 1
ATOM 3102 O O . THR B 1 136 ? -10.43 4.871 -2.588 1 94.44 136 THR B O 1
ATOM 3105 N N . TYR B 1 137 ? -11.617 4.098 -4.371 1 97.19 137 TYR B N 1
ATOM 3106 C CA . TYR B 1 137 ? -11.023 5.07 -5.281 1 97.19 137 TYR B CA 1
ATOM 3107 C C . TYR B 1 137 ? -12.086 6.004 -5.844 1 97.19 137 TYR B C 1
ATOM 3109 O O . TYR B 1 137 ? -12.07 6.324 -7.035 1 97.19 137 TYR B O 1
ATOM 3117 N N . GLY B 1 138 ? -12.914 6.5 -4.988 1 96.44 138 GLY B N 1
ATOM 3118 C CA . GLY B 1 138 ? -14.078 7.277 -5.383 1 96.44 138 GLY B CA 1
ATOM 3119 C C . GLY B 1 138 ? -13.727 8.641 -5.941 1 96.44 138 GLY B C 1
ATOM 3120 O O . GLY B 1 138 ? -14.477 9.203 -6.738 1 96.44 138 GLY B O 1
ATOM 3121 N N . MET B 1 139 ? -12.609 9.172 -5.555 1 97.5 139 MET B N 1
ATOM 3122 C CA . MET B 1 139 ? -12.25 10.531 -5.965 1 97.5 139 MET B CA 1
ATOM 3123 C C . MET B 1 139 ? -11.258 10.5 -7.125 1 97.5 139 MET B C 1
ATOM 3125 O O . MET B 1 139 ? -10.773 11.547 -7.559 1 97.5 139 MET B O 1
ATOM 3129 N N . LEU B 1 140 ? -10.977 9.312 -7.66 1 97.75 140 LEU B N 1
ATOM 3130 C CA . LEU B 1 140 ? -10.062 9.133 -8.789 1 97.75 140 LEU B CA 1
ATOM 3131 C C . LEU B 1 140 ? -10.828 9.148 -10.109 1 97.75 140 LEU B C 1
ATOM 3133 O O . LEU B 1 140 ? -11.789 8.406 -10.281 1 97.75 140 LEU B O 1
ATOM 3137 N N . THR B 1 141 ? -10.453 9.992 -10.945 1 95.5 141 THR B N 1
ATOM 3138 C CA . THR B 1 141 ? -10.945 10.008 -12.32 1 95.5 141 THR B CA 1
ATOM 3139 C C . THR B 1 141 ? -9.836 9.625 -13.297 1 95.5 141 THR B C 1
ATOM 3141 O O . THR B 1 141 ? -8.812 10.305 -13.375 1 95.5 141 THR B O 1
ATOM 3144 N N . ARG B 1 142 ? -10.031 8.625 -13.945 1 92.81 142 ARG B N 1
ATOM 3145 C CA . ARG B 1 142 ? -9.07 8.148 -14.938 1 92.81 142 ARG B CA 1
ATOM 3146 C C . ARG B 1 142 ? -9.43 8.656 -16.328 1 92.81 142 ARG B C 1
ATOM 3148 O O . ARG B 1 142 ? -10.531 8.43 -16.812 1 92.81 142 ARG B O 1
ATOM 3155 N N . VAL B 1 143 ? -8.469 9.258 -16.953 1 87.5 143 VAL B N 1
ATOM 3156 C CA . VAL B 1 143 ? -8.773 9.859 -18.25 1 87.5 143 VAL B CA 1
ATOM 3157 C C . VAL B 1 143 ? -7.902 9.219 -19.328 1 87.5 143 VAL B C 1
ATOM 3159 O O . VAL B 1 143 ? -7.922 9.641 -20.484 1 87.5 143 VAL B O 1
ATOM 3162 N N . GLY B 1 144 ? -7.195 8.211 -18.953 1 81.56 144 GLY B N 1
ATOM 3163 C CA . GLY B 1 144 ? -6.332 7.555 -19.922 1 81.56 144 GLY B CA 1
ATOM 3164 C C . GLY B 1 144 ? -7.086 6.625 -20.859 1 81.56 144 GLY B C 1
ATOM 3165 O O . GLY B 1 144 ? -8.156 6.121 -20.5 1 81.56 144 GLY B O 1
ATOM 3166 N N . PRO B 1 145 ? -6.504 6.398 -21.953 1 72.62 145 PRO B N 1
ATOM 3167 C CA . PRO B 1 145 ? -7.188 5.637 -23 1 72.62 145 PRO B CA 1
ATOM 3168 C C . PRO B 1 145 ? -7.172 4.133 -22.734 1 72.62 145 PRO B C 1
ATOM 3170 O O . PRO B 1 145 ? -8.055 3.41 -23.203 1 72.62 145 PRO B O 1
ATOM 3173 N N . ILE B 1 146 ? -6.195 3.695 -22.062 1 76.5 146 ILE B N 1
ATOM 3174 C CA . ILE B 1 146 ? -6.008 2.252 -21.969 1 76.5 146 ILE B CA 1
ATOM 3175 C C . ILE B 1 146 ? -5.984 1.842 -20.5 1 76.5 146 ILE B C 1
ATOM 3177 O O . ILE B 1 146 ? -5.473 2.576 -19.641 1 76.5 146 ILE B O 1
ATOM 3181 N N . ASN B 1 147 ? -6.684 0.646 -20.219 1 84.75 147 ASN B N 1
ATOM 3182 C CA . ASN B 1 147 ? -6.559 0.031 -18.891 1 84.75 147 ASN B CA 1
ATOM 3183 C C . ASN B 1 147 ? -6.375 -1.479 -19 1 84.75 147 ASN B C 1
ATOM 3185 O O . ASN B 1 147 ? -6.629 -2.072 -20.047 1 84.75 147 ASN B O 1
ATOM 3189 N N . PHE B 1 148 ? -5.891 -1.986 -18.031 1 85.38 148 PHE B N 1
ATOM 3190 C CA . PHE B 1 148 ? -5.496 -3.391 -18.078 1 85.38 148 PHE B CA 1
ATOM 3191 C C . PHE B 1 148 ? -6.723 -4.293 -18.094 1 85.38 148 PHE B C 1
ATOM 3193 O O . PHE B 1 148 ? -6.656 -5.434 -18.562 1 85.38 148 PHE B O 1
ATOM 3200 N N . GLN B 1 149 ? -7.801 -3.752 -17.656 1 83.25 149 GLN B N 1
ATOM 3201 C CA . GLN B 1 149 ? -9.023 -4.539 -17.734 1 83.25 149 GLN B CA 1
ATOM 3202 C C . GLN B 1 149 ? -9.453 -4.738 -19.188 1 83.25 149 GLN B C 1
ATOM 3204 O O . GLN B 1 149 ? -9.836 -5.844 -19.578 1 83.25 149 GLN B O 1
ATOM 3209 N N . THR B 1 150 ? -9.367 -3.65 -19.938 1 81.44 150 THR B N 1
ATOM 3210 C CA . THR B 1 150 ? -9.742 -3.725 -21.344 1 81.44 150 THR B CA 1
ATOM 3211 C C . THR B 1 150 ? -8.789 -4.645 -22.109 1 81.44 150 THR B C 1
ATOM 3213 O O . THR B 1 150 ? -9.234 -5.457 -22.922 1 81.44 150 THR B O 1
ATOM 3216 N N . LEU B 1 151 ? -7.59 -4.539 -21.812 1 81.62 151 LEU B N 1
ATOM 3217 C CA . LEU B 1 151 ? -6.598 -5.375 -22.469 1 81.62 151 LEU B CA 1
ATOM 3218 C C . LEU B 1 151 ? -6.789 -6.844 -22.109 1 81.62 151 LEU B C 1
ATOM 3220 O O . LEU B 1 151 ? -6.695 -7.719 -22.969 1 81.62 151 LEU B O 1
ATOM 3224 N N . SER B 1 152 ? -7.039 -7.027 -20.859 1 84.44 152 SER B N 1
ATOM 3225 C CA . SER B 1 152 ? -7.258 -8.391 -20.406 1 84.44 152 SER B CA 1
ATOM 3226 C C . SER B 1 152 ? -8.492 -9.008 -21.062 1 84.44 152 SER B C 1
ATOM 3228 O O . SER B 1 152 ? -8.484 -10.18 -21.438 1 84.44 152 SER B O 1
ATOM 3230 N N . MET B 1 153 ? -9.516 -8.234 -21.266 1 84 153 MET B N 1
ATOM 3231 C CA . MET B 1 153 ? -10.758 -8.742 -21.859 1 84 153 MET B CA 1
ATOM 3232 C C . MET B 1 153 ? -10.57 -9.094 -23.328 1 84 153 MET B C 1
ATOM 3234 O O . MET B 1 153 ? -11.188 -10.031 -23.828 1 84 153 MET B O 1
ATOM 3238 N N . LEU B 1 154 ? -9.727 -8.305 -23.875 1 82.06 154 LEU B N 1
ATOM 3239 C CA . LEU B 1 154 ? -9.391 -8.641 -25.266 1 82.06 154 LEU B CA 1
ATOM 3240 C C . LEU B 1 154 ? -8.766 -10.031 -25.344 1 82.06 154 LEU B C 1
ATOM 3242 O O . LEU B 1 154 ? -9.148 -10.836 -26.203 1 82.06 154 LEU B O 1
ATOM 3246 N N . VAL B 1 155 ? -7.906 -10.281 -24.453 1 80.5 155 VAL B N 1
ATOM 3247 C CA . VAL B 1 155 ? -7.234 -11.578 -24.438 1 80.5 155 VAL B CA 1
ATOM 3248 C C . VAL B 1 155 ? -8.242 -12.672 -24.094 1 80.5 155 VAL B C 1
ATOM 3250 O O . VAL B 1 155 ? -8.266 -13.727 -24.734 1 80.5 155 VAL B O 1
ATOM 3253 N N . VAL B 1 156 ? -9.086 -12.414 -23.172 1 81.62 156 VAL B N 1
ATOM 3254 C CA . VAL B 1 156 ? -10.102 -13.375 -22.766 1 81.62 156 VAL B CA 1
ATOM 3255 C C . VAL B 1 156 ? -11.023 -13.688 -23.938 1 81.62 156 VAL B C 1
ATOM 3257 O O . VAL B 1 156 ? -11.367 -14.852 -24.172 1 81.62 156 VAL B O 1
ATOM 3260 N N . ASN B 1 157 ? -11.359 -12.688 -24.672 1 80.5 157 ASN B N 1
ATOM 3261 C CA . ASN B 1 157 ? -12.227 -12.859 -25.828 1 80.5 157 ASN B CA 1
ATOM 3262 C C . ASN B 1 157 ? -11.562 -13.711 -26.906 1 80.5 157 ASN B C 1
ATOM 3264 O O . ASN B 1 157 ? -12.211 -14.57 -27.5 1 80.5 157 ASN B O 1
ATOM 3268 N N . VAL B 1 158 ? -10.375 -13.469 -27.062 1 79.38 158 VAL B N 1
ATOM 3269 C CA . VAL B 1 158 ? -9.617 -14.25 -28.031 1 79.38 158 VAL B CA 1
ATOM 3270 C C . VAL B 1 158 ? -9.594 -15.719 -27.609 1 79.38 158 VAL B C 1
ATOM 3272 O O . VAL B 1 158 ? -9.836 -16.609 -28.438 1 79.38 158 VAL B O 1
ATOM 3275 N N . LEU B 1 159 ? -9.336 -15.945 -26.359 1 78.62 159 LEU B N 1
ATOM 3276 C CA . LEU B 1 159 ? -9.297 -17.312 -25.828 1 78.62 159 LEU B CA 1
ATOM 3277 C C . LEU B 1 159 ? -10.656 -17.984 -25.984 1 78.62 159 LEU B C 1
ATOM 3279 O O . LEU B 1 159 ? -10.734 -19.172 -26.297 1 78.62 159 LEU B O 1
ATOM 3283 N N . THR B 1 160 ? -11.68 -17.219 -25.844 1 80.69 160 THR B N 1
ATOM 3284 C CA . THR B 1 160 ? -13.039 -17.734 -25.906 1 80.69 160 THR B CA 1
ATOM 3285 C C . THR B 1 160 ? -13.43 -18.062 -27.344 1 80.69 160 THR B C 1
ATOM 3287 O O . THR B 1 160 ? -14 -19.125 -27.625 1 80.69 160 THR B O 1
ATOM 3290 N N . ILE B 1 161 ? -13.102 -17.203 -28.188 1 81.81 161 ILE B N 1
ATOM 3291 C CA . ILE B 1 161 ? -13.453 -17.359 -29.594 1 81.81 161 ILE B CA 1
ATOM 3292 C C . ILE B 1 161 ? -12.75 -18.578 -30.172 1 81.81 161 ILE B C 1
ATOM 3294 O O . ILE B 1 161 ? -13.359 -19.375 -30.891 1 81.81 161 ILE B O 1
ATOM 3298 N N . PHE B 1 162 ? -11.539 -18.781 -29.766 1 78.94 162 PHE B N 1
ATOM 3299 C CA . PHE B 1 162 ? -10.742 -19.875 -30.312 1 78.94 162 PHE B CA 1
ATOM 3300 C C . PHE B 1 162 ? -10.867 -21.125 -29.453 1 78.94 162 PHE B C 1
ATOM 3302 O O . PHE B 1 162 ? -10.281 -22.156 -29.766 1 78.94 162 PHE B O 1
ATOM 3309 N N . LYS B 1 163 ? -11.562 -21 -28.328 1 79.25 163 LYS B N 1
ATOM 3310 C CA . LYS B 1 163 ? -11.891 -22.109 -27.422 1 79.25 163 LYS B CA 1
ATOM 3311 C C . LYS B 1 163 ? -10.625 -22.719 -26.812 1 79.25 163 LYS B C 1
ATOM 3313 O O . LYS B 1 163 ? -10.469 -23.938 -26.797 1 79.25 163 LYS B O 1
ATOM 3318 N N . TRP B 1 164 ? -9.742 -21.859 -26.594 1 74.69 164 TRP B N 1
ATOM 3319 C CA . TRP B 1 164 ? -8.57 -22.281 -25.828 1 74.69 164 TRP B CA 1
ATOM 3320 C C . TRP B 1 164 ? -8.914 -22.438 -24.344 1 74.69 164 TRP B C 1
ATOM 3322 O O . TRP B 1 164 ? -9.453 -21.516 -23.734 1 74.69 164 TRP B O 1
ATOM 3332 N N . ASN B 1 165 ? -8.609 -23.531 -23.719 1 70.88 165 ASN B N 1
ATOM 3333 C CA . ASN B 1 165 ? -9.094 -23.797 -22.375 1 70.88 165 ASN B CA 1
ATOM 3334 C C . ASN B 1 165 ? -7.949 -23.812 -21.359 1 70.88 165 ASN B C 1
ATOM 3336 O O . ASN B 1 165 ? -8.172 -24.016 -20.172 1 70.88 165 ASN B O 1
ATOM 3340 N N . ARG B 1 166 ? -6.793 -23.641 -21.844 1 69.38 166 ARG B N 1
ATOM 3341 C CA . ARG B 1 166 ? -5.648 -23.594 -20.938 1 69.38 166 ARG B CA 1
ATOM 3342 C C . ARG B 1 166 ? -4.758 -22.406 -21.25 1 69.38 166 ARG B C 1
ATOM 3344 O O . ARG B 1 166 ? -4.516 -22.078 -22.406 1 69.38 166 ARG B O 1
ATOM 3351 N N . LEU B 1 167 ? -4.379 -21.625 -20.203 1 72.31 167 LEU B N 1
ATOM 3352 C CA . LEU B 1 167 ? -3.533 -20.453 -20.344 1 72.31 167 LEU B CA 1
ATOM 3353 C C . LEU B 1 167 ? -2.396 -20.469 -19.328 1 72.31 167 LEU B C 1
ATOM 3355 O O . LEU B 1 167 ? -2.619 -20.734 -18.141 1 72.31 167 LEU B O 1
ATOM 3359 N N . LYS B 1 168 ? -1.18 -20.438 -19.844 1 69.12 168 LYS B N 1
ATOM 3360 C CA . LYS B 1 168 ? -0.012 -20.234 -18.984 1 69.12 168 LYS B CA 1
ATOM 3361 C C . LYS B 1 168 ? 0.509 -18.812 -19.078 1 69.12 168 LYS B C 1
ATOM 3363 O O . LYS B 1 168 ? 0.754 -18.297 -20.172 1 69.12 168 LYS B O 1
ATOM 3368 N N . LEU B 1 169 ? 0.613 -18.203 -17.969 1 71.69 169 LEU B N 1
ATOM 3369 C CA . LEU B 1 169 ? 1.062 -16.828 -17.906 1 71.69 169 LEU B CA 1
ATOM 3370 C C . LEU B 1 169 ? 2.482 -16.734 -17.359 1 71.69 169 LEU B C 1
ATOM 3372 O O . LEU B 1 169 ? 2.742 -17.156 -16.234 1 71.69 169 LEU B O 1
ATOM 3376 N N . LEU B 1 170 ? 3.365 -16.297 -18.281 1 68.12 170 LEU B N 1
ATOM 3377 C CA . LEU B 1 170 ? 4.742 -16.031 -17.875 1 68.12 170 LEU B CA 1
ATOM 3378 C C . LEU B 1 170 ? 5.078 -14.555 -18.016 1 68.12 170 LEU B C 1
ATOM 3380 O O . LEU B 1 170 ? 4.773 -13.938 -19.047 1 68.12 170 LEU B O 1
ATOM 3384 N N . TYR B 1 171 ? 5.52 -14.055 -16.844 1 69.25 171 TYR B N 1
ATOM 3385 C CA . TYR B 1 171 ? 5.836 -12.641 -16.984 1 69.25 171 TYR B CA 1
ATOM 3386 C C . TYR B 1 171 ? 7.066 -12.266 -16.172 1 69.25 171 TYR B C 1
ATOM 3388 O O . TYR B 1 171 ? 7.395 -12.938 -15.188 1 69.25 171 TYR B O 1
ATOM 3396 N N . ASP B 1 172 ? 7.695 -11.289 -16.734 1 64.75 172 ASP B N 1
ATOM 3397 C CA . ASP B 1 172 ? 8.766 -10.602 -16.031 1 64.75 172 ASP B CA 1
ATOM 3398 C C . ASP B 1 172 ? 8.227 -9.398 -15.266 1 64.75 172 ASP B C 1
ATOM 3400 O O . ASP B 1 172 ? 7.617 -8.508 -15.852 1 64.75 172 ASP B O 1
ATOM 3404 N N . SER B 1 173 ? 8.516 -9.477 -13.961 1 66.81 173 SER B N 1
ATOM 3405 C CA . SER B 1 173 ? 7.953 -8.422 -13.133 1 66.81 173 SER B CA 1
ATOM 3406 C C . SER B 1 173 ? 8.438 -7.047 -13.578 1 66.81 173 SER B C 1
ATOM 3408 O O . SER B 1 173 ? 7.742 -6.047 -13.406 1 66.81 173 SER B O 1
ATOM 3410 N N . SER B 1 174 ? 9.562 -7.016 -14.219 1 67.62 174 SER B N 1
ATOM 3411 C CA . SER B 1 174 ? 10.109 -5.738 -14.664 1 67.62 174 SER B CA 1
ATOM 3412 C C . SER B 1 174 ? 9.906 -5.535 -16.156 1 67.62 174 SER B C 1
ATOM 3414 O O . SER B 1 174 ? 10.398 -4.562 -16.734 1 67.62 174 SER B O 1
ATOM 3416 N N . GLY B 1 175 ? 9.18 -6.41 -16.719 1 66.06 175 GLY B N 1
ATOM 3417 C CA . GLY B 1 175 ? 8.938 -6.289 -18.141 1 66.06 175 GLY B CA 1
ATOM 3418 C C . GLY B 1 175 ? 8.125 -5.062 -18.516 1 66.06 175 GLY B C 1
ATOM 3419 O O . GLY B 1 175 ? 7.137 -4.746 -17.844 1 66.06 175 GLY B O 1
ATOM 3420 N N . GLN B 1 176 ? 8.57 -4.293 -19.516 1 68.19 176 GLN B N 1
ATOM 3421 C CA . GLN B 1 176 ? 7.879 -3.141 -20.094 1 68.19 176 GLN B CA 1
ATOM 3422 C C . GLN B 1 176 ? 7.691 -2.043 -19.047 1 68.19 176 GLN B C 1
ATOM 3424 O O . GLN B 1 176 ? 6.738 -1.265 -19.125 1 68.19 176 GLN B O 1
ATOM 3429 N N . ASP B 1 177 ? 8.547 -2.045 -18.047 1 71.88 177 ASP B N 1
ATOM 3430 C CA . ASP B 1 177 ? 8.477 -1.024 -17.016 1 71.88 177 ASP B CA 1
ATOM 3431 C C . ASP B 1 177 ? 8.656 0.373 -17.594 1 71.88 177 ASP B C 1
ATOM 3433 O O . ASP B 1 177 ? 8.227 1.363 -17 1 71.88 177 ASP B O 1
ATOM 3437 N N . TYR B 1 178 ? 9.289 0.409 -18.734 1 66.19 178 TYR B N 1
ATOM 3438 C CA . TYR B 1 178 ? 9.539 1.705 -19.344 1 66.19 178 TYR B CA 1
ATOM 3439 C C . TYR B 1 178 ? 8.242 2.32 -19.859 1 66.19 178 TYR B C 1
ATOM 3441 O O . TYR B 1 178 ? 8.156 3.537 -20.047 1 66.19 178 TYR B O 1
ATOM 3449 N N . ILE B 1 179 ? 7.277 1.498 -20.141 1 67.56 179 ILE B N 1
ATOM 3450 C CA . ILE B 1 179 ? 5.961 1.996 -20.531 1 67.56 179 ILE B CA 1
ATOM 3451 C C . ILE B 1 179 ? 5.152 2.344 -19.281 1 67.56 179 ILE B C 1
ATOM 3453 O O . ILE B 1 179 ? 4.727 3.488 -19.109 1 67.56 179 ILE B O 1
ATOM 3457 N N . VAL B 1 180 ? 4.961 1.298 -18.516 1 73.69 180 VAL B N 1
ATOM 3458 C CA . VAL B 1 180 ? 4.27 1.422 -17.234 1 73.69 180 VAL B CA 1
ATOM 3459 C C . VAL B 1 180 ? 4.969 0.565 -16.172 1 73.69 180 VAL B C 1
ATOM 3461 O O . VAL B 1 180 ? 5.246 -0.614 -16.406 1 73.69 180 VAL B O 1
ATOM 3464 N N . THR B 1 181 ? 5.32 1.282 -15.18 1 75.69 181 THR B N 1
ATOM 3465 C CA . THR B 1 181 ? 5.938 0.524 -14.094 1 75.69 181 THR B CA 1
ATOM 3466 C C . THR B 1 181 ? 5.023 -0.608 -13.641 1 75.69 181 THR B C 1
ATOM 3468 O O . THR B 1 181 ? 3.857 -0.377 -13.312 1 75.69 181 THR B O 1
ATOM 3471 N N . GLY B 1 182 ? 5.559 -1.812 -13.75 1 75.81 182 GLY B N 1
ATOM 3472 C CA . GLY B 1 182 ? 4.789 -2.975 -13.336 1 75.81 182 GLY B CA 1
ATOM 3473 C C . GLY B 1 182 ? 3.807 -3.451 -14.383 1 75.81 182 GLY B C 1
ATOM 3474 O O . GLY B 1 182 ? 2.84 -4.148 -14.07 1 75.81 182 GLY B O 1
ATOM 3475 N N . PHE B 1 183 ? 4.062 -3.125 -15.578 1 78.5 183 PHE B N 1
ATOM 3476 C CA . PHE B 1 183 ? 3.133 -3.385 -16.672 1 78.5 183 PHE B CA 1
ATOM 3477 C C . PHE B 1 183 ? 2.752 -4.859 -16.719 1 78.5 183 PHE B C 1
ATOM 3479 O O . PHE B 1 183 ? 1.571 -5.207 -16.625 1 78.5 183 PHE B O 1
ATOM 3486 N N . CYS B 1 184 ? 3.758 -5.641 -16.734 1 76.44 184 CYS B N 1
ATOM 3487 C CA . CYS B 1 184 ? 3.498 -7.062 -16.938 1 76.44 184 CYS B CA 1
ATOM 3488 C C . CYS B 1 184 ? 2.824 -7.672 -15.711 1 76.44 184 CYS B C 1
ATOM 3490 O O . CYS B 1 184 ? 1.925 -8.5 -15.836 1 76.44 184 CYS B O 1
ATOM 3492 N N . HIS B 1 185 ? 3.281 -7.27 -14.633 1 78 185 HIS B N 1
ATOM 3493 C CA . HIS B 1 185 ? 2.678 -7.762 -13.398 1 78 185 HIS B CA 1
ATOM 3494 C C . HIS B 1 185 ? 1.203 -7.375 -13.312 1 78 185 HIS B C 1
ATOM 3496 O O . HIS B 1 185 ? 0.348 -8.234 -13.07 1 78 185 HIS B O 1
ATOM 3502 N N . LEU B 1 186 ? 0.929 -6.168 -13.594 1 83.44 186 LEU B N 1
ATOM 3503 C CA . LEU B 1 186 ? -0.433 -5.66 -13.469 1 83.44 186 LEU B CA 1
ATOM 3504 C C . LEU B 1 186 ? -1.335 -6.246 -14.547 1 83.44 186 LEU B C 1
ATOM 3506 O O . LEU B 1 186 ? -2.5 -6.559 -14.289 1 83.44 186 LEU B O 1
ATOM 3510 N N . LEU B 1 187 ? -0.801 -6.395 -15.672 1 82.44 187 LEU B N 1
ATOM 3511 C CA . LEU B 1 187 ? -1.569 -7 -16.75 1 82.44 187 LEU B CA 1
ATOM 3512 C C . LEU B 1 187 ? -1.883 -8.461 -16.453 1 82.44 187 LEU B C 1
ATOM 3514 O O . LEU B 1 187 ? -3.006 -8.922 -16.672 1 82.44 187 LEU B O 1
ATOM 3518 N N . THR B 1 188 ? -0.852 -9.117 -15.992 1 79.75 188 THR B N 1
ATOM 3519 C CA . THR B 1 188 ? -1.034 -10.523 -15.664 1 79.75 188 THR B CA 1
ATOM 3520 C C . THR B 1 188 ? -2.09 -10.695 -14.578 1 79.75 188 THR B C 1
ATOM 3522 O O . THR B 1 188 ? -2.91 -11.617 -14.641 1 79.75 188 THR B O 1
ATOM 3525 N N . GLU B 1 189 ? -2.045 -9.828 -13.656 1 79.56 189 GLU B N 1
ATOM 3526 C CA . GLU B 1 189 ? -3.053 -9.867 -12.594 1 79.56 189 GLU B CA 1
ATOM 3527 C C . GLU B 1 189 ? -4.453 -9.633 -13.156 1 79.56 189 GLU B C 1
ATOM 3529 O O . GLU B 1 189 ? -5.398 -10.328 -12.781 1 79.56 189 GLU B O 1
ATOM 3534 N N . ALA B 1 190 ? -4.57 -8.68 -13.992 1 83.62 190 ALA B N 1
ATOM 3535 C CA . ALA B 1 190 ? -5.863 -8.398 -14.609 1 83.62 190 ALA B CA 1
ATOM 3536 C C . ALA B 1 190 ? -6.375 -9.609 -15.391 1 83.62 190 ALA B C 1
ATOM 3538 O O . ALA B 1 190 ? -7.547 -9.977 -15.281 1 83.62 190 ALA B O 1
ATOM 3539 N N . LEU B 1 191 ? -5.477 -10.188 -16.094 1 82.62 191 LEU B N 1
ATOM 3540 C CA . LEU B 1 191 ? -5.828 -11.352 -16.891 1 82.62 191 LEU B CA 1
ATOM 3541 C C . LEU B 1 191 ? -6.285 -12.516 -16.016 1 82.62 191 LEU B C 1
ATOM 3543 O O . LEU B 1 191 ? -7.301 -13.148 -16.297 1 82.62 191 LEU B O 1
ATOM 3547 N N . HIS B 1 192 ? -5.527 -12.688 -15.023 1 78.06 192 HIS B N 1
ATOM 3548 C CA . HIS B 1 192 ? -5.828 -13.781 -14.109 1 78.06 192 HIS B CA 1
ATOM 3549 C C . HIS B 1 192 ? -7.223 -13.633 -13.508 1 78.06 192 HIS B C 1
ATOM 3551 O O . HIS B 1 192 ? -8.031 -14.562 -13.578 1 78.06 192 HIS B O 1
ATOM 3557 N N . TYR B 1 193 ? -7.527 -12.508 -13.031 1 79.06 193 TYR B N 1
ATOM 3558 C CA . TYR B 1 193 ? -8.789 -12.297 -12.328 1 79.06 193 TYR B CA 1
ATOM 3559 C C . TYR B 1 193 ? -9.953 -12.211 -13.312 1 79.06 193 TYR B C 1
ATOM 3561 O O . TYR B 1 193 ? -11.055 -12.68 -13.023 1 79.06 193 TYR B O 1
ATOM 3569 N N . ASP B 1 194 ? -9.711 -11.648 -14.422 1 81.25 194 ASP B N 1
ATOM 3570 C CA . ASP B 1 194 ? -10.789 -11.555 -15.406 1 81.25 194 ASP B CA 1
ATOM 3571 C C . ASP B 1 194 ? -11.141 -12.93 -15.961 1 81.25 194 ASP B C 1
ATOM 3573 O O . ASP B 1 194 ? -12.32 -13.227 -16.188 1 81.25 194 ASP B O 1
ATOM 3577 N N . LEU B 1 195 ? -10.172 -13.695 -16.141 1 80.31 195 LEU B N 1
ATOM 3578 C CA . LEU B 1 195 ? -10.422 -15.055 -16.625 1 80.31 195 LEU B CA 1
ATOM 3579 C C . LEU B 1 195 ? -11.211 -15.852 -15.594 1 80.31 195 LEU B C 1
ATOM 3581 O O . LEU B 1 195 ? -12.133 -16.594 -15.953 1 80.31 195 LEU B O 1
ATOM 3585 N N . LEU B 1 196 ? -10.836 -15.672 -14.391 1 76 196 LEU B N 1
ATOM 3586 C CA . LEU B 1 196 ? -11.531 -16.359 -13.312 1 76 196 LEU B CA 1
ATOM 3587 C C . LEU B 1 196 ? -12.992 -15.938 -13.242 1 76 196 LEU B C 1
ATOM 3589 O O . LEU B 1 196 ? -13.867 -16.75 -12.938 1 76 196 LEU B O 1
ATOM 3593 N N . SER B 1 197 ? -13.227 -14.719 -13.555 1 78.5 197 SER B N 1
ATOM 3594 C CA . SER B 1 197 ? -14.562 -14.156 -13.43 1 78.5 197 SER B CA 1
ATOM 3595 C C . SER B 1 197 ? -15.43 -14.508 -14.641 1 78.5 197 SER B C 1
ATOM 3597 O O . SER B 1 197 ? -16.594 -14.883 -14.492 1 78.5 197 SER B O 1
ATOM 3599 N N . VAL B 1 198 ? -14.867 -14.422 -15.797 1 78.69 198 VAL B N 1
ATOM 3600 C CA . VAL B 1 198 ? -15.672 -14.508 -17.016 1 78.69 198 VAL B CA 1
ATOM 3601 C C . VAL B 1 198 ? -15.625 -15.938 -17.562 1 78.69 198 VAL B C 1
ATOM 3603 O O . VAL B 1 198 ? -16.625 -16.438 -18.094 1 78.69 198 VAL B O 1
ATOM 3606 N N . GLN B 1 199 ? -14.461 -16.531 -17.453 1 75.81 199 GLN B N 1
ATOM 3607 C CA . GLN B 1 199 ? -14.281 -17.875 -18 1 75.81 199 GLN B CA 1
ATOM 3608 C C . GLN B 1 199 ? -13.555 -18.781 -17 1 75.81 199 GLN B C 1
ATOM 3610 O O . GLN B 1 199 ? -12.422 -19.203 -17.25 1 75.81 199 GLN B O 1
ATOM 3615 N N . PRO B 1 200 ? -14.289 -19.141 -16 1 72.31 200 PRO B N 1
ATOM 3616 C CA . PRO B 1 200 ? -13.648 -19.938 -14.945 1 72.31 200 PRO B CA 1
ATOM 3617 C C . PRO B 1 200 ? -13.227 -21.312 -15.43 1 72.31 200 PRO B C 1
ATOM 3619 O O . PRO B 1 200 ? -12.398 -21.969 -14.789 1 72.31 200 PRO B O 1
ATOM 3622 N N . VAL B 1 201 ? -13.672 -21.625 -16.531 1 68.06 201 VAL B N 1
ATOM 3623 C CA . VAL B 1 201 ? -13.398 -22.953 -17.047 1 68.06 201 VAL B CA 1
ATOM 3624 C C . VAL B 1 201 ? -11.977 -23.016 -17.609 1 68.06 201 VAL B C 1
ATOM 3626 O O . VAL B 1 201 ? -11.367 -24.094 -17.656 1 68.06 201 VAL B O 1
ATOM 3629 N N . ILE B 1 202 ? -11.539 -21.859 -18.016 1 66.94 202 ILE B N 1
ATOM 3630 C CA . ILE B 1 202 ? -10.195 -21.812 -18.594 1 66.94 202 ILE B CA 1
ATOM 3631 C C . ILE B 1 202 ? -9.156 -22 -17.484 1 66.94 202 ILE B C 1
ATOM 3633 O O . ILE B 1 202 ? -9.133 -21.234 -16.516 1 66.94 202 ILE B O 1
ATOM 3637 N N . GLU B 1 203 ? -8.367 -23.031 -17.641 1 64.75 203 GLU B N 1
ATOM 3638 C CA . GLU B 1 203 ? -7.297 -23.312 -16.672 1 64.75 203 GLU B CA 1
ATOM 3639 C C . GLU B 1 203 ? -6.141 -22.328 -16.859 1 64.75 203 GLU B C 1
ATOM 3641 O O . GLU B 1 203 ? -5.734 -22.031 -17.984 1 64.75 203 GLU B O 1
ATOM 3646 N N . GLN B 1 204 ? -5.805 -21.797 -15.656 1 66.38 204 GLN B N 1
ATOM 3647 C CA . GLN B 1 204 ? -4.715 -20.828 -15.719 1 66.38 204 GLN B CA 1
ATOM 3648 C C . GLN B 1 204 ? -3.504 -21.312 -14.93 1 66.38 204 GLN B C 1
ATOM 3650 O O . GLN B 1 204 ? -3.652 -21.922 -13.859 1 66.38 204 GLN B O 1
ATOM 3655 N N . ASP B 1 205 ? -2.326 -21.312 -15.586 1 60.22 205 ASP B N 1
ATOM 3656 C CA . ASP B 1 205 ? -1.063 -21.438 -14.859 1 60.22 205 ASP B CA 1
ATOM 3657 C C . ASP B 1 205 ? -0.309 -20.125 -14.82 1 60.22 205 ASP B C 1
ATOM 3659 O O . ASP B 1 205 ? -0.25 -19.391 -15.812 1 60.22 205 ASP B O 1
ATOM 3663 N N . TYR B 1 206 ? -0.004 -19.734 -13.602 1 61.88 206 TYR B N 1
ATOM 3664 C CA . TYR B 1 206 ? 0.595 -18.422 -13.328 1 61.88 206 TYR B CA 1
ATOM 3665 C C . TYR B 1 206 ? 2.037 -18.578 -12.859 1 61.88 206 TYR B C 1
ATOM 3667 O O . TYR B 1 206 ? 2.312 -19.297 -11.898 1 61.88 206 TYR B O 1
ATOM 3675 N N . PHE B 1 207 ? 3.053 -18.031 -13.805 1 53.34 207 PHE B N 1
ATOM 3676 C CA . PHE B 1 207 ? 4.457 -18.141 -13.43 1 53.34 207 PHE B CA 1
ATOM 3677 C C . PHE B 1 207 ? 5.137 -16.781 -13.469 1 53.34 207 PHE B C 1
ATOM 3679 O O . PHE B 1 207 ? 5.082 -16.078 -14.484 1 53.34 207 PHE B O 1
ATOM 3686 N N . ARG B 1 208 ? 5.559 -16.344 -12.297 1 56.97 208 ARG B N 1
ATOM 3687 C CA . ARG B 1 208 ? 6.414 -15.164 -12.273 1 56.97 208 ARG B CA 1
ATOM 3688 C C . ARG B 1 208 ? 7.867 -15.531 -12.547 1 56.97 208 ARG B C 1
ATOM 3690 O O . ARG B 1 208 ? 8.391 -16.484 -11.969 1 56.97 208 ARG B O 1
ATOM 3697 N N . VAL B 1 209 ? 8.359 -14.984 -13.617 1 52.16 209 VAL B N 1
ATOM 3698 C CA . VAL B 1 209 ? 9.758 -15.242 -13.953 1 52.16 209 VAL B CA 1
ATOM 3699 C C . VAL B 1 209 ? 10.641 -14.156 -13.352 1 52.16 209 VAL B C 1
ATOM 3701 O O . VAL B 1 209 ? 10.531 -12.984 -13.711 1 52.16 209 VAL B O 1
ATOM 3704 N N . ASP B 1 210 ? 11.008 -14.43 -12.086 1 53.75 210 ASP B N 1
ATOM 3705 C CA . ASP B 1 210 ? 11.93 -13.492 -11.453 1 53.75 210 ASP B CA 1
ATOM 3706 C C . ASP B 1 210 ? 13.312 -13.547 -12.102 1 53.75 210 ASP B C 1
ATOM 3708 O O . ASP B 1 210 ? 13.602 -14.469 -12.867 1 53.75 210 ASP B O 1
ATOM 3712 N N . GLU B 1 211 ? 14.062 -12.562 -11.875 1 50.88 211 GLU B N 1
ATOM 3713 C CA . GLU B 1 211 ? 15.414 -12.484 -12.422 1 50.88 211 GLU B CA 1
ATOM 3714 C C . GLU B 1 211 ? 16.219 -13.734 -12.094 1 50.88 211 GLU B C 1
ATOM 3716 O O . GLU B 1 211 ? 16.188 -14.211 -10.953 1 50.88 211 GLU B O 1
ATOM 3721 N N . GLY B 1 212 ? 16.797 -14.43 -13.117 1 51.41 212 GLY B N 1
ATOM 3722 C CA . GLY B 1 212 ? 17.703 -15.555 -12.953 1 51.41 212 GLY B CA 1
ATOM 3723 C C . GLY B 1 212 ? 17.062 -16.891 -13.312 1 51.41 212 GLY B C 1
ATOM 3724 O O . GLY B 1 212 ? 17.75 -17.922 -13.344 1 51.41 212 GLY B O 1
ATOM 3725 N N . VAL B 1 213 ? 15.82 -16.812 -13.328 1 51.34 213 VAL B N 1
ATOM 3726 C CA . VAL B 1 213 ? 15.18 -18.078 -13.664 1 51.34 213 VAL B CA 1
ATOM 3727 C C . VAL B 1 213 ? 15.359 -18.359 -15.156 1 51.34 213 VAL B C 1
ATOM 3729 O O . VAL B 1 213 ? 15.188 -17.469 -15.992 1 51.34 213 VAL B O 1
ATOM 3732 N N . ASP B 1 214 ? 16.016 -19.391 -15.438 1 49.06 214 ASP B N 1
ATOM 3733 C CA . ASP B 1 214 ? 16.156 -19.859 -16.812 1 49.06 214 ASP B CA 1
ATOM 3734 C C . ASP B 1 214 ? 14.797 -20.156 -17.438 1 49.06 214 ASP B C 1
ATOM 3736 O O . ASP B 1 214 ? 14.195 -21.203 -17.172 1 49.06 214 ASP B O 1
ATOM 3740 N N . ILE B 1 215 ? 14.359 -19.172 -18.141 1 52.91 215 ILE B N 1
ATOM 3741 C CA . ILE B 1 215 ? 13.047 -19.219 -18.781 1 52.91 215 ILE B CA 1
ATOM 3742 C C . ILE B 1 215 ? 12.945 -20.453 -19.672 1 52.91 215 ILE B C 1
ATOM 3744 O O . ILE B 1 215 ? 11.883 -21.094 -19.734 1 52.91 215 ILE B O 1
ATOM 3748 N N . GLU B 1 216 ? 14.023 -20.672 -20.266 1 48.75 216 GLU B N 1
ATOM 3749 C CA . GLU B 1 216 ? 14.016 -21.812 -21.156 1 48.75 216 GLU B CA 1
ATOM 3750 C C . GLU B 1 216 ? 13.727 -23.109 -20.391 1 48.75 216 GLU B C 1
ATOM 3752 O O . GLU B 1 216 ? 12.953 -23.953 -20.859 1 48.75 216 GLU B O 1
ATOM 3757 N N . GLN B 1 217 ? 14.367 -23.172 -19.391 1 50.41 217 GLN B N 1
ATOM 3758 C CA . GLN B 1 217 ? 14.172 -24.391 -18.594 1 50.41 217 GLN B CA 1
ATOM 3759 C C . GLN B 1 217 ? 12.758 -24.438 -18.016 1 50.41 217 GLN B C 1
ATOM 3761 O O . GLN B 1 217 ? 12.141 -25.516 -17.984 1 50.41 217 GLN B O 1
ATOM 3766 N N . LEU B 1 218 ? 12.422 -23.281 -17.703 1 53.06 218 LEU B N 1
ATOM 3767 C CA . LEU B 1 218 ? 11.078 -23.203 -17.156 1 53.06 218 LEU B CA 1
ATOM 3768 C C . LEU B 1 218 ? 10.039 -23.578 -18.203 1 53.06 218 LEU B C 1
ATOM 3770 O O . LEU B 1 218 ? 9.102 -24.344 -17.922 1 53.06 218 LEU B O 1
ATOM 3774 N N . LEU B 1 219 ? 10.297 -23.031 -19.328 1 51.09 219 LEU B N 1
ATOM 3775 C CA . LEU B 1 219 ? 9.375 -23.281 -20.422 1 51.09 219 LEU B CA 1
ATOM 3776 C C . LEU B 1 219 ? 9.414 -24.75 -20.844 1 51.09 219 LEU B C 1
ATOM 3778 O O . LEU B 1 219 ? 8.375 -25.359 -21.109 1 51.09 219 LEU B O 1
ATOM 3782 N N . SER B 1 220 ? 10.586 -25.188 -20.984 1 47.78 220 SER B N 1
ATOM 3783 C CA . SER B 1 220 ? 10.719 -26.578 -21.391 1 47.78 220 SER B CA 1
ATOM 3784 C C . SER B 1 220 ? 10.047 -27.516 -20.391 1 47.78 220 SER B C 1
ATOM 3786 O O . SER B 1 220 ? 9.422 -28.5 -20.781 1 47.78 220 SER B O 1
ATOM 3788 N N . ARG B 1 221 ? 10.234 -27.188 -19.266 1 45.91 221 ARG B N 1
ATOM 3789 C CA . ARG B 1 221 ? 9.68 -28.031 -18.219 1 45.91 221 ARG B CA 1
ATOM 3790 C C . ARG B 1 221 ? 8.164 -27.906 -18.141 1 45.91 221 ARG B C 1
ATOM 3792 O O . ARG B 1 221 ? 7.453 -28.906 -18.047 1 45.91 221 ARG B O 1
ATOM 3799 N N . GLU B 1 222 ? 7.824 -26.688 -18.094 1 49.19 222 GLU B N 1
ATOM 3800 C CA . GLU B 1 222 ? 6.402 -26.438 -17.875 1 49.19 222 GLU B CA 1
ATOM 3801 C C . GLU B 1 222 ? 5.602 -26.688 -19.156 1 49.19 222 GLU B C 1
ATOM 3803 O O . GLU B 1 222 ? 4.469 -27.172 -19.094 1 49.19 222 GLU B O 1
ATOM 3808 N N . VAL B 1 223 ? 6.172 -26.281 -20.203 1 46.12 223 VAL B N 1
ATOM 3809 C CA . VAL B 1 223 ? 5.508 -26.484 -21.484 1 46.12 223 VAL B CA 1
ATOM 3810 C C . VAL B 1 223 ? 5.766 -27.891 -21.984 1 46.12 223 VAL B C 1
ATOM 3812 O O . VAL B 1 223 ? 4.871 -28.531 -22.547 1 46.12 223 VAL B O 1
ATOM 3815 N N . GLY B 1 224 ? 7.004 -28.297 -21.812 1 40 224 GLY B N 1
ATOM 3816 C CA . GLY B 1 224 ? 7.383 -29.594 -22.359 1 40 224 GLY B CA 1
ATOM 3817 C C . GLY B 1 224 ? 6.68 -30.75 -21.688 1 40 224 GLY B C 1
ATOM 3818 O O . GLY B 1 224 ? 6.254 -31.703 -22.359 1 40 224 GLY B O 1
ATOM 3819 N N . LEU B 1 225 ? 6.828 -30.812 -20.391 1 38.53 225 LEU B N 1
ATOM 3820 C CA . LEU B 1 225 ? 6.367 -32.031 -19.734 1 38.53 225 LEU B CA 1
ATOM 3821 C C . LEU B 1 225 ? 4.863 -32.219 -19.906 1 38.53 225 LEU B C 1
ATOM 3823 O O . LEU B 1 225 ? 4.375 -33.344 -20.031 1 38.53 225 LEU B O 1
ATOM 3827 N N . GLN B 1 226 ? 4.207 -31.219 -19.734 1 38.19 226 GLN B N 1
ATOM 3828 C CA . GLN B 1 226 ? 2.781 -31.5 -19.859 1 38.19 226 GLN B CA 1
ATOM 3829 C C . GLN B 1 226 ? 2.441 -32 -21.266 1 38.19 226 GLN B C 1
ATOM 3831 O O . GLN B 1 226 ? 1.574 -32.875 -21.422 1 38.19 226 GLN B O 1
ATOM 3836 N N . TYR B 1 227 ? 3.195 -31.609 -22.266 1 35.06 227 TYR B N 1
ATOM 3837 C CA . TYR B 1 227 ? 2.855 -32.062 -23.609 1 35.06 227 TYR B CA 1
ATOM 3838 C C . TYR B 1 227 ? 3.549 -33.375 -23.922 1 35.06 227 TYR B C 1
ATOM 3840 O O . TYR B 1 227 ? 3.295 -34 -24.953 1 35.06 227 TYR B O 1
ATOM 3848 N N . SER B 1 228 ? 4.477 -33.938 -23.203 1 32.28 228 SER B N 1
ATOM 3849 C CA . SER B 1 228 ? 5 -35.219 -23.656 1 32.28 228 SER B CA 1
ATOM 3850 C C . SER B 1 228 ? 3.963 -36.344 -23.484 1 32.28 228 SER B C 1
ATOM 3852 O O . SER B 1 228 ? 3.947 -37.312 -24.25 1 32.28 228 SER B O 1
ATOM 3854 N N . ALA B 1 229 ? 3.193 -36.438 -22.5 1 29.84 229 ALA B N 1
ATOM 3855 C CA . ALA B 1 229 ? 2.273 -37.594 -22.422 1 29.84 229 ALA B CA 1
ATOM 3856 C C . ALA B 1 229 ? 1.192 -37.469 -23.5 1 29.84 229 ALA B C 1
ATOM 3858 O O . ALA B 1 229 ? 0.483 -38.438 -23.781 1 29.84 229 ALA B O 1
ATOM 3859 N N . TRP B 1 230 ? 0.734 -36.312 -23.859 1 31.2 230 TRP B N 1
ATOM 3860 C CA . TRP B 1 230 ? -0.398 -36.344 -24.781 1 31.2 230 TRP B CA 1
ATOM 3861 C C . TRP B 1 230 ? 0.03 -36.844 -26.156 1 31.2 230 TRP B C 1
ATOM 3863 O O . TRP B 1 230 ? -0.712 -36.688 -27.125 1 31.2 230 TRP B O 1
ATOM 3873 N N . ARG B 1 231 ? 0.964 -37.656 -26.438 1 30.19 231 ARG B N 1
ATOM 3874 C CA . ARG B 1 231 ? 1.062 -38.219 -27.766 1 30.19 231 ARG B CA 1
ATOM 3875 C C . ARG B 1 231 ? -0.237 -38.906 -28.172 1 30.19 231 ARG B C 1
ATOM 3877 O O . ARG B 1 231 ? -0.592 -38.938 -29.344 1 30.19 231 ARG B O 1
ATOM 3884 N N . HIS B 1 232 ? -0.848 -39.938 -27.578 1 28.16 232 HIS B N 1
ATOM 3885 C CA . HIS B 1 232 ? -1.607 -40.938 -28.344 1 28.16 232 HIS B CA 1
ATOM 3886 C C . HIS B 1 232 ? -2.961 -40.375 -28.766 1 28.16 232 HIS B C 1
ATOM 3888 O O . HIS B 1 232 ? -3.439 -40.656 -29.875 1 28.16 232 HIS B O 1
ATOM 3894 N N . THR B 1 233 ? -4.094 -40.438 -28 1 29.17 233 THR B N 1
ATOM 3895 C CA . THR B 1 233 ? -5.402 -40.375 -28.641 1 29.17 233 THR B CA 1
ATOM 3896 C C . THR B 1 233 ? -5.582 -39.062 -29.391 1 29.17 233 THR B C 1
ATOM 3898 O O . THR B 1 233 ? -4.984 -38.031 -29.016 1 29.17 233 THR B O 1
ATOM 3901 N N . GLU B 1 234 ? -6.027 -38.938 -30.828 1 27.92 234 GLU B N 1
ATOM 3902 C CA . GLU B 1 234 ? -6.242 -38.094 -32 1 27.92 234 GLU B CA 1
ATOM 3903 C C . GLU B 1 234 ? -7.008 -36.812 -31.656 1 27.92 234 GLU B C 1
ATOM 3905 O O . GLU B 1 234 ? -7.074 -35.906 -32.469 1 27.92 234 GLU B O 1
ATOM 3910 N N . SER B 1 235 ? -8.211 -36.969 -31.047 1 29.8 235 SER B N 1
ATOM 3911 C CA . SER B 1 235 ? -9.055 -35.812 -31.188 1 29.8 235 SER B CA 1
ATOM 3912 C C . SER B 1 235 ? -8.281 -34.531 -30.844 1 29.8 235 SER B C 1
ATOM 3914 O O . SER B 1 235 ? -7.527 -34.5 -29.859 1 29.8 235 SER B O 1
ATOM 3916 N N . ARG B 1 236 ? -7.961 -33.781 -31.875 1 31.25 236 ARG B N 1
ATOM 3917 C CA . ARG B 1 236 ? -7.219 -32.562 -32.188 1 31.25 236 ARG B CA 1
ATOM 3918 C C . ARG B 1 236 ? -7.449 -31.5 -31.141 1 31.25 236 ARG B C 1
ATOM 3920 O O . ARG B 1 236 ? -8.344 -30.656 -31.281 1 31.25 236 ARG B O 1
ATOM 3927 N N . MET B 1 237 ? -7.992 -31.875 -30.109 1 29.22 237 MET B N 1
ATOM 3928 C CA . MET B 1 237 ? -7.969 -30.656 -29.312 1 29.22 237 MET B CA 1
ATOM 3929 C C . MET B 1 237 ? -6.637 -29.922 -29.469 1 29.22 237 MET B C 1
ATOM 3931 O O . MET B 1 237 ? -5.598 -30.438 -29.062 1 29.22 237 MET B O 1
ATOM 3935 N N . ARG B 1 238 ? -6.449 -29.406 -30.719 1 29.97 238 ARG B N 1
ATOM 3936 C CA . ARG B 1 238 ? -5.41 -28.453 -31.078 1 29.97 238 ARG B CA 1
ATOM 3937 C C . ARG B 1 238 ? -5.031 -27.578 -29.891 1 29.97 238 ARG B C 1
ATOM 3939 O O . ARG B 1 238 ? -5.879 -26.859 -29.344 1 29.97 238 ARG B O 1
ATOM 3946 N N . TYR B 1 239 ? -4.676 -28.219 -28.984 1 29.78 239 TYR B N 1
ATOM 3947 C CA . TYR B 1 239 ? -4 -27.391 -28 1 29.78 239 TYR B CA 1
ATOM 3948 C C . TYR B 1 239 ? -3.117 -26.344 -28.672 1 29.78 239 TYR B C 1
ATOM 3950 O O . TYR B 1 239 ? -2.234 -26.703 -29.469 1 29.78 239 TYR B O 1
ATOM 3958 N N . TYR B 1 240 ? -3.686 -25.609 -29.562 1 30.34 240 TYR B N 1
ATOM 3959 C CA . TYR B 1 240 ? -2.869 -24.422 -29.844 1 30.34 240 TYR B CA 1
ATOM 3960 C C . TYR B 1 240 ? -2.314 -23.828 -28.562 1 30.34 240 TYR B C 1
ATOM 3962 O O . TYR B 1 240 ? -3.053 -23.625 -27.594 1 30.34 240 TYR B O 1
ATOM 3970 N N . LEU B 1 241 ? -1.422 -24.594 -28 1 34.22 241 LEU B N 1
ATOM 3971 C CA . LEU B 1 241 ? -0.667 -23.844 -27 1 34.22 241 LEU B CA 1
ATOM 3972 C C . LEU B 1 241 ? -0.751 -22.344 -27.266 1 34.22 241 LEU B C 1
ATOM 3974 O O . LEU B 1 241 ? -0.147 -21.844 -28.219 1 34.22 241 LEU B O 1
ATOM 3978 N N . PRO B 1 242 ? -1.787 -21.828 -27.344 1 36.25 242 PRO B N 1
ATOM 3979 C CA . PRO B 1 242 ? -1.559 -20.391 -27.469 1 36.25 242 PRO B CA 1
ATOM 3980 C C . PRO B 1 242 ? -0.307 -19.922 -26.719 1 36.25 242 PRO B C 1
ATOM 3982 O O . PRO B 1 242 ? 0.09 -20.531 -25.734 1 36.25 242 PRO B O 1
ATOM 3985 N N . LYS B 1 243 ? 0.679 -19.297 -27.281 1 38.16 243 LYS B N 1
ATOM 3986 C CA . LYS B 1 243 ? 1.869 -18.5 -26.969 1 38.16 243 LYS B CA 1
ATOM 3987 C C . LYS B 1 243 ? 1.728 -17.797 -25.625 1 38.16 243 LYS B C 1
ATOM 3989 O O . LYS B 1 243 ? 0.682 -17.203 -25.344 1 38.16 243 LYS B O 1
ATOM 3994 N N . TRP B 1 244 ? 2.514 -18.359 -24.625 1 43.75 244 TRP B N 1
ATOM 3995 C CA . TRP B 1 244 ? 2.857 -17.641 -23.406 1 43.75 244 TRP B CA 1
ATOM 3996 C C . TRP B 1 244 ? 2.791 -16.125 -23.625 1 43.75 244 TRP B C 1
ATOM 3998 O O . TRP B 1 244 ? 3.07 -15.641 -24.734 1 43.75 244 TRP B O 1
ATOM 4008 N N . TRP B 1 245 ? 1.725 -15.781 -23.234 1 45.09 245 TRP B N 1
ATOM 4009 C CA . TRP B 1 245 ? 1.811 -14.328 -23.219 1 45.09 245 TRP B CA 1
ATOM 4010 C C . TRP B 1 245 ? 2.959 -13.852 -22.328 1 45.09 245 TRP B C 1
ATOM 4012 O O . TRP B 1 245 ? 3.094 -14.297 -21.188 1 45.09 245 TRP B O 1
ATOM 4022 N N . PHE B 1 246 ? 3.986 -13.672 -23.047 1 45.75 246 PHE B N 1
ATOM 4023 C CA . PHE B 1 246 ? 5.172 -13.102 -22.422 1 45.75 246 PHE B CA 1
ATOM 4024 C C . PHE B 1 246 ? 5.031 -11.594 -22.266 1 45.75 246 PHE B C 1
ATOM 4026 O O . PHE B 1 246 ? 4.727 -10.891 -23.234 1 45.75 246 PHE B O 1
ATOM 4033 N N . CYS B 1 247 ? 4.719 -11.414 -21.047 1 49.09 247 CYS B N 1
ATOM 4034 C CA . CYS B 1 247 ? 4.871 -9.984 -20.844 1 49.09 247 CYS B CA 1
ATOM 4035 C C . CYS B 1 247 ? 6.277 -9.648 -20.359 1 49.09 247 CYS B C 1
ATOM 4037 O O . CYS B 1 247 ? 6.707 -10.133 -19.297 1 49.09 247 CYS B O 1
ATOM 4039 N N . GLY B 1 248 ? 6.973 -8.859 -21.125 1 38.53 248 GLY B N 1
ATOM 4040 C CA . GLY B 1 248 ? 8.25 -8.289 -20.703 1 38.53 248 GLY B CA 1
ATOM 4041 C C . GLY B 1 248 ? 9.414 -9.234 -20.922 1 38.53 248 GLY B C 1
ATOM 4042 O O . GLY B 1 248 ? 10.492 -9.031 -20.344 1 38.53 248 GLY B O 1
ATOM 4043 N N . ILE B 1 249 ? 9.203 -10.469 -21.438 1 38.19 249 ILE B N 1
ATOM 4044 C CA . ILE B 1 249 ? 10.352 -11.352 -21.641 1 38.19 249 ILE B CA 1
ATOM 4045 C C . ILE B 1 249 ? 10.93 -11.117 -23.047 1 38.19 249 ILE B C 1
ATOM 4047 O O . ILE B 1 249 ? 10.188 -10.875 -24 1 38.19 249 ILE B O 1
#

Foldseek 3Di:
DLVVVVVVVVVVVQVVPPPLPQDEAFEEEEEACPPLAPTHCVNCVVVVVVVVVVQCPDPVGSHPHYHYHYAHCVLALVRLVVVVVVCVVVVRHQEYEDDAAQSSCQVNQQVVVVVVHAYEYQHNQFPCCVVCCPPRRVRYHHDHDHHLLVVLVVVLVVCVVVVQQEAEAEEEQCAPVSHHNRVSVRNLVSNVVVCCVPPVRRHYHYDYDYPPPPVVVVCCVVVVVVPPPPPDDPPCPVNPVPDHPYGRD/DLVVVVVVVVVVVQVVPPDLPQDEAFEEEEEACPPLAPTHCVNCVVVVVVVVVVQCPDPVGSHPHYHYDYAHCVLALVRLVVVVVVCVVVVRHQEYEDDAAQSSCQVNQQVVVVVVHAYEYQHNQFPVCVVCCPPRRVRYHHDHDHHLLVVLVVVLVVCVVVVQQEEEAEEEQCAPVSHHNRVSVRNVVSNVVVCCVPPVRRHYHYDYDYPPPPVVVVCCVVVVVVPPVPPDDPPCPVNPVPDHPYGRD

Secondary structure (DSSP, 8-state):
-HHHHHHHHHHHHHHTT-SSS-EEEEEEEEE---TTSTT-HHHHHHHHHHHHHHHHH-TT--EEEEEEEEEE-TT-HHHHHHHHHHHHHTT--SEEE---SHHHHHHHHHHHHHHT--EEES---STHHHHTTTTT-TTEEE--S--HHHHHHHHHHHHHHTT--EEEEEEETTTTTTTSTTHHHHHHHHHHHHHHHH-TTSEEEEEEE-TT--HHHHHIIIIIHHHHGGGS------------EEE--/-HHHHHHHHHHHHHHTT-SSS-EEEEEEEEE---TTSTT-HHHHHHHHHHHHHHHHH-TTS-EEEEEEEEEE-TT-HHHHHHHHHHHHHTT--SEEE---SHHHHHHHHHHHHHHT--EEES---STHHHHTTTTT-TTEEE--S--HHHHHHHHHHHHHHTT--EEEEEEETTTTTTTSTTHHHHHHHHHHHHHHHH-TTSEEEEEEE-TT--HHHHHIIIIIHHHHGGGS------------EEE--

Organism: Lottia gigantea (NCBI:txid225164)

Solvent-accessible surface area (backbone atoms only — not comparable to full-atom values): 26449 Å² total; per-residue (Å²): 117,72,71,57,52,59,55,49,58,54,41,52,67,50,56,78,44,66,62,88,63,77,41,75,45,28,33,31,32,32,28,24,65,55,68,86,35,81,72,6,41,81,67,44,48,61,57,52,52,50,50,50,51,52,44,59,69,32,79,88,46,65,46,76,40,79,45,78,44,79,45,60,16,71,64,26,51,63,45,26,33,50,50,52,50,49,33,52,73,68,70,47,51,60,32,33,39,32,31,43,34,40,60,14,24,51,60,40,31,40,51,26,56,79,68,74,34,46,28,38,17,63,27,52,29,45,43,62,55,64,75,32,24,88,73,52,25,62,36,49,44,70,69,34,94,64,40,25,48,61,54,27,48,51,52,50,48,51,34,57,74,70,64,52,51,63,44,50,40,38,26,19,56,69,9,54,35,72,78,35,64,37,37,21,45,44,37,49,49,25,33,54,53,48,35,54,70,77,38,61,77,41,44,74,44,83,42,79,45,57,93,84,60,57,58,64,57,48,42,45,52,64,56,40,54,67,55,61,70,65,68,72,86,71,84,68,70,69,64,63,70,65,72,59,49,62,26,50,112,118,71,71,59,51,59,54,46,59,56,42,53,69,48,55,77,45,65,64,88,64,79,43,74,45,29,33,31,34,31,29,24,65,56,69,84,36,78,71,5,40,79,69,45,46,63,58,52,52,50,51,49,52,52,45,57,69,32,80,87,42,65,45,75,38,78,45,78,46,80,43,61,15,70,64,26,53,62,45,26,33,50,51,50,49,51,34,52,72,67,70,46,50,59,33,32,39,33,31,43,33,40,61,14,24,51,58,39,33,41,51,25,56,79,68,74,33,47,28,36,17,64,26,51,30,45,41,61,55,65,75,32,24,86,72,52,24,63,37,48,42,69,70,33,93,62,39,26,48,61,54,26,48,53,52,49,49,51,33,57,75,69,63,52,51,66,44,53,40,37,26,20,56,68,10,55,33,71,78,36,63,39,37,21,45,43,35,50,50,25,33,53,52,47,35,55,70,76,40,62,78,42,42,74,44,82,41,80,45,55,93,84,59,56,56,64,58,46,43,47,50,63,56,40,54,66,55,59,72,64,69,71,85,70,82,66,72,68,66,60,69,67,72,58,50,60,28,50,111

pLDDT: mean 75.25, std 21.72, range [27.89, 98.75]

Radius of gyration: 26.47 Å; Cα contacts (8 Å, |Δi|>4): 831; chains: 2; bounding box: 41×85×70 Å

InterPro domains:
  IPR001828 Receptor, ligand binding region [PF01094] (44-191)
  IPR028082 Periplasmic binding protein-like I [SSF53822] (19-178)
  IPR052612 Atrial Natriuretic Peptide Clearance Receptor [PTHR44755] (22-209)

Sequence (498 aa):
MEFHISLFMFNFLLQYCAGGVNKSINVAVLLPFDESRLFSVKHIAPAISLAIEKIVENPMYTVNNLSVRYADTKCDIAFGINHAIEFYMYNQVDAFFGPVCDFAVAPVARQVMFWNLPVISGGAMARDFIMYKNTTYGMLTRVGPINFQTLSMLVVNVLTIFKWNRLKLLYDSSGQDYIVTGFCHLLTEALHYDLLSVQPVIEQDYFRVDEGVDIEQLLSREVGLQYSAWRHTESRMRYYLPKWWFCGIMEFHISLFMFNFLLQYCAGGVNKSINVAVLLPFDESRLFSVKHIAPAISLAIEKIVENPMYTVNNLSVRYADTKCDIAFGINHAIEFYMYNQVDAFFGPVCDFAVAPVARQVMFWNLPVISGGAMARDFIMYKNTTYGMLTRVGPINFQTLSMLVVNVLTIFKWNRLKLLYDSSGQDYIVTGFCHLLTEALHYDLLSVQPVIEQDYFRVDEGVDIEQLLSREVGLQYSAWRHTESRMRYYLPKWWFCGI